Protein AF-0000000074029890 (afdb_homodimer)

Foldseek 3Di:
DPDQDVVDVVSVVLVVVLVQAAALFEEEEQDCQQNPVVVSNCVRHDPNAAYHYEDQDPVSVVNNCVVCVVVVHDDDCPRYHYDNDHLLCVVVPDDAAHQEYEEEFADRVVDDNVDTDAQVSVVSSVVVNLVRYDAFGKYKYWQQQLDVRSVVNVVSVVVVVVPDDPVFKDKDKDDDDPDDRRHIIMIMMGTD/DPPQDVVDVVSVVLVVVLVQAAALFEEEEQDCQLNPVVVSNCVRNDPNAAYHYEDQDPVSVVNNCVVCVVVVHDDDCPRYHYDNDHLLCVVVPDDAAHQEYEEEFADRVVDDNVDTDAQVSVVSSVVVNLVRYDAFGKYKYWQQQLDVRSVVNVVSVVVVVVPDDPVFKDKDKDDDDPDDRRHIIMIMMGTD

InterPro domains:
  IPR010719 Methyltransferase MnmM-like [PF06962] (51-190)
  IPR010719 Methyltransferase MnmM-like [PTHR35276] (7-191)
  IPR029063 S-adenosyl-L-methionine-dependent methyltransferase superfamily [G3DSA:3.40.50.150] (3-192)
  IPR029063 S-adenosyl-L-methionine-dependent methyltransferase superfamily [SSF53335] (18-150)

Radius of gyration: 21.91 Å; Cα contacts (8 Å, |Δi|>4): 806; chains: 2; bounding box: 39×61×52 Å

Sequence (384 aa):
MNSKSIHRTTDFLHSLLRERIHQGGTVVDATMGNGHDTLFLWEQVSSSGIVYAFDIQQESLEKTRQRFKERDITIDSTNIKLILDGHENMEKYITQPIDAVMFNLGYLPGGAKEIVTNPNTTIKALSIALSLLKKGGIISFIIYYGHLGGMEEKNALLTYVNQLEDSKFTVLKCSYMNHKNNPPIILIIEKKMNSKSIHRTTDFLHSLLRERIHQGGTVVDATMGNGHDTLFLWEQVSSSGIVYAFDIQQESLEKTRQRFKERDITIDSTNIKLILDGHENMEKYITQPIDAVMFNLGYLPGGAKEIVTNPNTTIKALSIALSLLKKGGIISFIIYYGHLGGMEEKNALLTYVNQLEDSKFTVLKCSYMNHKNNPPIILIIEKK

Solvent-accessible surface area (backbone atoms only — not comparable to full-atom values): 19832 Å² total; per-residue (Å²): 125,86,75,75,38,77,76,40,65,64,42,38,52,49,58,58,44,62,76,69,51,48,68,48,34,31,36,35,22,44,43,26,40,71,19,62,63,40,51,52,52,37,69,44,15,42,87,69,11,35,34,40,29,14,26,75,46,69,65,28,53,52,40,25,50,52,51,34,49,76,69,73,42,79,82,43,83,78,34,43,40,79,39,85,37,55,39,51,51,45,72,81,79,50,87,64,65,26,45,34,37,39,36,61,49,37,51,45,86,95,50,62,73,81,56,48,68,47,45,69,48,51,52,47,24,48,54,53,47,61,74,33,42,31,74,71,10,40,40,36,36,40,42,45,37,78,50,92,63,18,53,59,28,50,50,49,50,54,56,54,54,43,66,42,54,55,87,48,33,44,37,39,39,33,37,52,57,28,54,73,87,57,57,53,34,37,37,39,36,34,31,92,126,88,74,75,39,77,77,41,63,65,42,38,52,49,58,57,43,62,76,70,52,47,68,47,35,31,37,34,21,44,43,26,39,71,19,63,63,41,50,53,52,36,68,45,15,43,87,69,11,36,31,40,28,16,27,74,46,69,64,27,53,53,40,27,52,49,51,34,48,76,68,73,41,80,82,44,82,79,35,42,39,79,39,84,38,55,39,52,51,45,72,81,80,50,86,64,64,26,45,33,37,40,36,60,49,37,54,42,85,96,49,60,75,82,55,51,67,48,45,70,49,51,52,47,24,47,54,53,48,62,72,34,42,31,74,71,9,38,40,37,37,38,40,44,36,78,50,94,65,18,52,58,27,49,50,49,49,54,55,53,54,42,65,43,55,56,87,48,34,42,38,39,38,34,36,53,56,27,55,75,87,57,57,51,35,35,38,40,36,33,31,92

Nearest PDB structures (foldseek):
  3eey-assembly4_I  TM=9.736E-01  e=2.776E-26  Acetivibrio thermocellus ATCC 27405
  8h27-assembly2_B  TM=9.401E-01  e=6.122E-24  Staphylococcus aureus subsp. aureus NCTC 8325
  8h0s-assembly1_A  TM=9.428E-01  e=4.902E-23  Bacillus subtilis subsp. subtilis str. 168
  3eey-assembly5_G  TM=9.564E-01  e=8.247E-23  Acetivibrio thermocellus ATCC 27405
  8h0t-assembly1_A-2  TM=8.978E-01  e=8.337E-21  Bacillus subtilis subsp. subtilis str. 168

Structure (mmCIF, N/CA/C/O backbone):
data_AF-0000000074029890-model_v1
#
loop_
_entity.id
_entity.type
_entity.pdbx_description
1 polymer 'Putative rRNA methylase'
#
loop_
_atom_site.group_PDB
_atom_site.id
_atom_site.type_symbol
_atom_site.label_atom_id
_atom_site.label_alt_id
_atom_site.label_comp_id
_atom_site.label_asym_id
_atom_site.label_entity_id
_atom_site.label_seq_id
_atom_site.pdbx_PDB_ins_code
_atom_site.Cartn_x
_atom_site.Cartn_y
_atom_site.Cartn_z
_atom_site.occupancy
_atom_site.B_iso_or_equiv
_atom_site.auth_seq_id
_atom_site.auth_comp_id
_atom_site.auth_asym_id
_atom_site.auth_atom_id
_atom_site.pdbx_PDB_model_num
ATOM 1 N N . MET A 1 1 ? -14.656 6.301 -13.805 1 32.25 1 MET A N 1
ATOM 2 C CA . MET A 1 1 ? -13.523 5.406 -13.602 1 32.25 1 MET A CA 1
ATOM 3 C C . MET A 1 1 ? -13.625 4.695 -12.25 1 32.25 1 MET A C 1
ATOM 5 O O . MET A 1 1 ? -13.789 5.336 -11.219 1 32.25 1 MET A O 1
ATOM 9 N N . ASN A 1 2 ? -14.188 3.607 -12.086 1 43.47 2 ASN A N 1
ATOM 10 C CA . ASN A 1 2 ? -14.508 2.787 -10.922 1 43.47 2 ASN A CA 1
ATOM 11 C C . ASN A 1 2 ? -13.391 2.82 -9.891 1 43.47 2 ASN A C 1
ATOM 13 O O . ASN A 1 2 ? -12.25 2.447 -10.188 1 43.47 2 ASN A O 1
ATOM 17 N N . SER A 1 3 ? -13.391 3.748 -8.961 1 50.84 3 SER A N 1
ATOM 18 C CA . SER A 1 3 ? -12.375 4.227 -8.031 1 50.84 3 SER A CA 1
ATOM 19 C C . SER A 1 3 ? -11.727 3.068 -7.277 1 50.84 3 SER A C 1
ATOM 21 O O . SER A 1 3 ? -12.422 2.219 -6.719 1 50.84 3 SER A O 1
ATOM 23 N N . LYS A 1 4 ? -10.43 2.629 -7.621 1 70.06 4 LYS A N 1
ATOM 24 C CA . LYS A 1 4 ? -9.539 1.645 -7.008 1 70.06 4 LYS A CA 1
ATOM 25 C C . LYS A 1 4 ? -9.445 1.855 -5.5 1 70.06 4 LYS A C 1
ATOM 27 O O . LYS A 1 4 ? -8.969 2.898 -5.043 1 70.06 4 LYS A O 1
ATOM 32 N N . SER A 1 5 ? -10.383 1.181 -4.801 1 83.31 5 SER A N 1
ATOM 33 C CA . SER A 1 5 ? -10.539 1.285 -3.354 1 83.31 5 SER A CA 1
ATOM 34 C C . SER A 1 5 ? -9.578 0.355 -2.623 1 83.31 5 SER A C 1
ATOM 36 O O . SER A 1 5 ? -9.336 -0.77 -3.066 1 83.31 5 SER A O 1
ATOM 38 N N . ILE A 1 6 ? -9.023 0.898 -1.524 1 85.25 6 ILE A N 1
ATOM 39 C CA . ILE A 1 6 ? -8.156 0.063 -0.695 1 85.25 6 ILE A CA 1
ATOM 40 C C . ILE A 1 6 ? -8.992 -1.005 0.006 1 85.25 6 ILE A C 1
ATOM 42 O O . ILE A 1 6 ? -8.445 -1.943 0.592 1 85.25 6 ILE A O 1
ATOM 46 N N . HIS A 1 7 ? -10.289 -0.906 -0.235 1 79.94 7 HIS A N 1
ATOM 47 C CA . HIS A 1 7 ? -11.195 -1.903 0.323 1 79.94 7 HIS A CA 1
ATOM 48 C C . HIS A 1 7 ? -11.086 -3.227 -0.429 1 79.94 7 HIS A C 1
ATOM 50 O O . HIS A 1 7 ? -11.188 -4.297 0.174 1 79.94 7 HIS A O 1
ATOM 56 N N . ARG A 1 8 ? -10.859 -3.096 -1.651 1 85.75 8 ARG A N 1
ATOM 57 C CA . ARG A 1 8 ? -10.625 -4.305 -2.439 1 85.75 8 ARG A CA 1
ATOM 58 C C . ARG A 1 8 ? -9.141 -4.621 -2.531 1 85.75 8 ARG A C 1
ATOM 60 O O . ARG A 1 8 ? -8.383 -3.904 -3.195 1 85.75 8 ARG A O 1
ATOM 67 N N . THR A 1 9 ? -8.789 -5.695 -1.874 1 88.94 9 THR A N 1
ATOM 68 C CA . THR A 1 9 ? -7.391 -6.062 -1.701 1 88.94 9 THR A CA 1
ATOM 69 C C . THR A 1 9 ? -6.684 -6.152 -3.051 1 88.94 9 THR A C 1
ATOM 71 O O . THR A 1 9 ? -5.578 -5.633 -3.217 1 88.94 9 THR A O 1
ATOM 74 N N . THR A 1 10 ? -7.395 -6.719 -4.012 1 90.5 10 THR A N 1
ATOM 75 C CA . THR A 1 10 ? -6.793 -6.895 -5.328 1 90.5 10 THR A CA 1
ATOM 76 C C . THR A 1 10 ? -6.609 -5.551 -6.023 1 90.5 10 THR A C 1
ATOM 78 O O . THR A 1 10 ? -5.586 -5.316 -6.668 1 90.5 10 THR A O 1
ATOM 81 N N . ASP A 1 11 ? -7.578 -4.676 -5.852 1 88.5 11 ASP A N 1
ATOM 82 C CA . ASP A 1 11 ? -7.484 -3.35 -6.457 1 88.5 11 ASP A CA 1
ATOM 83 C C . ASP A 1 11 ? -6.297 -2.572 -5.891 1 88.5 11 ASP A C 1
ATOM 85 O O . ASP A 1 11 ? -5.582 -1.896 -6.637 1 88.5 11 ASP A O 1
ATOM 89 N N . PHE A 1 12 ? -6.199 -2.711 -4.633 1 89.5 12 PHE A N 1
ATOM 90 C CA . PHE A 1 12 ? -5.078 -2.057 -3.967 1 89.5 12 PHE A CA 1
ATOM 91 C C . PHE A 1 12 ? -3.752 -2.527 -4.551 1 89.5 12 PHE A C 1
ATOM 93 O O . PHE A 1 12 ? -2.916 -1.71 -4.945 1 89.5 12 PHE A O 1
ATOM 100 N N . LEU A 1 13 ? -3.537 -3.797 -4.676 1 92.56 13 LEU A N 1
ATOM 101 C CA . LEU A 1 13 ? -2.301 -4.375 -5.191 1 92.56 13 LEU A CA 1
ATOM 102 C C . LEU A 1 13 ? -2.094 -3.998 -6.656 1 92.56 13 LEU A C 1
ATOM 104 O O . LEU A 1 13 ? -0.977 -3.678 -7.066 1 92.56 13 LEU A O 1
ATOM 108 N N . HIS A 1 14 ? -3.168 -4.051 -7.422 1 93.12 14 HIS A N 1
ATOM 109 C CA . HIS A 1 14 ? -3.078 -3.697 -8.836 1 93.12 14 HIS A CA 1
ATOM 110 C C . HIS A 1 14 ? -2.615 -2.256 -9.008 1 93.12 14 HIS A C 1
ATOM 112 O O . HIS A 1 14 ? -1.779 -1.969 -9.875 1 93.12 14 HIS A O 1
ATOM 118 N N . SER A 1 15 ? -3.156 -1.396 -8.188 1 88.5 15 SER A N 1
ATOM 119 C CA . SER A 1 15 ? -2.762 0.007 -8.258 1 88.5 15 SER A CA 1
ATOM 120 C C . SER A 1 15 ? -1.267 0.173 -8.008 1 88.5 15 SER A C 1
ATOM 122 O O . SER A 1 15 ? -0.593 0.922 -8.719 1 88.5 15 SER A O 1
ATOM 124 N N . LEU A 1 16 ? -0.792 -0.523 -7.047 1 87.69 16 LEU A N 1
ATOM 125 C CA . LEU A 1 16 ? 0.628 -0.463 -6.719 1 87.69 16 LEU A CA 1
ATOM 126 C C . LEU A 1 16 ? 1.475 -1.009 -7.863 1 87.69 16 LEU A C 1
ATOM 128 O O . LEU A 1 16 ? 2.463 -0.388 -8.258 1 87.69 16 LEU A O 1
ATOM 132 N N . LEU A 1 17 ? 1.073 -2.082 -8.453 1 91.62 17 LEU A N 1
ATOM 133 C CA . LEU A 1 17 ? 1.863 -2.779 -9.461 1 91.62 17 LEU A CA 1
ATOM 134 C C . LEU A 1 17 ? 1.836 -2.029 -10.789 1 91.62 17 LEU A C 1
ATOM 136 O O . LEU A 1 17 ? 2.791 -2.102 -11.562 1 91.62 17 LEU A O 1
ATOM 140 N N . ARG A 1 18 ? 0.736 -1.305 -11.055 1 90.19 18 ARG A N 1
ATOM 141 C CA . ARG A 1 18 ? 0.629 -0.512 -12.273 1 90.19 18 ARG A CA 1
ATOM 142 C C . ARG A 1 18 ? 1.77 0.495 -12.375 1 90.19 18 ARG A C 1
ATOM 144 O O . ARG A 1 18 ? 2.25 0.79 -13.469 1 90.19 18 ARG A O 1
ATOM 151 N N . GLU A 1 19 ? 2.18 0.911 -11.25 1 84.19 19 GLU A N 1
ATOM 152 C CA . GLU A 1 19 ? 3.227 1.928 -11.227 1 84.19 19 GLU A CA 1
ATOM 153 C C . GLU A 1 19 ? 4.613 1.296 -11.312 1 84.19 19 GLU A C 1
ATOM 155 O O . GLU A 1 19 ? 5.609 1.999 -11.484 1 84.19 19 GLU A O 1
ATOM 160 N N . ARG A 1 20 ? 4.676 -0.015 -11.266 1 87.81 20 ARG A N 1
ATOM 161 C CA . ARG A 1 20 ? 5.973 -0.662 -11.094 1 87.81 20 ARG A CA 1
ATOM 162 C C . ARG A 1 20 ? 6.301 -1.554 -12.289 1 87.81 20 ARG A C 1
ATOM 164 O O . ARG A 1 20 ? 7.473 -1.854 -12.539 1 87.81 20 ARG A O 1
ATOM 171 N N . ILE A 1 21 ? 5.281 -2.027 -12.922 1 93.75 21 ILE A N 1
ATOM 172 C CA . ILE A 1 21 ? 5.477 -2.934 -14.047 1 93.75 21 ILE A CA 1
ATOM 173 C C . ILE A 1 21 ? 5.441 -2.146 -15.352 1 93.75 21 ILE A C 1
ATOM 175 O O . ILE A 1 21 ? 4.574 -1.288 -15.547 1 93.75 21 ILE A O 1
ATOM 179 N N . HIS A 1 22 ? 6.375 -2.438 -16.234 1 93.56 22 HIS A N 1
ATOM 180 C CA . HIS A 1 22 ? 6.473 -1.719 -17.5 1 93.56 22 HIS A CA 1
ATOM 181 C C . HIS A 1 22 ? 6.281 -2.66 -18.688 1 93.56 22 HIS A C 1
ATOM 183 O O . HIS A 1 22 ? 6.48 -3.871 -18.562 1 93.56 22 HIS A O 1
ATOM 189 N N . GLN A 1 23 ? 5.98 -2.029 -19.797 1 95.88 23 GLN A N 1
ATOM 190 C CA . GLN A 1 23 ? 5.848 -2.789 -21.031 1 95.88 23 GLN A CA 1
ATOM 191 C C . GLN A 1 23 ? 7.133 -3.553 -21.344 1 95.88 23 GLN A C 1
ATOM 193 O O . GLN A 1 23 ? 8.234 -3.037 -21.156 1 95.88 23 GLN A O 1
ATOM 198 N N . GLY A 1 24 ? 6.973 -4.738 -21.844 1 96.56 24 GLY A N 1
ATOM 199 C CA . GLY A 1 24 ? 8.125 -5.531 -22.25 1 96.56 24 GLY A CA 1
ATOM 200 C C . GLY A 1 24 ? 8.719 -6.344 -21.109 1 96.56 24 GLY A C 1
ATOM 201 O O . GLY A 1 24 ? 9.68 -7.086 -21.312 1 96.56 24 GLY A O 1
ATOM 202 N N . GLY A 1 25 ? 8.125 -6.285 -19.938 1 96.81 25 GLY A N 1
ATOM 203 C CA . GLY A 1 25 ? 8.656 -6.984 -18.781 1 96.81 25 GLY A CA 1
ATOM 204 C C . GLY A 1 25 ? 8.25 -8.445 -18.734 1 96.81 25 GLY A C 1
ATOM 205 O O . GLY A 1 25 ? 7.551 -8.93 -19.625 1 96.81 25 GLY A O 1
ATOM 206 N N . THR A 1 26 ? 8.797 -9.172 -17.797 1 98.06 26 THR A N 1
ATOM 207 C CA . THR A 1 26 ? 8.453 -10.562 -17.5 1 98.06 26 THR A CA 1
ATOM 208 C C . THR A 1 26 ? 7.727 -10.664 -16.156 1 98.06 26 THR A C 1
ATOM 210 O O . THR A 1 26 ? 8.258 -10.25 -15.125 1 98.06 26 THR A O 1
ATOM 213 N N . VAL A 1 27 ? 6.516 -11.227 -16.188 1 98.62 27 VAL A N 1
ATOM 214 C CA . VAL A 1 27 ? 5.695 -11.242 -14.977 1 98.62 27 VAL A CA 1
ATOM 215 C C . VAL A 1 27 ? 5.105 -12.633 -14.773 1 98.62 27 VAL A C 1
ATOM 217 O O . VAL A 1 27 ? 5.008 -13.422 -15.727 1 98.62 27 VAL A O 1
ATOM 220 N N . VAL A 1 28 ? 4.738 -12.938 -13.508 1 98.75 28 VAL A N 1
ATOM 221 C CA . VAL A 1 28 ? 4.277 -14.273 -13.156 1 98.75 28 VAL A CA 1
ATOM 222 C C . VAL A 1 28 ? 3.002 -14.18 -12.32 1 98.75 28 VAL A C 1
ATOM 224 O O . VAL A 1 28 ? 2.943 -13.422 -11.344 1 98.75 28 VAL A O 1
ATOM 227 N N . ASP A 1 29 ? 1.997 -14.828 -12.719 1 98.62 29 ASP A N 1
ATOM 228 C CA . ASP A 1 29 ? 0.862 -15.172 -11.867 1 98.62 29 ASP A CA 1
ATOM 229 C C . ASP A 1 29 ? 1.013 -16.578 -11.297 1 98.62 29 ASP A C 1
ATOM 231 O O . ASP A 1 29 ? 0.74 -17.562 -11.984 1 98.62 29 ASP A O 1
ATOM 235 N N . ALA A 1 30 ? 1.352 -16.688 -10.039 1 98.44 30 ALA A N 1
ATOM 236 C CA . ALA A 1 30 ? 1.742 -17.969 -9.461 1 98.44 30 ALA A CA 1
ATOM 237 C C . ALA A 1 30 ? 0.517 -18.797 -9.078 1 98.44 30 ALA A C 1
ATOM 239 O O . ALA A 1 30 ? 0.636 -19.969 -8.75 1 98.44 30 ALA A O 1
ATOM 240 N N . THR A 1 31 ? -0.631 -18.141 -9.086 1 96.94 31 THR A N 1
ATOM 241 C CA . THR A 1 31 ? -1.909 -18.75 -8.742 1 96.94 31 THR A CA 1
ATOM 242 C C . THR A 1 31 ? -3.016 -18.234 -9.664 1 96.94 31 THR A C 1
ATOM 244 O O . THR A 1 31 ? -3.914 -17.516 -9.219 1 96.94 31 THR A O 1
ATOM 247 N N . MET A 1 32 ? -3.014 -18.656 -10.867 1 95.88 32 MET A N 1
ATOM 248 C CA . MET A 1 32 ? -3.771 -18.047 -11.953 1 95.88 32 MET A CA 1
ATOM 249 C C . MET A 1 32 ? -5.254 -17.969 -11.609 1 95.88 32 MET A C 1
ATOM 251 O O . MET A 1 32 ? -5.91 -16.969 -11.875 1 95.88 32 MET A O 1
ATOM 255 N N . GLY A 1 33 ? -5.828 -19.156 -10.984 1 94.12 33 GLY A N 1
ATOM 256 C CA . GLY A 1 33 ? -7.23 -19.172 -10.602 1 94.12 33 GLY A CA 1
ATOM 257 C C . GLY A 1 33 ? -8.164 -18.844 -11.75 1 94.12 33 GLY A C 1
ATOM 258 O O . GLY A 1 33 ? -8.148 -19.531 -12.781 1 94.12 33 GLY A O 1
ATOM 259 N N . ASN A 1 34 ? -8.906 -17.719 -11.633 1 94.06 34 ASN A N 1
ATOM 260 C CA . ASN A 1 34 ? -9.875 -17.359 -12.664 1 94.06 34 ASN A CA 1
ATOM 261 C C . ASN A 1 34 ? -9.266 -16.438 -13.719 1 94.06 34 ASN A C 1
ATOM 263 O O . ASN A 1 34 ? -9.969 -15.945 -14.602 1 94.06 34 ASN A O 1
ATOM 267 N N . GLY A 1 35 ? -8.062 -16.172 -13.602 1 96.62 35 GLY A N 1
ATOM 268 C CA . GLY A 1 35 ? -7.305 -15.523 -14.656 1 96.62 35 GLY A CA 1
ATOM 269 C C . GLY A 1 35 ? -7.332 -14.008 -14.562 1 96.62 35 GLY A C 1
ATOM 270 O O . GLY A 1 35 ? -6.809 -13.312 -15.438 1 96.62 35 GLY A O 1
ATOM 271 N N . HIS A 1 36 ? -7.914 -13.391 -13.508 1 96 36 HIS A N 1
ATOM 272 C CA . HIS A 1 36 ? -8.023 -11.938 -13.383 1 96 36 HIS A CA 1
ATOM 273 C C . HIS A 1 36 ? -6.648 -11.289 -13.242 1 96 36 HIS A C 1
ATOM 275 O O . HIS A 1 36 ? -6.34 -10.328 -13.945 1 96 36 HIS A O 1
ATOM 281 N N . ASP A 1 37 ? -5.844 -11.852 -12.398 1 97.19 37 ASP A N 1
ATOM 282 C CA . ASP A 1 37 ? -4.508 -11.305 -12.219 1 97.19 37 ASP A CA 1
ATOM 283 C C . ASP A 1 37 ? -3.639 -11.539 -13.453 1 97.19 37 ASP A C 1
ATOM 285 O O . ASP A 1 37 ? -2.805 -10.703 -13.805 1 97.19 37 ASP A O 1
ATOM 289 N N . THR A 1 38 ? -3.828 -12.695 -14.055 1 97.69 38 THR A N 1
ATOM 290 C CA . THR A 1 38 ? -3.096 -12.984 -15.281 1 97.69 38 THR A CA 1
ATOM 291 C C . THR A 1 38 ? -3.379 -11.922 -16.344 1 97.69 38 THR A C 1
ATOM 293 O O . THR A 1 38 ? -2.453 -11.391 -16.969 1 97.69 38 THR A O 1
ATOM 296 N N . LEU A 1 39 ? -4.656 -11.664 -16.516 1 97.06 39 LEU A N 1
ATOM 297 C CA . LEU A 1 39 ? -5.059 -10.648 -17.484 1 97.06 39 LEU A CA 1
ATOM 298 C C . LEU A 1 39 ? -4.496 -9.281 -17.109 1 97.06 39 LEU A C 1
ATOM 300 O O . LEU A 1 39 ? -3.967 -8.57 -17.969 1 97.06 39 LEU A O 1
ATOM 304 N N . PHE A 1 40 ? -4.613 -8.914 -15.867 1 96.5 40 PHE A N 1
ATOM 305 C CA . PHE A 1 40 ? -4.074 -7.648 -15.375 1 96.5 40 PHE A CA 1
ATOM 306 C C . PHE A 1 40 ? -2.59 -7.531 -15.703 1 96.5 40 PHE A C 1
ATOM 308 O O . PHE A 1 40 ? -2.146 -6.52 -16.25 1 96.5 40 PHE A O 1
ATOM 315 N N . LEU A 1 41 ? -1.821 -8.594 -15.352 1 97.81 41 LEU A N 1
ATOM 316 C CA . LEU A 1 41 ? -0.381 -8.594 -15.586 1 97.81 41 LEU A CA 1
ATOM 317 C C . LEU A 1 41 ? -0.072 -8.453 -17.078 1 97.81 41 LEU A C 1
ATOM 319 O O . LEU A 1 41 ? 0.805 -7.676 -17.453 1 97.81 41 LEU A O 1
ATOM 323 N N . TRP A 1 42 ? -0.779 -9.188 -17.859 1 96.38 42 TRP A N 1
ATOM 324 C CA . TRP A 1 42 ? -0.59 -9.102 -19.297 1 96.38 42 TRP A CA 1
ATOM 325 C C . TRP A 1 42 ? -0.814 -7.68 -19.797 1 96.38 42 TRP A C 1
ATOM 327 O O . TRP A 1 42 ? -0.053 -7.18 -20.641 1 96.38 42 TRP A O 1
ATOM 337 N N . GLU A 1 43 ? -1.835 -7.035 -19.328 1 95.69 43 GLU A N 1
ATOM 338 C CA . GLU A 1 43 ? -2.17 -5.68 -19.75 1 95.69 43 GLU A CA 1
ATOM 339 C C . GLU A 1 43 ? -1.036 -4.707 -19.438 1 95.69 43 GLU A C 1
ATOM 341 O O . GLU A 1 43 ? -0.855 -3.709 -20.141 1 95.69 43 GLU A O 1
ATOM 346 N N . GLN A 1 44 ? -0.314 -4.98 -18.375 1 96.31 44 GLN A N 1
ATOM 347 C CA . GLN A 1 44 ? 0.792 -4.098 -18.016 1 96.31 44 GLN A CA 1
ATOM 348 C C . GLN A 1 44 ? 1.984 -4.305 -18.953 1 96.31 44 GLN A C 1
ATOM 350 O O . GLN A 1 44 ? 2.629 -3.338 -19.359 1 96.31 44 GLN A O 1
ATOM 355 N N . VAL A 1 45 ? 2.309 -5.52 -19.344 1 96.5 45 VAL A N 1
ATOM 356 C CA . VAL A 1 45 ? 3.547 -5.793 -20.062 1 96.5 45 VAL A CA 1
ATOM 357 C C . VAL A 1 45 ? 3.275 -5.812 -21.562 1 96.5 45 VAL A C 1
ATOM 359 O O . VAL A 1 45 ? 4.203 -5.719 -22.375 1 96.5 45 VAL A O 1
ATOM 362 N N . SER A 1 46 ? 2.047 -6.023 -21.953 1 92.56 46 SER A N 1
ATOM 363 C CA . SER A 1 46 ? 1.577 -6.02 -23.328 1 92.56 46 SER A CA 1
ATOM 364 C C . SER A 1 46 ? 2.238 -7.125 -24.141 1 92.56 46 SER A C 1
ATOM 366 O O . SER A 1 46 ? 2.795 -8.07 -23.578 1 92.56 46 SER A O 1
ATOM 368 N N . SER A 1 47 ? 2.18 -7.004 -25.484 1 91.75 47 SER A N 1
ATOM 369 C CA . SER A 1 47 ? 2.633 -8.07 -26.375 1 91.75 47 SER A CA 1
ATOM 370 C C . SER A 1 47 ? 4.156 -8.109 -26.453 1 91.75 47 SER A C 1
ATOM 372 O O . SER A 1 47 ? 4.73 -9.078 -26.953 1 91.75 47 SER A O 1
ATOM 374 N N . SER A 1 48 ? 4.777 -7.094 -25.953 1 94.06 48 SER A N 1
ATOM 375 C CA . SER A 1 48 ? 6.234 -7.066 -25.969 1 94.06 48 SER A CA 1
ATOM 376 C C . SER A 1 48 ? 6.812 -7.742 -24.734 1 94.06 48 SER A C 1
ATOM 378 O O . SER A 1 48 ? 8.023 -7.953 -24.641 1 94.06 48 SER A O 1
ATOM 380 N N . GLY A 1 49 ? 5.902 -8.047 -23.766 1 96.19 49 GLY A N 1
ATOM 381 C CA . GLY A 1 49 ? 6.34 -8.734 -22.562 1 96.19 49 GLY A CA 1
ATOM 382 C C . GLY A 1 49 ? 5.906 -10.188 -22.516 1 96.19 49 GLY A C 1
ATOM 383 O O . GLY A 1 49 ? 5.477 -10.742 -23.531 1 96.19 49 GLY A O 1
ATOM 384 N N . ILE A 1 50 ? 6.172 -10.852 -21.375 1 97 50 ILE A N 1
ATOM 385 C CA . ILE A 1 50 ? 5.805 -12.258 -21.203 1 97 50 ILE A CA 1
ATOM 386 C C . ILE A 1 50 ? 5.102 -12.445 -19.859 1 97 50 ILE A C 1
ATOM 388 O O . ILE A 1 50 ? 5.527 -11.898 -18.844 1 97 50 ILE A O 1
ATOM 392 N N . VAL A 1 51 ? 4.031 -13.156 -19.891 1 97.75 51 VAL A N 1
ATOM 393 C CA . VAL A 1 51 ? 3.324 -13.555 -18.688 1 97.75 51 VAL A CA 1
ATOM 394 C C . VAL A 1 51 ? 3.367 -15.07 -18.531 1 97.75 51 VAL A C 1
ATOM 396 O O . VAL A 1 51 ? 3.02 -15.805 -19.453 1 97.75 51 VAL A O 1
ATOM 399 N N . TYR A 1 52 ? 3.859 -15.531 -17.406 1 98.25 52 TYR A N 1
ATOM 400 C CA . TYR A 1 52 ? 3.729 -16.922 -16.969 1 98.25 52 TYR A CA 1
ATOM 401 C C . TYR A 1 52 ? 2.627 -17.078 -15.938 1 98.25 52 TYR A C 1
ATOM 403 O O . TYR A 1 52 ? 2.584 -16.328 -14.953 1 98.25 52 TYR A O 1
ATOM 411 N N . ALA A 1 53 ? 1.751 -18 -16.172 1 98.25 53 ALA A N 1
ATOM 412 C CA . ALA A 1 53 ? 0.678 -18.219 -15.203 1 98.25 53 ALA A CA 1
ATOM 413 C C . ALA A 1 53 ? 0.599 -19.688 -14.797 1 98.25 53 ALA A C 1
ATOM 415 O O . ALA A 1 53 ? 0.552 -20.562 -15.656 1 98.25 53 ALA A O 1
ATOM 416 N N . PHE A 1 54 ? 0.587 -19.906 -13.469 1 98.19 54 PHE A N 1
ATOM 417 C CA . PHE A 1 54 ? 0.612 -21.266 -12.961 1 98.19 54 PHE A CA 1
ATOM 418 C C . PHE A 1 54 ? -0.697 -21.609 -12.25 1 98.19 54 PHE A C 1
ATOM 420 O O . PHE A 1 54 ? -1.258 -20.766 -11.539 1 98.19 54 PHE A O 1
ATOM 427 N N . ASP A 1 55 ? -1.126 -22.734 -12.438 1 97.38 55 ASP A N 1
ATOM 428 C CA . ASP A 1 55 ? -2.152 -23.359 -11.609 1 97.38 55 ASP A CA 1
ATOM 429 C C . ASP A 1 55 ? -2.131 -24.875 -11.742 1 97.38 55 ASP A C 1
ATOM 431 O O . ASP A 1 55 ? -1.704 -25.406 -12.773 1 97.38 55 ASP A O 1
ATOM 435 N N . ILE A 1 56 ? -2.562 -25.531 -10.703 1 95.56 56 ILE A N 1
ATOM 436 C CA . ILE A 1 56 ? -2.541 -26.984 -10.727 1 95.56 56 ILE A CA 1
ATOM 437 C C . ILE A 1 56 ? -3.863 -27.516 -11.281 1 95.56 56 ILE A C 1
ATOM 439 O O . ILE A 1 56 ? -3.994 -28.703 -11.562 1 95.56 56 ILE A O 1
ATOM 443 N N . GLN A 1 57 ? -4.82 -26.656 -11.43 1 94.44 57 GLN A N 1
ATOM 444 C CA . GLN A 1 57 ? -6.148 -27.062 -11.867 1 94.44 57 GLN A CA 1
ATOM 445 C C . GLN A 1 57 ? -6.363 -26.75 -13.344 1 94.44 57 GLN A C 1
ATOM 447 O O . GLN A 1 57 ? -6.227 -25.594 -13.766 1 94.44 57 GLN A O 1
ATOM 452 N N . GLN A 1 58 ? -6.82 -27.734 -14.07 1 95.56 58 GLN A N 1
ATOM 453 C CA . GLN A 1 58 ? -7.121 -27.578 -15.492 1 95.56 58 GLN A CA 1
ATOM 454 C C . GLN A 1 58 ? -8.211 -26.531 -15.711 1 95.56 58 GLN A C 1
ATOM 456 O O . GLN A 1 58 ? -8.148 -25.75 -16.672 1 95.56 58 GLN A O 1
ATOM 461 N N . GLU A 1 59 ? -9.102 -26.469 -14.828 1 94.88 59 GLU A N 1
ATOM 462 C CA . GLU A 1 59 ? -10.211 -25.531 -14.914 1 94.88 59 GLU A CA 1
ATOM 463 C C . GLU A 1 59 ? -9.703 -24.078 -14.93 1 94.88 59 GLU A C 1
ATOM 465 O O . GLU A 1 59 ? -10.273 -23.219 -15.594 1 94.88 59 GLU A O 1
ATOM 470 N N . SER A 1 60 ? -8.672 -23.812 -14.188 1 95.94 60 SER A N 1
ATOM 471 C CA . SER A 1 60 ? -8.086 -22.484 -14.133 1 95.94 60 SER A CA 1
ATOM 472 C C . SER A 1 60 ? -7.547 -22.047 -15.492 1 95.94 60 SER A C 1
ATOM 474 O O . SER A 1 60 ? -7.727 -20.906 -15.906 1 95.94 60 SER A O 1
ATOM 476 N N . LEU A 1 61 ? -6.891 -22.953 -16.234 1 96.5 61 LEU A N 1
ATOM 477 C CA . LEU A 1 61 ? -6.375 -22.641 -17.562 1 96.5 61 LEU A CA 1
ATOM 478 C C . LEU A 1 61 ? -7.516 -22.312 -18.516 1 96.5 61 LEU A C 1
ATOM 480 O O . LEU A 1 61 ? -7.441 -21.344 -19.266 1 96.5 61 LEU A O 1
ATOM 484 N N . GLU A 1 62 ? -8.523 -23.125 -18.406 1 96.06 62 GLU A N 1
ATOM 485 C CA . GLU A 1 62 ? -9.672 -22.938 -19.297 1 96.06 62 GLU A CA 1
ATOM 486 C C . GLU A 1 62 ? -10.352 -21.609 -19.047 1 96.06 62 GLU A C 1
ATOM 488 O O . GLU A 1 62 ? -10.68 -20.875 -19.984 1 96.06 62 GLU A O 1
ATOM 493 N N . LYS A 1 63 ? -10.523 -21.297 -17.812 1 96 63 LYS A N 1
ATOM 494 C CA . LYS A 1 63 ? -11.156 -20.031 -17.438 1 96 63 LYS A CA 1
ATOM 495 C C . LYS A 1 63 ? -10.312 -18.844 -17.875 1 96 63 LYS A C 1
ATOM 497 O O . LYS A 1 63 ? -10.844 -17.828 -18.344 1 96 63 LYS A O 1
ATOM 502 N N . THR A 1 64 ? -9.008 -18.969 -17.688 1 96.62 64 THR A N 1
ATOM 503 C CA . THR A 1 64 ? -8.102 -17.906 -18.094 1 96.62 64 THR A CA 1
ATOM 504 C C . THR A 1 64 ? -8.141 -17.719 -19.609 1 96.62 64 THR A C 1
ATOM 506 O O . THR A 1 64 ? -8.219 -16.594 -20.094 1 96.62 64 THR A O 1
ATOM 509 N N . ARG A 1 65 ? -8.148 -18.828 -20.359 1 96.5 65 ARG A N 1
ATOM 510 C CA . ARG A 1 65 ? -8.25 -18.766 -21.812 1 96.5 65 ARG A CA 1
ATOM 511 C C . ARG A 1 65 ? -9.531 -18.047 -22.234 1 96.5 65 ARG A C 1
ATOM 513 O O . ARG A 1 65 ? -9.516 -17.203 -23.125 1 96.5 65 ARG A O 1
ATOM 520 N N . GLN A 1 66 ? -10.594 -18.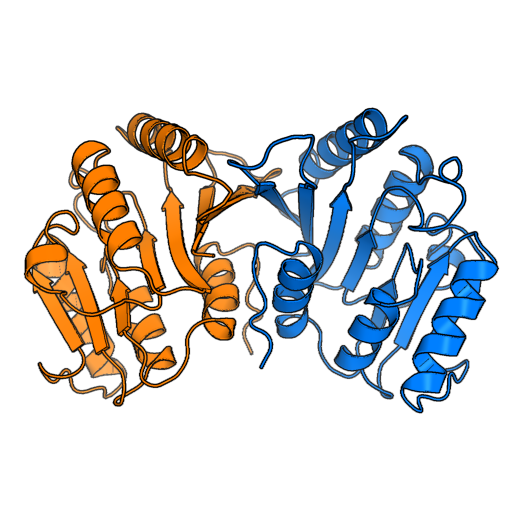469 -21.594 1 96.88 66 GLN A N 1
ATOM 521 C CA . GLN A 1 66 ? -11.883 -17.859 -21.906 1 96.88 66 GLN A CA 1
ATOM 522 C C . GLN A 1 66 ? -11.859 -16.359 -21.625 1 96.88 66 GLN A C 1
ATOM 524 O O . GLN A 1 66 ? -12.391 -15.562 -22.406 1 96.88 66 GLN A O 1
ATOM 529 N N . ARG A 1 67 ? -11.25 -16 -20.516 1 96.75 67 ARG A N 1
ATOM 530 C CA . ARG A 1 67 ? -11.156 -14.602 -20.141 1 96.75 67 ARG A CA 1
ATOM 531 C C . ARG A 1 67 ? -10.383 -13.805 -21.188 1 96.75 67 ARG A C 1
ATOM 533 O O . ARG A 1 67 ? -10.789 -12.695 -21.562 1 96.75 67 ARG A O 1
ATOM 540 N N . PHE A 1 68 ? -9.328 -14.305 -21.641 1 96.5 68 PHE A N 1
ATOM 541 C CA . PHE A 1 68 ? -8.539 -13.641 -22.672 1 96.5 68 PHE A CA 1
ATOM 542 C C . PHE A 1 68 ? -9.312 -13.547 -23.969 1 96.5 68 PHE A C 1
ATOM 544 O O . PHE A 1 68 ? -9.281 -12.523 -24.656 1 96.5 68 PHE A O 1
ATOM 551 N N . LYS A 1 69 ? -10 -14.609 -24.312 1 95.69 69 LYS A N 1
ATOM 552 C CA . LYS A 1 69 ? -10.828 -14.625 -25.516 1 95.69 69 LYS A CA 1
ATOM 553 C C . LYS A 1 69 ? -11.891 -13.539 -25.469 1 95.69 69 LYS A C 1
ATOM 555 O O . LYS A 1 69 ? -12.117 -12.836 -26.453 1 95.69 69 LYS A O 1
ATOM 560 N N . GLU A 1 70 ? -12.492 -13.414 -24.344 1 96.44 70 GLU A N 1
ATOM 561 C CA . GLU A 1 70 ? -13.539 -12.414 -24.156 1 96.44 70 GLU A CA 1
ATOM 562 C C . GLU A 1 70 ? -13 -11 -24.344 1 96.44 70 GLU A C 1
ATOM 564 O O . GLU A 1 70 ? -13.758 -10.07 -24.625 1 96.44 70 GLU A O 1
ATOM 569 N N . ARG A 1 71 ? -11.758 -10.82 -24.141 1 94.25 71 ARG A N 1
ATOM 570 C CA . ARG A 1 71 ? -11.125 -9.516 -24.312 1 94.25 71 ARG A CA 1
ATOM 571 C C . ARG A 1 71 ? -10.453 -9.398 -25.672 1 94.25 71 ARG A C 1
ATOM 573 O O . ARG A 1 71 ? -9.711 -8.445 -25.922 1 94.25 71 ARG A O 1
ATOM 580 N N . ASP A 1 72 ? -10.625 -10.367 -26.516 1 93.69 72 ASP A N 1
ATOM 581 C CA . ASP A 1 72 ? -10.094 -10.422 -27.875 1 93.69 72 ASP A CA 1
ATOM 582 C C . ASP A 1 72 ? -8.57 -10.461 -27.875 1 93.69 72 ASP A C 1
ATOM 584 O O . ASP A 1 72 ? -7.922 -9.781 -28.672 1 93.69 72 ASP A O 1
ATOM 588 N N . ILE A 1 73 ? -8.07 -11.141 -26.875 1 92.69 73 ILE A N 1
ATOM 589 C CA . ILE A 1 73 ? -6.629 -11.344 -26.781 1 92.69 73 ILE A CA 1
ATOM 590 C C . ILE A 1 73 ? -6.281 -12.781 -27.156 1 92.69 73 ILE A C 1
ATOM 592 O O . ILE A 1 73 ? -6.781 -13.727 -26.547 1 92.69 73 ILE A O 1
ATOM 596 N N . THR A 1 74 ? -5.492 -12.898 -28.172 1 89.31 74 THR A N 1
ATOM 597 C CA . THR A 1 74 ? -5.066 -14.219 -28.594 1 89.31 74 THR A CA 1
ATOM 598 C C . THR A 1 74 ? -3.914 -14.727 -27.734 1 89.31 74 THR A C 1
ATOM 600 O O . THR A 1 74 ? -2.91 -14.031 -27.562 1 89.31 74 THR A O 1
ATOM 603 N N . ILE A 1 75 ? -4.223 -15.797 -27.141 1 86.25 75 ILE A N 1
ATOM 604 C CA . ILE A 1 75 ? -3.152 -16.422 -26.375 1 86.25 75 ILE A CA 1
ATOM 605 C C . ILE A 1 75 ? -2.205 -17.156 -27.312 1 86.25 75 ILE A C 1
ATOM 607 O O . ILE A 1 75 ? -2.607 -18.125 -27.969 1 86.25 75 ILE A O 1
ATOM 611 N N . ASP A 1 76 ? -1.058 -16.391 -27.531 1 74.5 76 ASP A N 1
ATOM 612 C CA . ASP A 1 76 ? -0.033 -17.078 -28.312 1 74.5 76 ASP A CA 1
ATOM 613 C C . ASP A 1 76 ? 1.107 -17.562 -27.422 1 74.5 76 ASP A C 1
ATOM 615 O O . ASP A 1 76 ? 1.382 -16.969 -26.375 1 74.5 76 ASP A O 1
ATOM 619 N N . SER A 1 77 ? 1.525 -18.781 -27.5 1 71.06 77 SER A N 1
ATOM 620 C CA . SER A 1 77 ? 2.51 -19.438 -26.656 1 71.06 77 SER A CA 1
ATOM 621 C C . SER A 1 77 ? 3.781 -18.609 -26.531 1 71.06 77 SER A C 1
ATOM 623 O O . SER A 1 77 ? 4.648 -18.906 -25.703 1 71.06 77 SER A O 1
ATOM 625 N N . THR A 1 78 ? 3.785 -17.438 -27.141 1 80 78 THR A N 1
ATOM 626 C CA . THR A 1 78 ? 5.039 -16.688 -27.062 1 80 78 THR A CA 1
ATOM 627 C C . THR A 1 78 ? 5.02 -15.719 -25.891 1 80 78 THR A C 1
ATOM 629 O O . THR A 1 78 ? 5.988 -15.633 -25.141 1 80 78 THR A O 1
ATOM 632 N N . ASN A 1 79 ? 3.936 -15.094 -25.672 1 92.31 79 ASN A N 1
ATOM 633 C CA . ASN A 1 79 ? 3.934 -14.023 -24.672 1 92.31 79 ASN A CA 1
ATOM 634 C C . ASN A 1 79 ? 3.07 -14.375 -23.469 1 92.31 79 ASN A C 1
ATOM 636 O O . ASN A 1 79 ? 3.184 -13.75 -22.406 1 92.31 79 ASN A O 1
ATOM 640 N N . ILE A 1 80 ? 2.18 -15.359 -23.656 1 96.25 80 ILE A N 1
ATOM 641 C CA . ILE A 1 80 ? 1.312 -15.812 -22.578 1 96.25 80 ILE A CA 1
ATOM 642 C C . ILE A 1 80 ? 1.492 -17.312 -22.375 1 96.25 80 ILE A C 1
ATOM 644 O O . ILE A 1 80 ? 1.083 -18.125 -23.219 1 96.25 80 ILE A O 1
ATOM 648 N N . LYS A 1 81 ? 2.086 -17.719 -21.297 1 97.25 81 LYS A N 1
ATOM 649 C CA . LYS A 1 81 ? 2.352 -19.125 -20.984 1 97.25 81 LYS A CA 1
ATOM 650 C C . LYS A 1 81 ? 1.471 -19.609 -19.844 1 97.25 81 LYS A C 1
ATOM 652 O O . LYS A 1 81 ? 1.753 -19.328 -18.672 1 97.25 81 LYS A O 1
ATOM 657 N N . LEU A 1 82 ? 0.373 -20.266 -20.188 1 97.5 82 LEU A N 1
ATOM 658 C CA . LEU A 1 82 ? -0.469 -20.906 -19.172 1 97.5 82 LEU A CA 1
ATOM 659 C C . LEU A 1 82 ? 0.054 -22.297 -18.828 1 97.5 82 LEU A C 1
ATOM 661 O O . LEU A 1 82 ? 0.082 -23.188 -19.688 1 97.5 82 LEU A O 1
ATOM 665 N N . ILE A 1 83 ? 0.423 -22.469 -17.609 1 97.69 83 ILE A N 1
ATOM 666 C CA . ILE A 1 83 ? 1.188 -23.656 -17.234 1 97.69 83 ILE A CA 1
ATOM 667 C C . ILE A 1 83 ? 0.398 -24.469 -16.219 1 97.69 83 ILE A C 1
ATOM 669 O O . ILE A 1 83 ? 0.086 -23.984 -15.125 1 97.69 83 ILE A O 1
ATOM 673 N N . LEU A 1 84 ? 0.062 -25.703 -16.547 1 97.56 84 LEU A N 1
ATOM 674 C CA . LEU A 1 84 ? -0.597 -26.641 -15.641 1 97.56 84 LEU A CA 1
ATOM 675 C C . LEU A 1 84 ? 0.421 -27.344 -14.75 1 97.56 84 LEU A C 1
ATOM 677 O O . LEU A 1 84 ? 0.769 -28.5 -14.992 1 97.56 84 LEU A O 1
ATOM 681 N N . ASP A 1 85 ? 0.9 -26.656 -13.797 1 98 85 ASP A N 1
ATOM 682 C CA . ASP A 1 85 ? 1.907 -27.125 -12.852 1 98 85 ASP A CA 1
ATOM 683 C C . ASP A 1 85 ? 1.892 -26.281 -11.578 1 98 85 ASP A C 1
ATOM 685 O O . ASP A 1 85 ? 1.279 -25.203 -11.539 1 98 85 ASP A O 1
ATOM 689 N N . GLY A 1 86 ? 2.426 -26.75 -10.508 1 97.56 86 GLY A N 1
ATOM 690 C CA . GLY A 1 86 ? 2.535 -25.984 -9.273 1 97.56 86 GLY A CA 1
ATOM 691 C C . GLY A 1 86 ? 3.549 -24.859 -9.367 1 97.56 86 GLY A C 1
ATOM 692 O O . GLY A 1 86 ? 4.586 -25 -10.016 1 97.56 86 GLY A O 1
ATOM 693 N N . HIS A 1 87 ? 3.254 -23.766 -8.695 1 98.19 87 HIS A N 1
ATOM 694 C CA . HIS A 1 87 ? 4.137 -22.609 -8.727 1 98.19 87 HIS A CA 1
ATOM 695 C C . HIS A 1 87 ? 5.504 -22.938 -8.148 1 98.19 87 HIS A C 1
ATOM 697 O O . HIS A 1 87 ? 6.484 -22.234 -8.414 1 98.19 87 HIS A O 1
ATOM 703 N N . GLU A 1 88 ? 5.59 -23.984 -7.277 1 98.19 88 GLU A N 1
ATOM 704 C CA . GLU A 1 88 ? 6.871 -24.375 -6.707 1 98.19 88 GLU A CA 1
ATOM 705 C C . GLU A 1 88 ? 7.824 -24.875 -7.785 1 98.19 88 GLU A C 1
ATOM 707 O O . GLU A 1 88 ? 9.023 -25.047 -7.539 1 98.19 88 GLU A O 1
ATOM 712 N N . ASN A 1 89 ? 7.289 -25.109 -8.984 1 98.31 89 ASN A N 1
ATOM 713 C CA . ASN A 1 89 ? 8.094 -25.625 -10.086 1 98.31 89 ASN A CA 1
ATOM 714 C C . ASN A 1 89 ? 8.453 -24.516 -11.078 1 98.31 89 ASN A C 1
ATOM 716 O O . ASN A 1 89 ? 8.836 -24.797 -12.211 1 98.31 89 ASN A O 1
ATOM 720 N N . MET A 1 90 ? 8.336 -23.266 -10.711 1 97.31 90 MET A N 1
ATOM 721 C CA . MET A 1 90 ? 8.5 -22.094 -11.57 1 97.31 90 MET A CA 1
ATOM 722 C C . MET A 1 90 ? 9.852 -22.125 -12.266 1 97.31 90 MET A C 1
ATOM 724 O O . MET A 1 90 ? 9.977 -21.703 -13.422 1 97.31 90 MET A O 1
ATOM 728 N N . GLU A 1 91 ? 10.844 -22.672 -11.633 1 97.56 91 GLU A N 1
ATOM 729 C CA . GLU A 1 91 ? 12.203 -22.641 -12.172 1 97.56 91 GLU A CA 1
ATOM 730 C C . GLU A 1 91 ? 12.328 -23.531 -13.406 1 97.56 91 GLU A C 1
ATOM 732 O O . GLU A 1 91 ? 13.289 -23.406 -14.172 1 97.56 91 GLU A O 1
ATOM 737 N N . LYS A 1 92 ? 11.398 -24.453 -13.594 1 98.12 92 LYS A N 1
ATOM 738 C CA . LYS A 1 92 ? 11.391 -25.328 -14.773 1 98.12 92 LYS A CA 1
ATOM 739 C C . LYS A 1 92 ? 11.008 -24.531 -16.031 1 98.12 92 LYS A C 1
ATOM 741 O O . LYS A 1 92 ? 11.305 -24.969 -17.141 1 98.12 92 LYS A O 1
ATOM 746 N N . TYR A 1 93 ? 10.375 -23.438 -15.922 1 97.69 93 TYR A N 1
ATOM 747 C CA . TYR A 1 93 ? 9.758 -22.75 -17.062 1 97.69 93 TYR A CA 1
ATOM 748 C C . TYR A 1 93 ? 10.391 -21.375 -17.266 1 97.69 93 TYR A C 1
ATOM 750 O O . TYR A 1 93 ? 10.391 -20.859 -18.391 1 97.69 93 TYR A O 1
ATOM 758 N N . ILE A 1 94 ? 10.844 -20.781 -16.188 1 97.94 94 ILE A N 1
ATOM 759 C CA . ILE A 1 94 ? 11.328 -19.406 -16.234 1 97.94 94 ILE A CA 1
ATOM 760 C C . ILE A 1 94 ? 12.828 -19.375 -15.945 1 97.94 94 ILE A C 1
ATOM 762 O O . ILE A 1 94 ? 13.273 -19.797 -14.875 1 97.94 94 ILE A O 1
ATOM 766 N N . THR A 1 95 ? 13.57 -18.828 -16.859 1 94.88 95 THR A N 1
ATOM 767 C CA . THR A 1 95 ? 15.016 -18.766 -16.703 1 94.88 95 THR A CA 1
ATOM 768 C C . THR A 1 95 ? 15.5 -17.328 -16.734 1 94.88 95 THR A C 1
ATOM 770 O O . THR A 1 95 ? 16.672 -17.047 -16.453 1 94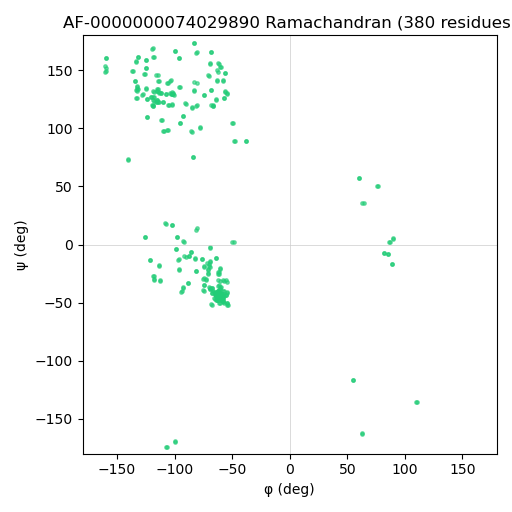.88 95 THR A O 1
ATOM 773 N N . GLN A 1 96 ? 14.656 -16.422 -17.156 1 96.44 96 GLN A N 1
ATOM 774 C CA . GLN A 1 96 ? 15.023 -15.016 -17.234 1 96.44 96 GLN A CA 1
ATOM 775 C C . GLN A 1 96 ? 14.57 -14.266 -15.984 1 96.44 96 GLN A C 1
ATOM 777 O O . GLN A 1 96 ? 13.672 -14.711 -15.266 1 96.44 96 GLN A O 1
ATOM 782 N N . PRO A 1 97 ? 15.172 -13.117 -15.742 1 97.69 97 PRO A N 1
ATOM 783 C CA . PRO A 1 97 ? 14.75 -12.312 -14.602 1 97.69 97 PRO A CA 1
ATOM 784 C C . PRO A 1 97 ? 13.305 -11.836 -14.703 1 97.69 97 PRO A C 1
ATOM 786 O O . PRO A 1 97 ? 12.805 -11.602 -15.812 1 97.69 97 PRO A O 1
ATOM 789 N N . ILE A 1 98 ? 12.688 -11.703 -13.562 1 98.25 98 ILE A N 1
ATOM 790 C CA . ILE A 1 98 ? 11.266 -11.383 -13.531 1 98.25 98 ILE A CA 1
ATOM 791 C C . ILE A 1 98 ? 11.062 -10 -12.914 1 98.25 98 ILE A C 1
ATOM 793 O O . ILE A 1 98 ? 11.789 -9.609 -11.992 1 98.25 98 ILE A O 1
ATOM 797 N N . ASP A 1 99 ? 10.07 -9.281 -13.398 1 98.19 99 ASP A N 1
ATOM 798 C CA . ASP A 1 99 ? 9.734 -7.949 -12.906 1 98.19 99 ASP A CA 1
ATOM 799 C C . ASP A 1 99 ? 8.75 -8.023 -11.742 1 98.19 99 ASP A C 1
ATOM 801 O O . ASP A 1 99 ? 8.789 -7.184 -10.836 1 98.19 99 ASP A O 1
ATOM 805 N N . ALA A 1 100 ? 7.891 -9.016 -11.805 1 98.5 100 ALA A N 1
ATOM 806 C CA . ALA A 1 100 ? 6.875 -9.109 -10.75 1 98.5 100 ALA A CA 1
ATOM 807 C C . ALA A 1 100 ? 6.297 -10.516 -10.672 1 98.5 100 ALA A C 1
ATOM 809 O O . ALA A 1 100 ? 6.191 -11.211 -11.688 1 98.5 100 ALA A O 1
ATOM 810 N N . VAL A 1 101 ? 5.906 -10.93 -9.508 1 98.75 101 VAL A N 1
ATOM 811 C CA . VAL A 1 101 ? 5.199 -12.172 -9.234 1 98.75 101 VAL A CA 1
ATOM 812 C C . VAL A 1 101 ? 4.016 -11.906 -8.312 1 98.75 101 VAL A C 1
ATOM 814 O O . VAL A 1 101 ? 4.156 -11.227 -7.293 1 98.75 101 VAL A O 1
ATOM 817 N N . MET A 1 102 ? 2.879 -12.438 -8.664 1 98.5 102 MET A N 1
ATOM 818 C CA . MET A 1 102 ? 1.705 -12.32 -7.801 1 98.5 102 MET A CA 1
ATOM 819 C C . MET A 1 102 ? 1.273 -13.688 -7.285 1 98.5 102 MET A C 1
ATOM 821 O O . MET A 1 102 ? 1.213 -14.656 -8.047 1 98.5 102 MET A O 1
ATOM 825 N N . PHE A 1 103 ? 1.007 -13.75 -5.988 1 98.06 103 PHE A N 1
ATOM 826 C CA . PHE A 1 103 ? 0.399 -14.906 -5.344 1 98.06 103 PHE A CA 1
ATOM 827 C C . PHE A 1 103 ? -0.936 -14.539 -4.711 1 98.06 103 PHE A C 1
ATOM 829 O O . PHE A 1 103 ? -1.012 -13.594 -3.918 1 98.06 103 PHE A O 1
ATOM 836 N N . ASN A 1 104 ? -1.957 -15.094 -5.055 1 95.19 104 ASN A N 1
ATOM 837 C CA . ASN A 1 104 ? -3.211 -15.07 -4.309 1 95.19 104 ASN A CA 1
ATOM 838 C C . ASN A 1 104 ? -3.482 -16.422 -3.635 1 95.19 104 ASN A C 1
ATOM 840 O O . ASN A 1 104 ? -4.02 -17.328 -4.262 1 95.19 104 ASN A O 1
ATOM 844 N N . LEU A 1 105 ? -3.148 -16.469 -2.383 1 94.19 105 LEU A N 1
ATOM 845 C CA . LEU A 1 105 ? -3.139 -17.766 -1.698 1 94.19 105 LEU A CA 1
ATOM 846 C C . LEU A 1 105 ? -4.547 -18.156 -1.275 1 94.19 105 LEU A C 1
ATOM 848 O O . LEU A 1 105 ? -5.434 -17.312 -1.165 1 94.19 105 LEU A O 1
ATOM 852 N N . GLY A 1 106 ? -4.668 -19.422 -0.925 1 88.75 106 GLY A N 1
ATOM 853 C CA . GLY A 1 106 ? -5.953 -19.984 -0.547 1 88.75 106 GLY A CA 1
ATOM 854 C C . GLY A 1 106 ? -6.504 -20.969 -1.572 1 88.75 106 GLY A C 1
ATOM 855 O O . GLY A 1 106 ? -5.801 -21.875 -2.002 1 88.75 106 GLY A O 1
ATOM 856 N N . TYR A 1 107 ? -7.832 -20.766 -1.821 1 82.12 107 TYR A N 1
ATOM 857 C CA . TYR A 1 107 ? -8.484 -21.688 -2.742 1 82.12 107 TYR A CA 1
ATOM 858 C C . TYR A 1 107 ? -9.156 -20.938 -3.887 1 82.12 107 TYR A C 1
ATOM 860 O O . TYR A 1 107 ? -9.352 -19.719 -3.812 1 82.12 107 TYR A O 1
ATOM 868 N N . LEU A 1 108 ? -9.367 -21.688 -4.973 1 79.94 108 LEU A N 1
ATOM 869 C CA . LEU A 1 108 ? -10.062 -21.141 -6.129 1 79.94 108 LEU A CA 1
ATOM 870 C C . LEU A 1 108 ? -11.516 -20.844 -5.797 1 79.94 108 LEU A C 1
ATOM 872 O O . LEU A 1 108 ? -12.266 -21.734 -5.414 1 79.94 108 LEU A O 1
ATOM 876 N N . PRO A 1 109 ? -11.891 -19.562 -5.914 1 75 109 PRO A N 1
ATOM 877 C CA . PRO A 1 109 ? -13.312 -19.281 -5.719 1 75 109 PRO A CA 1
ATOM 878 C C . PRO A 1 109 ? -14.211 -20.094 -6.656 1 75 109 PRO A C 1
ATOM 880 O O . PRO A 1 109 ? -13.961 -20.141 -7.863 1 75 109 PRO A O 1
ATOM 883 N N . GLY A 1 110 ? -15.164 -20.672 -6.164 1 74.75 110 GLY A N 1
ATOM 884 C CA . GLY A 1 110 ? -16.062 -21.5 -6.953 1 74.75 110 GLY A CA 1
ATOM 885 C C . GLY A 1 110 ? -15.531 -22.891 -7.199 1 74.75 110 GLY A C 1
ATOM 886 O O . GLY A 1 110 ? -16.203 -23.719 -7.816 1 74.75 110 GLY A O 1
ATOM 887 N N . GLY A 1 111 ? -14.242 -23.141 -6.805 1 71.69 111 GLY A N 1
ATOM 888 C CA . GLY A 1 111 ? -13.633 -24.453 -6.977 1 71.69 111 GLY A CA 1
ATOM 889 C C . GLY A 1 111 ? -13.641 -25.281 -5.711 1 71.69 111 GLY A C 1
ATOM 890 O O . GLY A 1 111 ? -14.383 -25 -4.773 1 71.69 111 GLY A O 1
ATOM 891 N N . ALA A 1 112 ? -12.883 -26.391 -5.809 1 75.12 112 ALA A N 1
ATOM 892 C CA . ALA A 1 112 ? -12.805 -27.281 -4.656 1 75.12 112 ALA A CA 1
ATOM 893 C C . ALA A 1 112 ? -12.055 -26.625 -3.5 1 75.12 112 ALA A C 1
ATOM 895 O O . ALA A 1 112 ? -10.891 -26.25 -3.633 1 75.12 112 ALA A O 1
ATOM 896 N N . LYS A 1 113 ? -12.711 -26.484 -2.432 1 76.88 113 LYS A N 1
ATOM 897 C CA . LYS A 1 113 ? -12.156 -25.781 -1.28 1 76.88 113 LYS A CA 1
ATOM 898 C C . LYS A 1 113 ? -11.016 -26.578 -0.647 1 76.88 113 LYS A C 1
ATOM 900 O O . LYS A 1 113 ? -10.234 -26.031 0.139 1 76.88 113 LYS A O 1
ATOM 905 N N . GLU A 1 114 ? -10.969 -27.75 -1.039 1 79.94 114 GLU A N 1
ATOM 906 C CA . GLU A 1 114 ? -9.938 -28.625 -0.484 1 79.94 114 GLU A CA 1
ATOM 907 C C . GLU A 1 114 ? -8.602 -28.422 -1.177 1 79.94 114 GLU A C 1
ATOM 909 O O . GLU A 1 114 ? -7.551 -28.797 -0.642 1 79.94 114 GLU A O 1
ATOM 914 N N . ILE A 1 115 ? -8.703 -27.922 -2.355 1 84.12 115 ILE A N 1
ATOM 915 C CA . ILE A 1 115 ? -7.469 -27.625 -3.08 1 84.12 115 ILE A CA 1
ATOM 916 C C . ILE A 1 115 ? -6.965 -26.234 -2.697 1 84.12 115 ILE A C 1
ATOM 918 O O . ILE A 1 115 ? -7.488 -25.219 -3.174 1 84.12 115 ILE A O 1
ATOM 922 N N . VAL A 1 116 ? -6.027 -26.203 -1.765 1 86.31 116 VAL A N 1
ATOM 923 C CA . VAL A 1 116 ? -5.5 -24.953 -1.229 1 86.31 116 VAL A CA 1
ATOM 924 C C . VAL A 1 116 ? -3.98 -24.922 -1.38 1 86.31 116 VAL A C 1
ATOM 926 O O . VAL A 1 116 ? -3.346 -25.969 -1.516 1 86.31 116 VAL A O 1
ATOM 929 N N . THR A 1 117 ? -3.432 -23.781 -1.492 1 89.06 117 THR A N 1
ATOM 930 C CA . THR A 1 117 ? -1.979 -23.656 -1.427 1 89.06 117 THR A CA 1
ATOM 931 C C . THR A 1 117 ? -1.461 -24.125 -0.067 1 89.06 117 THR A C 1
ATOM 933 O O . THR A 1 117 ? -2.211 -24.156 0.91 1 89.06 117 THR A O 1
ATOM 936 N N . ASN A 1 118 ? -0.252 -24.531 -0.051 1 90.44 118 ASN A N 1
ATOM 937 C CA . ASN A 1 118 ? 0.292 -24.969 1.23 1 90.44 118 ASN A CA 1
ATOM 938 C C . ASN A 1 118 ? 1.658 -24.344 1.501 1 90.44 118 ASN A C 1
ATOM 940 O O . ASN A 1 118 ? 2.338 -23.891 0.574 1 90.44 118 ASN A O 1
ATOM 944 N N . PRO A 1 119 ? 2.061 -24.359 2.76 1 94.06 119 PRO A N 1
ATOM 945 C CA . PRO A 1 119 ? 3.266 -23.641 3.182 1 94.06 119 PRO A CA 1
ATOM 946 C C . PRO A 1 119 ? 4.527 -24.141 2.477 1 94.06 119 PRO A C 1
ATOM 948 O O . PRO A 1 119 ? 5.383 -23.328 2.096 1 94.06 119 PRO A O 1
ATOM 951 N N . ASN A 1 120 ? 4.652 -25.422 2.244 1 95.75 120 ASN A N 1
ATOM 952 C CA . ASN A 1 120 ? 5.879 -25.953 1.658 1 95.75 120 ASN A CA 1
ATOM 953 C C . ASN A 1 120 ? 6.059 -25.5 0.214 1 95.75 120 ASN A C 1
ATOM 955 O O . ASN A 1 120 ? 7.125 -25.016 -0.16 1 95.75 120 ASN A O 1
ATOM 959 N N . THR A 1 121 ? 5.047 -25.672 -0.607 1 96.44 121 THR A N 1
ATOM 960 C CA . THR A 1 121 ? 5.145 -25.281 -2.008 1 96.44 121 THR A CA 1
ATOM 961 C C . THR A 1 121 ? 5.234 -23.766 -2.135 1 96.44 121 THR A C 1
ATOM 963 O O . THR A 1 121 ? 5.957 -23.25 -2.99 1 96.44 121 THR A O 1
ATOM 966 N N . THR A 1 122 ? 4.5 -23.047 -1.271 1 97.06 122 THR A N 1
ATOM 967 C CA . THR A 1 122 ? 4.508 -21.594 -1.303 1 97.06 122 THR A CA 1
ATOM 968 C C . THR A 1 122 ? 5.895 -21.047 -0.972 1 97.06 122 THR A C 1
ATOM 970 O O . THR A 1 122 ? 6.41 -20.172 -1.677 1 97.06 122 THR A O 1
ATOM 973 N N . ILE A 1 123 ? 6.551 -21.578 0.042 1 98.12 123 ILE A N 1
ATOM 974 C CA . ILE A 1 123 ? 7.867 -21.109 0.457 1 98.12 123 ILE A CA 1
ATOM 975 C C . ILE A 1 123 ? 8.898 -21.438 -0.622 1 98.12 123 ILE A C 1
ATOM 977 O O . ILE A 1 123 ? 9.758 -20.609 -0.937 1 98.12 123 ILE A O 1
ATOM 981 N N . LYS A 1 124 ? 8.789 -22.641 -1.174 1 98.31 124 LYS A N 1
ATOM 982 C CA . LYS A 1 124 ? 9.688 -23 -2.264 1 98.31 124 LYS A CA 1
ATOM 983 C C . LYS A 1 124 ? 9.531 -22.062 -3.451 1 98.31 124 LYS A C 1
ATOM 985 O O . LYS A 1 124 ? 10.523 -21.594 -4.008 1 98.31 124 LYS A O 1
ATOM 990 N N . ALA A 1 125 ? 8.281 -21.812 -3.82 1 98.5 125 ALA A N 1
ATOM 991 C CA . ALA A 1 125 ? 8.016 -20.906 -4.926 1 98.5 125 ALA A CA 1
ATOM 992 C C . ALA A 1 125 ? 8.562 -19.5 -4.637 1 98.5 125 ALA A C 1
ATOM 994 O O . ALA A 1 125 ? 9.148 -18.859 -5.516 1 98.5 125 ALA A O 1
ATOM 995 N N . LEU A 1 126 ? 8.359 -19.047 -3.42 1 98.69 126 LEU A N 1
ATOM 996 C CA . LEU A 1 126 ? 8.875 -17.75 -3.016 1 98.69 126 LEU A CA 1
ATOM 997 C C . LEU A 1 126 ? 10.398 -17.703 -3.141 1 98.69 126 LEU A C 1
ATOM 999 O O . LEU A 1 126 ? 10.953 -16.75 -3.684 1 98.69 126 LEU A O 1
ATOM 1003 N N . SER A 1 127 ? 11.031 -18.703 -2.666 1 98.56 127 SER A N 1
ATOM 1004 C CA . SER A 1 127 ? 12.492 -18.766 -2.738 1 98.56 127 SER A CA 1
ATOM 1005 C C . SER A 1 127 ? 12.977 -18.672 -4.18 1 98.56 127 SER A C 1
ATOM 1007 O O . SER A 1 127 ? 13.906 -17.906 -4.477 1 98.56 127 SER A O 1
ATOM 1009 N N . ILE A 1 128 ? 12.391 -19.391 -5.047 1 98.56 128 ILE A N 1
ATOM 1010 C CA . ILE A 1 128 ? 12.742 -19.375 -6.461 1 98.56 128 ILE A CA 1
ATOM 1011 C C . ILE A 1 128 ? 12.469 -17.984 -7.047 1 98.56 128 ILE A C 1
ATOM 1013 O O . ILE A 1 128 ? 13.32 -17.422 -7.738 1 98.56 128 ILE A O 1
ATOM 1017 N N . ALA A 1 129 ? 11.289 -17.438 -6.754 1 98.75 129 ALA A N 1
ATOM 1018 C CA . ALA A 1 129 ? 10.922 -16.125 -7.254 1 98.75 129 ALA A CA 1
ATOM 1019 C C . ALA A 1 129 ? 11.93 -15.062 -6.816 1 98.75 129 ALA A C 1
ATOM 1021 O O . ALA A 1 129 ? 12.312 -14.195 -7.609 1 98.75 129 ALA A O 1
ATOM 1022 N N . LEU A 1 130 ? 12.32 -15.117 -5.543 1 98.69 130 LEU A N 1
ATOM 1023 C CA . LEU A 1 130 ? 13.305 -14.172 -5.02 1 98.69 130 LEU A CA 1
ATOM 1024 C C . LEU A 1 130 ? 14.602 -14.234 -5.812 1 98.69 130 LEU A C 1
ATOM 1026 O O . LEU A 1 130 ? 15.227 -13.203 -6.086 1 98.69 130 LEU A O 1
ATOM 1030 N N . SER A 1 131 ? 14.984 -15.438 -6.168 1 98.19 131 SER A N 1
ATOM 1031 C CA . SER A 1 131 ? 16.25 -15.625 -6.887 1 98.19 131 SER A CA 1
ATOM 1032 C C . SER A 1 131 ? 16.141 -15.102 -8.32 1 98.19 131 SER A C 1
ATOM 1034 O O . SER A 1 131 ? 17.141 -14.703 -8.906 1 98.19 131 SER A O 1
ATOM 1036 N N . LEU A 1 132 ? 14.992 -15.039 -8.883 1 98.31 132 LEU A N 1
ATOM 1037 C CA . LEU A 1 132 ? 14.781 -14.648 -10.273 1 98.31 132 LEU A CA 1
ATOM 1038 C C . LEU A 1 132 ? 14.414 -13.172 -10.375 1 98.31 132 LEU A C 1
ATOM 1040 O O . LEU A 1 132 ? 14.445 -12.594 -11.461 1 98.31 132 LEU A O 1
ATOM 1044 N N . LEU A 1 133 ? 14.102 -12.602 -9.281 1 98.31 133 LEU A N 1
ATOM 1045 C CA . LEU A 1 133 ? 13.57 -11.242 -9.266 1 98.31 133 LEU A CA 1
ATOM 1046 C C . LEU A 1 133 ? 14.641 -10.234 -9.688 1 98.31 133 LEU A C 1
ATOM 1048 O O . LEU A 1 133 ? 15.781 -10.305 -9.234 1 98.31 133 LEU A O 1
ATOM 1052 N N . LYS A 1 134 ? 14.281 -9.336 -10.586 1 97.62 134 LYS A N 1
ATOM 1053 C CA . LYS A 1 134 ? 15.148 -8.227 -10.953 1 97.62 134 LYS A CA 1
ATOM 1054 C C . LYS A 1 134 ? 15.273 -7.223 -9.805 1 97.62 134 LYS A C 1
ATOM 1056 O O . LYS A 1 134 ? 14.398 -7.148 -8.945 1 97.62 134 LYS A O 1
ATOM 1061 N N . LYS A 1 135 ? 16.422 -6.469 -9.844 1 96.38 135 LYS A N 1
ATOM 1062 C CA . LYS A 1 135 ? 16.469 -5.309 -8.961 1 96.38 135 LYS A CA 1
ATOM 1063 C C . LYS A 1 135 ? 15.273 -4.391 -9.188 1 96.38 135 LYS A C 1
ATOM 1065 O O . LYS A 1 135 ? 14.938 -4.082 -10.328 1 96.38 135 LYS A O 1
ATOM 1070 N N . GLY A 1 136 ? 14.609 -4.039 -8.078 1 95.06 136 GLY A N 1
ATOM 1071 C CA . GLY A 1 136 ? 13.422 -3.213 -8.188 1 95.06 136 GLY A CA 1
ATOM 1072 C C . GLY A 1 136 ? 12.156 -4.016 -8.445 1 95.06 136 GLY A C 1
ATOM 1073 O O . GLY A 1 136 ? 11.055 -3.469 -8.43 1 95.06 136 GLY A O 1
ATOM 1074 N N . GLY A 1 137 ? 12.344 -5.336 -8.711 1 97.12 137 GLY A N 1
ATOM 1075 C CA . GLY A 1 137 ? 11.195 -6.199 -8.938 1 97.12 137 GLY A CA 1
ATOM 1076 C C . GLY A 1 137 ? 10.352 -6.414 -7.695 1 97.12 137 GLY A C 1
ATOM 1077 O O . GLY A 1 137 ? 10.805 -6.148 -6.578 1 97.12 137 GLY A O 1
ATOM 1078 N N . ILE A 1 138 ? 9.109 -6.945 -7.906 1 97.56 138 ILE A N 1
ATOM 1079 C CA . ILE A 1 138 ? 8.164 -7.031 -6.797 1 97.56 138 ILE A CA 1
ATOM 1080 C C . ILE A 1 138 ? 7.539 -8.422 -6.758 1 97.56 138 ILE A C 1
ATOM 1082 O O . ILE A 1 138 ? 7.172 -8.977 -7.797 1 97.56 138 ILE A O 1
ATOM 1086 N N . ILE A 1 139 ? 7.445 -8.969 -5.566 1 98.62 139 ILE A N 1
ATOM 1087 C CA . ILE A 1 139 ? 6.609 -10.133 -5.281 1 98.62 139 ILE A CA 1
ATOM 1088 C C . ILE A 1 139 ? 5.469 -9.727 -4.352 1 98.62 139 ILE A C 1
ATOM 1090 O O . ILE A 1 139 ? 5.688 -9.055 -3.342 1 98.62 139 ILE A O 1
ATOM 1094 N N . SER A 1 140 ? 4.277 -10.109 -4.711 1 98.19 140 SER A N 1
ATOM 1095 C CA . SER A 1 140 ? 3.146 -9.773 -3.855 1 98.19 140 SER A CA 1
ATOM 1096 C C . SER A 1 140 ? 2.334 -11.008 -3.496 1 98.19 140 SER A C 1
ATOM 1098 O O . SER A 1 140 ? 2.207 -11.93 -4.305 1 98.19 140 SER A O 1
ATOM 1100 N N . PHE A 1 141 ? 1.786 -10.992 -2.283 1 98.06 141 PHE A N 1
ATOM 1101 C CA . PHE A 1 141 ? 0.887 -12.023 -1.785 1 98.06 141 PHE A CA 1
ATOM 1102 C C . PHE A 1 141 ? -0.427 -11.422 -1.31 1 98.06 141 PHE A C 1
ATOM 1104 O O . PHE A 1 141 ? -0.434 -10.367 -0.672 1 98.06 141 PHE A O 1
ATOM 1111 N N . ILE A 1 142 ? -1.505 -12 -1.68 1 96.94 142 ILE A N 1
ATOM 1112 C CA . ILE A 1 142 ? -2.738 -11.906 -0.907 1 96.94 142 ILE A CA 1
ATOM 1113 C C . ILE A 1 142 ? -2.953 -13.195 -0.117 1 96.94 142 ILE A C 1
ATOM 1115 O O . ILE A 1 142 ? -3.027 -14.281 -0.696 1 96.94 142 ILE A O 1
ATOM 1119 N N . ILE A 1 143 ? -3.008 -13.07 1.154 1 96 143 ILE A N 1
ATOM 1120 C CA . ILE A 1 143 ? -3.064 -14.234 2.041 1 96 143 ILE A CA 1
ATOM 1121 C C . ILE A 1 143 ? -4.441 -14.312 2.693 1 96 143 ILE A C 1
ATOM 1123 O O . ILE A 1 143 ? -4.77 -13.508 3.572 1 96 143 ILE A O 1
ATOM 1127 N N . TYR A 1 144 ? -5.191 -15.234 2.248 1 91.94 144 TYR A N 1
ATOM 1128 C CA . TYR A 1 144 ? -6.418 -15.617 2.943 1 91.94 144 TYR A CA 1
ATOM 1129 C C . TYR A 1 144 ? -6.148 -16.719 3.961 1 91.94 144 TYR A C 1
ATOM 1131 O O . TYR A 1 144 ? -5.719 -17.812 3.598 1 91.94 144 TYR A O 1
ATOM 1139 N N . TYR A 1 145 ? -6.441 -16.469 5.188 1 91 145 TYR A N 1
ATOM 1140 C CA . TYR A 1 145 ? -5.984 -17.438 6.176 1 91 145 TYR A CA 1
ATOM 1141 C C . TYR A 1 145 ? -7.145 -17.938 7.035 1 91 145 TYR A C 1
ATOM 1143 O O . TYR A 1 145 ? -6.938 -18.656 8.016 1 91 145 TYR A O 1
ATOM 1151 N N . GLY A 1 146 ? -8.367 -17.547 6.691 1 87.81 146 GLY A N 1
ATOM 1152 C CA . GLY A 1 146 ? -9.547 -17.938 7.453 1 87.81 146 GLY A CA 1
ATOM 1153 C C . GLY A 1 146 ? -10.047 -19.328 7.113 1 87.81 146 GLY A C 1
ATOM 1154 O O . GLY A 1 146 ? -11.227 -19.625 7.309 1 87.81 146 GLY A O 1
ATOM 1155 N N . HIS A 1 147 ? -9.305 -20.156 6.406 1 85.25 147 HIS A N 1
ATOM 1156 C CA . HIS A 1 147 ? -9.672 -21.531 6.035 1 85.25 147 HIS A CA 1
ATOM 1157 C C . HIS A 1 147 ? -8.695 -22.531 6.621 1 85.25 147 HIS A C 1
ATOM 1159 O O . HIS A 1 147 ? -7.66 -22.156 7.176 1 85.25 147 HIS A O 1
ATOM 1165 N N . LEU A 1 148 ? -9.07 -23.781 6.52 1 83.5 148 LEU A N 1
ATOM 1166 C CA . LEU A 1 148 ? -8.211 -24.844 7.059 1 83.5 148 LEU A CA 1
ATOM 1167 C C . LEU A 1 148 ? -6.828 -24.781 6.426 1 83.5 148 LEU A C 1
ATOM 1169 O O . LEU A 1 148 ? -6.703 -24.734 5.203 1 83.5 148 LEU A O 1
ATOM 1173 N N . GLY A 1 149 ? -5.777 -24.719 7.246 1 87.81 149 GLY A N 1
ATOM 1174 C CA . GLY A 1 149 ? -4.406 -24.672 6.77 1 87.81 149 GLY A CA 1
ATOM 1175 C C . GLY A 1 149 ? -3.914 -23.266 6.508 1 87.81 149 GLY A C 1
ATOM 1176 O O . GLY A 1 149 ? -2.713 -23.031 6.344 1 87.81 149 GLY A O 1
ATOM 1177 N N . GLY A 1 150 ? -4.867 -22.391 6.422 1 90.31 150 GLY A N 1
ATOM 1178 C CA . GLY A 1 150 ? -4.531 -21.016 6.082 1 90.31 150 GLY A CA 1
ATOM 1179 C C . GLY A 1 150 ? -3.641 -20.344 7.109 1 90.31 150 GLY A C 1
ATOM 1180 O O . GLY A 1 150 ? -2.705 -19.625 6.754 1 90.31 150 GLY A O 1
ATOM 1181 N N . MET A 1 151 ? -3.926 -20.609 8.336 1 93.31 151 MET A N 1
ATOM 1182 C CA . MET A 1 151 ? -3.146 -20 9.406 1 93.31 151 MET A CA 1
ATOM 1183 C C . MET A 1 151 ? -1.708 -20.516 9.391 1 93.31 151 MET A C 1
ATOM 1185 O O . MET A 1 151 ? -0.769 -19.734 9.578 1 93.31 151 MET A O 1
ATOM 1189 N N . GLU A 1 152 ? -1.548 -21.766 9.141 1 94.38 152 GLU A N 1
ATOM 1190 C CA . GLU A 1 152 ? -0.216 -22.344 9.047 1 94.38 152 GLU A CA 1
ATOM 1191 C C . GLU A 1 152 ? 0.583 -21.734 7.906 1 94.38 152 GLU A C 1
ATOM 1193 O O . GLU A 1 152 ? 1.766 -21.422 8.062 1 94.38 152 GLU A O 1
ATOM 1198 N N . GLU A 1 153 ? -0.009 -21.641 6.773 1 94.75 153 GLU A N 1
ATOM 1199 C CA . GLU A 1 153 ? 0.648 -21.062 5.605 1 94.75 153 GLU A CA 1
ATOM 1200 C C . GLU A 1 153 ? 1.015 -19.594 5.848 1 94.75 153 GLU A C 1
ATOM 1202 O O . GLU A 1 153 ? 2.129 -19.172 5.535 1 94.75 153 GLU A O 1
ATOM 1207 N N . LYS A 1 154 ? 0.064 -18.875 6.402 1 96.06 154 LYS A N 1
ATOM 1208 C CA . LYS A 1 154 ? 0.313 -17.484 6.773 1 96.06 154 LYS A CA 1
ATOM 1209 C C . LYS A 1 154 ? 1.531 -17.359 7.688 1 96.06 154 LYS A C 1
ATOM 1211 O O . LYS A 1 154 ? 2.455 -16.594 7.402 1 96.06 154 LYS A O 1
ATOM 1216 N N . ASN A 1 155 ? 1.523 -18.125 8.719 1 97.12 155 ASN A N 1
ATOM 1217 C CA . ASN A 1 155 ? 2.592 -18.031 9.711 1 97.12 155 ASN A CA 1
ATOM 1218 C C . ASN A 1 155 ? 3.941 -18.422 9.109 1 97.12 155 ASN A C 1
ATOM 1220 O O . ASN A 1 155 ? 4.957 -17.797 9.398 1 97.12 155 ASN A O 1
ATOM 1224 N N . ALA A 1 156 ? 3.938 -19.469 8.305 1 97.06 156 ALA A N 1
ATOM 1225 C CA . ALA A 1 156 ? 5.172 -19.906 7.648 1 97.06 156 ALA A CA 1
ATOM 1226 C C . ALA A 1 156 ? 5.723 -18.797 6.746 1 97.06 156 ALA A C 1
ATOM 1228 O O . ALA A 1 156 ? 6.926 -18.531 6.754 1 97.06 156 ALA A O 1
ATOM 1229 N N . LEU A 1 157 ? 4.871 -18.219 6.012 1 97.56 157 LEU A N 1
ATOM 1230 C CA . LEU A 1 157 ? 5.258 -17.156 5.09 1 97.56 157 LEU A CA 1
ATOM 1231 C C . LEU A 1 157 ? 5.797 -15.953 5.852 1 97.56 157 LEU A C 1
ATOM 1233 O O . LEU A 1 157 ? 6.855 -15.422 5.516 1 97.56 157 LEU A O 1
ATOM 1237 N N . LEU A 1 158 ? 5.043 -15.531 6.918 1 97.75 158 LEU A N 1
ATOM 1238 C CA . LEU A 1 158 ? 5.453 -14.367 7.699 1 97.75 158 LEU A CA 1
ATOM 1239 C C . LEU A 1 158 ? 6.801 -14.617 8.375 1 97.75 158 LEU A C 1
ATOM 1241 O O . LEU A 1 158 ? 7.645 -13.719 8.43 1 97.75 158 LEU A O 1
ATOM 1245 N N . THR A 1 159 ? 6.98 -15.812 8.867 1 97.75 159 THR A N 1
ATOM 1246 C CA . THR A 1 159 ? 8.258 -16.172 9.477 1 97.75 159 THR A CA 1
ATOM 1247 C C . THR A 1 159 ? 9.383 -16.109 8.445 1 97.75 159 THR A C 1
ATOM 1249 O O . THR A 1 159 ? 10.453 -15.57 8.727 1 97.75 159 THR A O 1
ATOM 1252 N N . TYR A 1 160 ? 9.133 -16.656 7.301 1 98.12 160 TYR A N 1
ATOM 1253 C CA . TYR A 1 160 ? 10.133 -16.688 6.242 1 98.12 160 TYR A CA 1
ATOM 1254 C C . TYR A 1 160 ? 10.547 -15.281 5.824 1 98.12 160 TYR A C 1
ATOM 1256 O O . TYR A 1 160 ? 11.734 -14.961 5.785 1 98.12 160 TYR A O 1
ATOM 1264 N N . VAL A 1 161 ? 9.594 -14.414 5.547 1 98.06 161 VAL A N 1
ATOM 1265 C CA . VAL A 1 161 ? 9.898 -13.102 4.98 1 98.06 161 VAL A CA 1
ATOM 1266 C C . VAL A 1 161 ? 10.523 -12.211 6.047 1 98.06 161 VAL A C 1
ATOM 1268 O O . VAL A 1 161 ? 11.281 -11.289 5.727 1 98.06 161 VAL A O 1
ATOM 1271 N N . ASN A 1 162 ? 10.148 -12.453 7.309 1 97.19 162 ASN A N 1
ATOM 1272 C CA . ASN A 1 162 ? 10.742 -11.711 8.414 1 97.19 162 ASN A CA 1
ATOM 1273 C C . ASN A 1 162 ? 12.25 -11.93 8.484 1 97.19 162 ASN A C 1
ATOM 1275 O O . ASN A 1 162 ? 12.977 -11.109 9.047 1 97.19 162 ASN A O 1
ATOM 1279 N N . GLN A 1 163 ? 12.727 -12.984 7.902 1 96.94 163 GLN A N 1
ATOM 1280 C CA . GLN A 1 163 ? 14.133 -13.359 7.992 1 96.94 163 GLN A CA 1
ATOM 1281 C C . GLN A 1 163 ? 14.898 -12.914 6.754 1 96.94 163 GLN A C 1
ATOM 1283 O O . GLN A 1 163 ? 16.125 -13.078 6.684 1 96.94 163 GLN A O 1
ATOM 1288 N N . LEU A 1 164 ? 14.234 -12.367 5.785 1 97.94 164 LEU A N 1
ATOM 1289 C CA . LEU A 1 164 ? 14.922 -11.906 4.586 1 97.94 164 LEU A CA 1
ATOM 1290 C C . LEU A 1 164 ? 15.898 -10.789 4.918 1 97.94 164 LEU A C 1
ATOM 1292 O O . LEU A 1 164 ? 15.602 -9.922 5.742 1 97.94 164 LEU A O 1
ATOM 1296 N N . GLU A 1 165 ? 17.016 -10.805 4.293 1 96.69 165 GLU A N 1
ATOM 1297 C CA . GLU A 1 165 ? 18.016 -9.773 4.504 1 96.69 165 GLU A CA 1
ATOM 1298 C C . GLU A 1 165 ? 17.516 -8.398 4.059 1 96.69 165 GLU A C 1
ATOM 1300 O O . GLU A 1 165 ? 17.141 -8.219 2.896 1 96.69 165 GLU A O 1
ATOM 1305 N N . ASP A 1 166 ? 17.578 -7.461 4.992 1 95 166 ASP A N 1
ATOM 1306 C CA . ASP A 1 166 ? 17.047 -6.129 4.691 1 95 166 ASP A CA 1
ATOM 1307 C C . ASP A 1 166 ? 17.969 -5.395 3.707 1 95 166 ASP A C 1
ATOM 1309 O O . ASP A 1 166 ? 17.547 -4.414 3.086 1 95 166 ASP A O 1
ATOM 1313 N N . SER A 1 167 ? 19.219 -5.84 3.506 1 95.75 167 SER A N 1
ATOM 1314 C CA . SER A 1 167 ? 20.125 -5.262 2.52 1 95.75 167 SER A CA 1
ATOM 1315 C C . SER A 1 167 ? 19.734 -5.672 1.104 1 95.75 167 SER A C 1
ATOM 1317 O O . SER A 1 167 ? 20.125 -5.031 0.131 1 95.75 167 SER A O 1
ATOM 1319 N N . LYS A 1 168 ? 18.938 -6.742 0.959 1 97.44 168 LYS A N 1
ATOM 1320 C CA . LYS A 1 168 ? 18.625 -7.285 -0.36 1 97.44 168 LYS A CA 1
ATOM 1321 C C . LYS A 1 168 ? 17.156 -7.082 -0.698 1 97.44 168 LYS A C 1
ATOM 1323 O O . LYS A 1 168 ? 16.797 -6.941 -1.869 1 97.44 168 LYS A O 1
ATOM 1328 N N . PHE A 1 169 ? 16.359 -7.109 0.376 1 98 169 PHE A N 1
ATOM 1329 C CA . PHE A 1 169 ? 14.914 -7.051 0.144 1 98 169 PHE A CA 1
ATOM 1330 C C . PHE A 1 169 ? 14.25 -6.098 1.126 1 98 169 PHE A C 1
ATOM 1332 O O . PHE A 1 169 ? 14.742 -5.895 2.236 1 98 169 PHE A O 1
ATOM 1339 N N . THR A 1 170 ? 13.203 -5.488 0.725 1 97.25 170 THR A N 1
ATOM 1340 C CA . THR A 1 170 ? 12.258 -4.797 1.596 1 97.25 170 THR A CA 1
ATOM 1341 C C . THR A 1 170 ? 10.914 -5.531 1.628 1 97.25 170 THR A C 1
ATOM 1343 O O . THR A 1 170 ? 10.383 -5.91 0.583 1 97.25 170 THR A O 1
ATOM 1346 N N . VAL A 1 171 ? 10.438 -5.762 2.811 1 98 171 VAL A N 1
ATOM 1347 C CA . VAL A 1 171 ? 9.164 -6.465 2.961 1 98 171 VAL A CA 1
ATOM 1348 C C . VAL A 1 171 ? 8.148 -5.559 3.656 1 98 171 VAL A C 1
ATOM 1350 O O . VAL A 1 171 ? 8.398 -5.07 4.762 1 98 171 VAL A O 1
ATOM 1353 N N . LEU A 1 172 ? 7.066 -5.363 3.031 1 97.12 172 LEU A N 1
ATOM 1354 C CA . LEU A 1 172 ? 5.965 -4.578 3.578 1 97.12 172 LEU A CA 1
ATOM 1355 C C . LEU A 1 172 ? 4.73 -5.445 3.797 1 97.12 172 LEU A C 1
ATOM 1357 O O . LEU A 1 172 ? 4.258 -6.102 2.867 1 97.12 172 LEU A O 1
ATOM 1361 N N . LYS A 1 173 ? 4.238 -5.496 5.023 1 97.5 173 LYS A N 1
ATOM 1362 C CA . LYS A 1 173 ? 3.002 -6.195 5.367 1 97.5 173 LYS A CA 1
ATOM 1363 C C . LYS A 1 173 ? 1.847 -5.215 5.543 1 97.5 173 LYS A C 1
ATOM 1365 O O . LYS A 1 173 ? 1.953 -4.25 6.305 1 97.5 173 LYS A O 1
ATOM 1370 N N . CYS A 1 174 ? 0.739 -5.445 4.902 1 97.12 174 CYS A N 1
ATOM 1371 C CA . CYS A 1 174 ? -0.451 -4.609 5.004 1 97.12 174 CYS A CA 1
ATOM 1372 C C . CYS A 1 174 ? -1.64 -5.41 5.52 1 97.12 174 CYS A C 1
ATOM 1374 O O . CYS A 1 174 ? -1.98 -6.453 4.961 1 97.12 174 CYS A O 1
ATOM 1376 N N . SER A 1 175 ? -2.264 -4.906 6.551 1 96.44 175 SER A N 1
ATOM 1377 C CA . SER A 1 175 ? -3.395 -5.586 7.172 1 96.44 175 SER A CA 1
ATOM 1378 C C . SER A 1 175 ? -4.539 -4.617 7.449 1 96.44 175 SER A C 1
ATOM 1380 O O . SER A 1 175 ? -4.309 -3.471 7.844 1 96.44 175 SER A O 1
ATOM 1382 N N . TYR A 1 176 ? -5.738 -5.082 7.234 1 96.06 176 TYR A N 1
ATOM 1383 C CA . TYR A 1 176 ? -6.914 -4.293 7.57 1 96.06 176 TYR A CA 1
ATOM 1384 C C . TYR A 1 176 ? -7.145 -4.266 9.078 1 96.06 176 TYR A C 1
ATOM 1386 O O . TYR A 1 176 ? -7.207 -5.312 9.719 1 96.06 176 TYR A O 1
ATOM 1394 N N . MET A 1 177 ? -7.297 -3.096 9.633 1 95.88 177 MET A N 1
ATOM 1395 C CA . MET A 1 177 ? -7.32 -2.945 11.086 1 95.88 177 MET A CA 1
ATOM 1396 C C . MET A 1 177 ? -8.75 -3.004 11.617 1 95.88 177 MET A C 1
ATOM 1398 O O . MET A 1 177 ? -8.984 -3.5 12.719 1 95.88 177 MET A O 1
ATOM 1402 N N . ASN A 1 178 ? -9.688 -2.447 10.875 1 95.62 178 ASN A N 1
ATOM 1403 C CA . ASN A 1 178 ? -11.031 -2.311 11.43 1 95.62 178 ASN A CA 1
ATOM 1404 C C . ASN A 1 178 ? -12.008 -3.279 10.773 1 95.62 178 ASN A C 1
ATOM 1406 O O . ASN A 1 178 ? -13.211 -3.018 10.734 1 95.62 178 ASN A O 1
ATOM 1410 N N . HIS A 1 179 ? -11.539 -4.289 10.133 1 91.38 179 HIS A N 1
ATOM 1411 C CA . HIS A 1 179 ? -12.359 -5.352 9.562 1 91.38 179 HIS A CA 1
ATOM 1412 C C . HIS A 1 179 ? -12.297 -6.613 10.414 1 91.38 179 HIS A C 1
ATOM 1414 O O . HIS A 1 179 ? -11.234 -6.965 10.938 1 91.38 179 HIS A O 1
ATOM 1420 N N . LYS A 1 180 ? -13.461 -7.152 10.453 1 86.62 180 LYS A N 1
ATOM 1421 C CA . LYS A 1 180 ? -13.555 -8.375 11.25 1 86.62 180 LYS A CA 1
ATOM 1422 C C . LYS A 1 180 ? -13.516 -9.609 10.359 1 86.62 180 LYS A C 1
ATOM 1424 O O . LYS A 1 180 ? -13.5 -9.5 9.125 1 86.62 180 LYS A O 1
ATOM 1429 N N . ASN A 1 181 ? -13.297 -10.859 10.977 1 88.12 181 ASN A N 1
ATOM 1430 C CA . ASN A 1 181 ? -13.438 -12.164 10.344 1 88.12 181 ASN A CA 1
ATOM 1431 C C . ASN A 1 181 ? -12.258 -12.484 9.438 1 88.12 181 ASN A C 1
ATOM 1433 O O . ASN A 1 181 ? -12.438 -12.812 8.266 1 88.12 181 ASN A O 1
ATOM 1437 N N . ASN A 1 182 ? -11.062 -12.367 9.875 1 90.25 182 ASN A N 1
ATOM 1438 C CA . ASN A 1 182 ? -9.812 -12.781 9.25 1 90.25 182 ASN A CA 1
ATOM 1439 C C . ASN A 1 182 ? -9.609 -12.086 7.902 1 90.25 182 ASN A C 1
ATOM 1441 O O . ASN A 1 182 ? -9.477 -12.75 6.871 1 90.25 182 ASN A O 1
ATOM 1445 N N . PRO A 1 183 ? -9.617 -10.727 7.965 1 93.12 183 PRO A N 1
ATOM 1446 C CA . PRO A 1 183 ? -9.344 -10.047 6.695 1 93.12 183 PRO A CA 1
ATOM 1447 C C . PRO A 1 183 ? -8.016 -10.461 6.078 1 93.12 183 PRO A C 1
ATOM 1449 O O . PRO A 1 183 ? -7.082 -10.828 6.797 1 93.12 183 PRO A O 1
ATOM 1452 N N . PRO A 1 184 ? -8 -10.461 4.738 1 94.38 184 PRO A N 1
ATOM 1453 C CA . PRO A 1 184 ? -6.762 -10.875 4.078 1 94.38 184 PRO A CA 1
ATOM 1454 C C . PRO A 1 184 ? -5.574 -9.984 4.449 1 94.38 184 PRO A C 1
ATOM 1456 O O . PRO A 1 184 ? -5.758 -8.82 4.82 1 94.38 184 PRO A O 1
ATOM 1459 N N . ILE A 1 185 ? -4.398 -10.539 4.387 1 96.38 185 ILE A N 1
ATOM 1460 C CA . ILE A 1 185 ? -3.129 -9.836 4.562 1 96.38 185 ILE A CA 1
ATOM 1461 C C . ILE A 1 185 ? -2.434 -9.68 3.211 1 96.38 185 ILE A C 1
ATOM 1463 O O . ILE A 1 185 ? -2.455 -10.602 2.387 1 96.38 185 ILE A O 1
ATOM 1467 N N . ILE A 1 186 ? -1.893 -8.555 3.039 1 96.88 186 ILE A N 1
ATOM 1468 C CA . ILE A 1 186 ? -1.111 -8.305 1.831 1 96.88 186 ILE A CA 1
ATOM 1469 C C . ILE A 1 186 ? 0.374 -8.25 2.182 1 96.88 186 ILE A C 1
ATOM 1471 O O . ILE A 1 186 ? 0.769 -7.57 3.133 1 96.88 186 ILE A O 1
ATOM 1475 N N . LEU A 1 187 ? 1.177 -8.992 1.465 1 97.75 187 LEU A N 1
ATOM 1476 C CA . LEU A 1 187 ? 2.629 -8.898 1.566 1 97.75 187 LEU A CA 1
ATOM 1477 C C . LEU A 1 187 ? 3.234 -8.406 0.257 1 97.75 187 LEU A C 1
ATOM 1479 O O . LEU A 1 187 ? 2.861 -8.875 -0.821 1 97.75 187 LEU A O 1
ATOM 1483 N N . ILE A 1 188 ? 4.098 -7.461 0.363 1 97.31 188 ILE A N 1
ATOM 1484 C CA . ILE A 1 188 ? 4.836 -6.941 -0.784 1 97.31 188 ILE A CA 1
ATOM 1485 C C . ILE A 1 188 ? 6.336 -7.039 -0.521 1 97.31 188 ILE A C 1
ATOM 1487 O O . ILE A 1 188 ? 6.824 -6.559 0.505 1 97.31 188 ILE A O 1
ATOM 1491 N N . ILE A 1 189 ? 7.055 -7.66 -1.389 1 98.25 189 ILE A N 1
ATOM 1492 C CA . ILE A 1 189 ? 8.5 -7.812 -1.304 1 98.25 189 ILE A CA 1
ATOM 1493 C C . ILE A 1 189 ? 9.164 -7.137 -2.504 1 98.25 189 ILE A C 1
ATOM 1495 O O . ILE A 1 189 ? 8.805 -7.41 -3.652 1 98.25 189 ILE A O 1
ATOM 1499 N N . GLU A 1 190 ? 10.07 -6.293 -2.25 1 97.19 190 GLU A N 1
ATOM 1500 C CA . GLU A 1 190 ? 10.828 -5.617 -3.299 1 97.19 190 GLU A CA 1
ATOM 1501 C C . GLU A 1 190 ? 12.32 -5.953 -3.207 1 97.19 190 GLU A C 1
ATOM 1503 O O . GLU A 1 190 ? 12.898 -5.93 -2.119 1 97.19 190 GLU A O 1
ATOM 1508 N N . LYS A 1 191 ? 12.875 -6.309 -4.312 1 97.38 191 LYS A N 1
ATOM 1509 C CA . LYS A 1 191 ? 14.32 -6.523 -4.344 1 97.38 191 LYS A CA 1
ATOM 1510 C C . LYS A 1 191 ? 15.07 -5.207 -4.523 1 97.38 191 LYS A C 1
ATOM 1512 O O . LYS A 1 191 ? 14.727 -4.406 -5.398 1 97.38 191 LYS A O 1
ATOM 1517 N N . LYS A 1 192 ? 16.062 -5.023 -3.713 1 94.56 192 LYS A N 1
ATOM 1518 C CA . LYS A 1 192 ? 16.859 -3.799 -3.736 1 94.56 192 LYS A CA 1
ATOM 1519 C C . LYS A 1 192 ? 17.922 -3.857 -4.824 1 94.56 192 LYS A C 1
ATOM 1521 O O . LYS A 1 192 ? 18.406 -4.938 -5.176 1 94.56 192 LYS A O 1
ATOM 1526 N N . MET B 1 1 ? 13.445 7.094 -14.852 1 32.59 1 MET B N 1
ATOM 1527 C CA . MET B 1 1 ? 12.414 7.48 -13.898 1 32.59 1 MET B CA 1
ATOM 1528 C C . MET B 1 1 ? 12.672 6.852 -12.531 1 32.59 1 MET B C 1
ATOM 1530 O O . MET B 1 1 ? 12.859 5.641 -12.422 1 32.59 1 MET B O 1
ATOM 1534 N N . ASN B 1 2 ? 13.344 7.398 -11.641 1 43.53 2 ASN B N 1
ATOM 1535 C CA . ASN B 1 2 ? 13.812 6.973 -10.32 1 43.53 2 ASN B CA 1
ATOM 1536 C C . ASN B 1 2 ? 12.766 6.125 -9.602 1 43.53 2 ASN B C 1
ATOM 1538 O O . ASN B 1 2 ? 11.648 6.582 -9.367 1 43.53 2 ASN B O 1
ATOM 1542 N N . SER B 1 3 ? 12.766 4.836 -9.773 1 50.72 3 SER B N 1
ATOM 1543 C CA . SER B 1 3 ? 11.773 3.809 -9.453 1 50.72 3 SER B CA 1
ATOM 1544 C C . SER B 1 3 ? 11.289 3.934 -8.016 1 50.72 3 SER B C 1
ATOM 1546 O O . SER B 1 3 ? 12.102 4.027 -7.09 1 50.72 3 SER B O 1
ATOM 1548 N N . LYS B 1 4 ? 10.016 4.473 -7.746 1 70.5 4 LYS B N 1
ATOM 1549 C CA . LYS B 1 4 ? 9.273 4.621 -6.496 1 70.5 4 LYS B CA 1
ATOM 1550 C C . LYS B 1 4 ? 9.266 3.314 -5.703 1 70.5 4 LYS B C 1
ATOM 1552 O O . LYS B 1 4 ? 8.727 2.305 -6.164 1 70.5 4 LYS B O 1
ATOM 1557 N N . SER B 1 5 ? 10.305 3.184 -4.867 1 83.38 5 SER B N 1
ATOM 1558 C CA . SER B 1 5 ? 10.578 2 -4.059 1 83.38 5 SER B CA 1
ATOM 1559 C C . SER B 1 5 ? 9.711 1.98 -2.803 1 83.38 5 SER B C 1
ATOM 1561 O O . SER B 1 5 ? 9.469 3.023 -2.189 1 83.38 5 SER B O 1
ATOM 1563 N N . ILE B 1 6 ? 9.227 0.756 -2.502 1 85.44 6 ILE B N 1
ATOM 1564 C CA . ILE B 1 6 ? 8.469 0.602 -1.267 1 85.44 6 ILE B CA 1
ATOM 1565 C C . ILE B 1 6 ? 9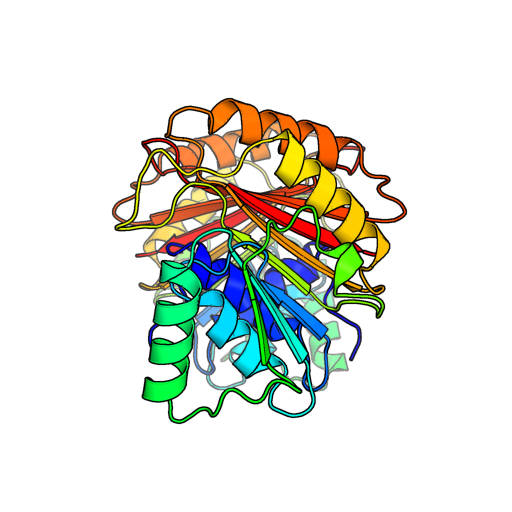.398 0.756 -0.066 1 85.44 6 ILE B C 1
ATOM 1567 O O . ILE B 1 6 ? 8.938 0.863 1.073 1 85.44 6 ILE B O 1
ATOM 1571 N N . HIS B 1 7 ? 10.656 0.943 -0.391 1 80.19 7 HIS B N 1
ATOM 1572 C CA . HIS B 1 7 ? 11.648 1.166 0.66 1 80.19 7 HIS B CA 1
ATOM 1573 C C . HIS B 1 7 ? 11.523 2.57 1.24 1 80.19 7 HIS B C 1
ATOM 1575 O O . HIS B 1 7 ? 11.711 2.768 2.443 1 80.19 7 HIS B O 1
ATOM 1581 N N . ARG B 1 8 ? 11.195 3.445 0.401 1 85.56 8 ARG B N 1
ATOM 1582 C CA . ARG B 1 8 ? 10.945 4.801 0.881 1 85.56 8 ARG B CA 1
ATOM 1583 C C . ARG B 1 8 ? 9.469 5.008 1.19 1 85.56 8 ARG B C 1
ATOM 1585 O O . ARG B 1 8 ? 8.633 5.047 0.28 1 85.56 8 ARG B O 1
ATOM 1592 N N . THR B 1 9 ? 9.211 5.141 2.461 1 89 9 THR B N 1
ATOM 1593 C CA . THR B 1 9 ? 7.844 5.184 2.967 1 89 9 THR B CA 1
ATOM 1594 C C . THR B 1 9 ? 7.035 6.266 2.252 1 89 9 THR B C 1
ATOM 1596 O O . THR B 1 9 ? 5.902 6.023 1.831 1 89 9 THR B O 1
ATOM 1599 N N . THR B 1 10 ? 7.688 7.398 2.049 1 90.56 10 THR B N 1
ATOM 1600 C CA . THR B 1 10 ? 6.988 8.516 1.418 1 90.56 10 THR B CA 1
ATOM 1601 C C . THR B 1 10 ? 6.699 8.211 -0.049 1 90.56 10 THR B C 1
ATOM 1603 O O . THR B 1 10 ? 5.617 8.523 -0.551 1 90.56 10 THR B O 1
ATOM 1606 N N . ASP B 1 11 ? 7.641 7.57 -0.706 1 88.5 11 ASP B N 1
ATOM 1607 C CA . ASP B 1 11 ? 7.449 7.211 -2.107 1 88.5 11 ASP B CA 1
ATOM 1608 C C . ASP B 1 11 ? 6.281 6.238 -2.271 1 88.5 11 ASP B C 1
ATOM 1610 O O . ASP B 1 11 ? 5.484 6.367 -3.201 1 88.5 11 ASP B O 1
ATOM 1614 N N . PHE B 1 12 ? 6.297 5.336 -1.372 1 89.38 12 PHE B N 1
ATOM 1615 C CA . PHE B 1 12 ? 5.207 4.363 -1.378 1 89.38 12 PHE B CA 1
ATOM 1616 C C . PHE B 1 12 ? 3.857 5.062 -1.268 1 89.38 12 PHE B C 1
ATOM 1618 O O . PHE B 1 12 ? 2.963 4.824 -2.08 1 89.38 12 PHE B O 1
ATOM 1625 N N . LEU B 1 13 ? 3.684 5.941 -0.334 1 92.56 13 LEU B N 1
ATOM 1626 C CA . LEU B 1 13 ? 2.434 6.66 -0.104 1 92.56 13 LEU B CA 1
ATOM 1627 C C . LEU B 1 13 ? 2.096 7.555 -1.291 1 92.56 13 LEU B C 1
ATOM 1629 O O . LEU B 1 13 ? 0.938 7.633 -1.705 1 92.56 13 LEU B O 1
ATOM 1633 N N . HIS B 1 14 ? 3.113 8.227 -1.818 1 93.12 14 HIS B N 1
ATOM 1634 C CA . HIS B 1 14 ? 2.895 9.102 -2.965 1 93.12 14 HIS B CA 1
ATOM 1635 C C . HIS B 1 14 ? 2.361 8.32 -4.16 1 93.12 14 HIS B C 1
ATOM 1637 O O . HIS B 1 14 ? 1.45 8.781 -4.852 1 93.12 14 HIS B O 1
ATOM 1643 N N . SER B 1 15 ? 2.932 7.164 -4.359 1 88.56 15 SER B N 1
ATOM 1644 C CA . SER B 1 15 ? 2.475 6.328 -5.465 1 88.56 15 SER B CA 1
ATOM 1645 C C . SER B 1 15 ? 0.998 5.977 -5.316 1 88.56 15 SER B C 1
ATOM 1647 O O . SER B 1 15 ? 0.241 6.039 -6.289 1 88.56 15 SER B O 1
ATOM 1649 N N . LEU B 1 16 ? 0.631 5.645 -4.137 1 87.75 16 LEU B N 1
ATOM 1650 C CA . LEU B 1 16 ? -0.761 5.301 -3.869 1 87.75 16 LEU B CA 1
ATOM 1651 C C . LEU B 1 16 ? -1.671 6.504 -4.094 1 87.75 16 LEU B C 1
ATOM 1653 O O . LEU B 1 16 ? -2.711 6.391 -4.746 1 87.75 16 LEU B O 1
ATOM 1657 N N . LEU B 1 17 ? -1.278 7.648 -3.648 1 91.62 17 LEU B N 1
ATOM 1658 C CA . LEU B 1 17 ? -2.115 8.844 -3.672 1 91.62 17 LEU B CA 1
ATOM 1659 C C . LEU B 1 17 ? -2.225 9.406 -5.086 1 91.62 17 LEU B C 1
ATOM 1661 O O . LEU B 1 17 ? -3.234 10.016 -5.441 1 91.62 17 LEU B O 1
ATOM 1665 N N . ARG B 1 18 ? -1.176 9.188 -5.906 1 90.25 18 ARG B N 1
ATOM 1666 C CA . ARG B 1 18 ? -1.198 9.648 -7.293 1 90.25 18 ARG B CA 1
ATOM 1667 C C . ARG B 1 18 ? -2.383 9.047 -8.047 1 90.25 18 ARG B C 1
ATOM 1669 O O . ARG B 1 18 ? -2.959 9.703 -8.922 1 90.25 18 ARG B O 1
ATOM 1676 N N . GLU B 1 19 ? -2.719 7.906 -7.629 1 84.19 19 GLU B N 1
ATOM 1677 C CA . GLU B 1 19 ? -3.799 7.207 -8.32 1 84.19 19 GLU B CA 1
ATOM 1678 C C . GLU B 1 19 ? -5.16 7.625 -7.773 1 84.19 19 GLU B C 1
ATOM 1680 O O . GLU B 1 19 ? -6.195 7.285 -8.352 1 84.19 19 GLU B O 1
ATOM 1685 N N . ARG B 1 20 ? -5.164 8.398 -6.727 1 87.88 20 ARG B N 1
ATOM 1686 C CA . ARG B 1 20 ? -6.414 8.625 -6.008 1 87.88 20 ARG B CA 1
ATOM 1687 C C . ARG B 1 20 ? -6.805 10.102 -6.031 1 87.88 20 ARG B C 1
ATOM 1689 O O . ARG B 1 20 ? -7.977 10.438 -5.859 1 87.88 20 ARG B O 1
ATOM 1696 N N . ILE B 1 21 ? -5.824 10.93 -6.145 1 93.81 21 ILE B N 1
ATOM 1697 C CA . ILE B 1 21 ? -6.074 12.367 -6.125 1 93.81 21 ILE B CA 1
ATOM 1698 C C . ILE B 1 21 ? -6.176 12.891 -7.559 1 93.81 21 ILE B C 1
ATOM 1700 O O . ILE B 1 21 ? -5.367 12.531 -8.414 1 93.81 21 ILE B O 1
ATOM 1704 N N . HIS B 1 22 ? -7.168 13.727 -7.801 1 93.69 22 HIS B N 1
ATOM 1705 C CA . HIS B 1 22 ? -7.395 14.258 -9.141 1 93.69 22 HIS B CA 1
ATOM 1706 C C . HIS B 1 22 ? -7.258 15.773 -9.164 1 93.69 22 HIS B C 1
ATOM 1708 O O . HIS B 1 22 ? -7.398 16.422 -8.125 1 93.69 22 HIS B O 1
ATOM 1714 N N . GLN B 1 23 ? -7.062 16.25 -10.367 1 95.94 23 GLN B N 1
ATOM 1715 C CA . GLN B 1 23 ? -6.996 17.688 -10.562 1 95.94 23 GLN B CA 1
ATOM 1716 C C . GLN B 1 23 ? -8.273 18.359 -10.07 1 95.94 23 GLN B C 1
ATOM 1718 O O . GLN B 1 23 ? -9.375 17.844 -10.273 1 95.94 23 GLN B O 1
ATOM 1723 N N . GLY B 1 24 ? -8.109 19.5 -9.461 1 96.62 24 GLY B N 1
ATOM 1724 C CA . GLY B 1 24 ? -9.266 20.266 -9.008 1 96.62 24 GLY B CA 1
ATOM 1725 C C . GLY B 1 24 ? -9.734 19.859 -7.621 1 96.62 24 GLY B C 1
ATOM 1726 O O . GLY B 1 24 ? -10.68 20.453 -7.086 1 96.62 24 GLY B O 1
ATOM 1727 N N . GLY B 1 25 ? -9.047 18.938 -6.992 1 96.81 25 GLY B N 1
ATOM 1728 C CA . GLY B 1 25 ? -9.461 18.453 -5.684 1 96.81 25 GLY B CA 1
ATOM 1729 C C . GLY B 1 25 ? -8.992 19.344 -4.547 1 96.81 25 GLY B C 1
ATOM 1730 O O . GLY B 1 25 ? -8.352 20.375 -4.773 1 96.81 25 GLY B O 1
ATOM 1731 N N . THR B 1 26 ? -9.438 19.047 -3.346 1 98.06 26 THR B N 1
ATOM 1732 C CA . THR B 1 26 ? -9.023 19.688 -2.107 1 98.06 26 THR B CA 1
ATOM 1733 C C . THR B 1 26 ? -8.188 18.734 -1.252 1 98.06 26 THR B C 1
ATOM 1735 O O . THR B 1 26 ? -8.648 17.656 -0.89 1 98.06 26 THR B O 1
ATOM 1738 N N . VAL B 1 27 ? -6.969 19.156 -0.923 1 98.62 27 VAL B N 1
ATOM 1739 C CA . VAL B 1 27 ? -6.055 18.266 -0.222 1 98.62 27 VAL B CA 1
ATOM 1740 C C . VAL B 1 27 ? -5.402 19 0.945 1 98.62 27 VAL B C 1
ATOM 1742 O O . VAL B 1 27 ? -5.352 20.234 0.959 1 98.62 27 VAL B O 1
ATOM 1745 N N . VAL B 1 28 ? -4.918 18.219 1.932 1 98.75 28 VAL B N 1
ATOM 1746 C CA . VAL B 1 28 ? -4.383 18.797 3.16 1 98.75 28 VAL B CA 1
ATOM 1747 C C . VAL B 1 28 ? -3.049 18.141 3.502 1 98.75 28 VAL B C 1
ATOM 1749 O O . VAL B 1 28 ? -2.938 16.922 3.516 1 98.75 28 VAL B O 1
ATOM 1752 N N . ASP B 1 29 ? -2.061 18.891 3.688 1 98.62 29 ASP B N 1
ATOM 1753 C CA . ASP B 1 29 ? -0.848 18.5 4.395 1 98.62 29 ASP B CA 1
ATOM 1754 C C . ASP B 1 29 ? -0.9 18.922 5.859 1 98.62 29 ASP B C 1
ATOM 1756 O O . ASP B 1 29 ? -0.652 20.094 6.18 1 98.62 29 ASP B O 1
ATOM 1760 N N . ALA B 1 30 ? -1.122 18 6.75 1 98.44 30 ALA B N 1
ATOM 1761 C CA . ALA B 1 30 ? -1.415 18.344 8.141 1 98.44 30 ALA B CA 1
ATOM 1762 C C . ALA B 1 30 ? -0.132 18.609 8.922 1 98.44 30 ALA B C 1
ATOM 1764 O O . ALA B 1 30 ? -0.178 19.094 10.055 1 98.44 30 ALA B O 1
ATOM 1765 N N . THR B 1 31 ? 0.981 18.25 8.312 1 96.88 31 THR B N 1
ATOM 1766 C CA . THR B 1 31 ? 2.305 18.422 8.898 1 96.88 31 THR B CA 1
ATOM 1767 C C . THR B 1 31 ? 3.312 18.859 7.844 1 96.88 31 THR B C 1
ATOM 1769 O O . THR B 1 31 ? 4.215 18.109 7.488 1 96.88 31 THR B O 1
ATOM 1772 N N . MET B 1 32 ? 3.229 20.062 7.438 1 95.94 32 MET B N 1
ATOM 1773 C CA . MET B 1 32 ? 3.875 20.578 6.23 1 95.94 32 MET B CA 1
ATOM 1774 C C . MET B 1 32 ? 5.375 20.312 6.266 1 95.94 32 MET B C 1
ATOM 1776 O O . MET B 1 32 ? 5.965 19.906 5.258 1 95.94 32 MET B O 1
ATOM 1780 N N . GLY B 1 33 ? 6.031 20.562 7.508 1 94.12 33 GLY B N 1
ATOM 1781 C CA . GLY B 1 33 ? 7.461 20.328 7.648 1 94.12 33 GLY B CA 1
ATOM 1782 C C . GLY B 1 33 ? 8.289 21.062 6.609 1 94.12 33 GLY B C 1
ATOM 1783 O O . GLY B 1 33 ? 8.211 22.297 6.496 1 94.12 33 GLY B O 1
ATOM 1784 N N . ASN B 1 34 ? 9.008 20.297 5.746 1 94.06 34 ASN B N 1
ATOM 1785 C CA . ASN B 1 34 ? 9.883 20.906 4.754 1 94.06 34 ASN B CA 1
ATOM 1786 C C . ASN B 1 34 ? 9.148 21.141 3.432 1 94.06 34 ASN B C 1
ATOM 1788 O O . ASN B 1 34 ? 9.766 21.547 2.441 1 94.06 34 ASN B O 1
ATOM 1792 N N . GLY B 1 35 ? 7.945 20.828 3.391 1 96.62 35 GLY B N 1
ATOM 1793 C CA . GLY B 1 35 ? 7.09 21.219 2.283 1 96.62 35 GLY B CA 1
ATOM 1794 C C . GLY B 1 35 ? 7.066 20.203 1.16 1 96.62 35 GLY B C 1
ATOM 1795 O O . GLY B 1 35 ? 6.449 20.422 0.119 1 96.62 35 GLY B O 1
ATOM 1796 N N . HIS B 1 36 ? 7.711 19.016 1.284 1 96 36 HIS B N 1
ATOM 1797 C CA . HIS B 1 36 ? 7.777 18.016 0.223 1 96 36 HIS B CA 1
ATOM 1798 C C . HIS B 1 36 ? 6.398 17.453 -0.087 1 96 36 HIS B C 1
ATOM 1800 O O . HIS B 1 36 ? 5.996 17.375 -1.251 1 96 36 HIS B O 1
ATOM 1806 N N . ASP B 1 37 ? 5.691 17.109 0.942 1 97.19 37 ASP B N 1
ATOM 1807 C CA . ASP B 1 37 ? 4.352 16.562 0.728 1 97.19 37 ASP B CA 1
ATOM 1808 C C . ASP B 1 37 ? 3.395 17.641 0.222 1 97.19 37 ASP B C 1
ATOM 1810 O O . ASP B 1 37 ? 2.506 17.359 -0.583 1 97.19 37 ASP B O 1
ATOM 1814 N N . THR B 1 38 ? 3.572 18.828 0.733 1 97.69 38 THR B N 1
ATOM 1815 C CA . THR B 1 38 ? 2.754 19.938 0.252 1 97.69 38 THR B CA 1
ATOM 1816 C C . THR B 1 38 ? 2.912 20.125 -1.256 1 97.69 38 THR B C 1
ATOM 1818 O O . THR B 1 38 ? 1.922 20.234 -1.98 1 97.69 38 THR B O 1
ATOM 1821 N N . LEU B 1 39 ? 4.156 20.141 -1.672 1 97.06 39 LEU B N 1
ATOM 1822 C CA . LEU B 1 39 ? 4.441 20.266 -3.096 1 97.06 39 LEU B CA 1
ATOM 1823 C C . LEU B 1 39 ? 3.861 19.109 -3.883 1 97.06 39 LEU B C 1
ATOM 1825 O O . LEU B 1 39 ? 3.24 19.297 -4.93 1 97.06 39 LEU B O 1
ATOM 1829 N N . PHE B 1 40 ? 4.062 17.922 -3.404 1 96.5 40 PHE B N 1
ATOM 1830 C CA . PHE B 1 40 ? 3.521 16.719 -4.043 1 96.5 40 PHE B CA 1
ATOM 1831 C C . PHE B 1 40 ? 2.012 16.844 -4.219 1 96.5 40 PHE B C 1
ATOM 1833 O O . PHE B 1 40 ? 1.491 16.625 -5.316 1 96.5 40 PHE B O 1
ATOM 1840 N N . LEU B 1 41 ? 1.311 17.203 -3.109 1 97.81 41 LEU B N 1
ATOM 1841 C CA . LEU B 1 41 ? -0.143 17.328 -3.139 1 97.81 41 LEU B CA 1
ATOM 1842 C C . LEU B 1 41 ? -0.575 18.375 -4.148 1 97.81 41 LEU B C 1
ATOM 1844 O O . LEU B 1 41 ? -1.506 18.156 -4.926 1 97.81 41 LEU B O 1
ATOM 1848 N N . TRP B 1 42 ? 0.1 19.484 -4.121 1 96.38 42 TRP B N 1
ATOM 1849 C CA . TRP B 1 42 ? -0.207 20.547 -5.066 1 96.38 42 TRP B CA 1
ATOM 1850 C C . TRP B 1 42 ? -0.075 20.062 -6.504 1 96.38 42 TRP B C 1
ATOM 1852 O O . TRP B 1 42 ? -0.918 20.359 -7.348 1 96.38 42 TRP B O 1
ATOM 1862 N N . GLU B 1 43 ? 0.953 19.312 -6.793 1 95.75 43 GLU B N 1
ATOM 1863 C CA . GLU B 1 43 ? 1.202 18.812 -8.141 1 95.75 43 GLU B CA 1
ATOM 1864 C C . GLU B 1 43 ? 0.062 17.906 -8.609 1 95.75 43 GLU B C 1
ATOM 1866 O O . GLU B 1 43 ? -0.214 17.828 -9.812 1 95.75 43 GLU B O 1
ATOM 1871 N N . GLN B 1 44 ? -0.563 17.234 -7.688 1 96.38 44 GLN B N 1
ATOM 1872 C CA . GLN B 1 44 ? -1.668 16.359 -8.062 1 96.38 44 GLN B CA 1
ATOM 1873 C C . GLN B 1 44 ? -2.924 17.156 -8.391 1 96.38 44 GLN B C 1
ATOM 1875 O O . GLN B 1 44 ? -3.635 16.844 -9.344 1 96.38 44 GLN B O 1
ATOM 1880 N N . VAL B 1 45 ? -3.234 18.219 -7.664 1 96.5 45 VAL B N 1
ATOM 1881 C CA . VAL B 1 45 ? -4.512 18.906 -7.797 1 96.5 45 VAL B CA 1
ATOM 1882 C C . VAL B 1 45 ? -4.363 20.094 -8.742 1 96.5 45 VAL B C 1
ATOM 1884 O O . VAL B 1 45 ? -5.355 20.625 -9.242 1 96.5 45 VAL B O 1
ATOM 1887 N N . SER B 1 46 ? -3.146 20.578 -8.906 1 92.62 46 SER B N 1
ATOM 1888 C CA . SER B 1 46 ? -2.789 21.672 -9.812 1 92.62 46 SER B CA 1
ATOM 1889 C C . SER B 1 46 ? -3.475 22.969 -9.406 1 92.62 46 SER B C 1
ATOM 1891 O O . SER B 1 46 ? -3.949 23.109 -8.273 1 92.62 46 SER B O 1
ATOM 1893 N N . SER B 1 47 ? -3.523 23.938 -10.336 1 91.69 47 SER B N 1
ATOM 1894 C CA . SER B 1 47 ? -4.008 25.281 -10.031 1 91.69 47 SER B CA 1
ATOM 1895 C C . SER B 1 47 ? -5.527 25.312 -9.922 1 91.69 47 SER B C 1
ATOM 1897 O O . SER B 1 47 ? -6.105 26.281 -9.438 1 91.69 47 SER B O 1
ATOM 1899 N N . SER B 1 48 ? -6.152 24.266 -10.352 1 94 48 SER B N 1
ATOM 1900 C CA . SER B 1 48 ? -7.609 24.203 -10.273 1 94 48 SER B CA 1
ATOM 1901 C C . SER B 1 48 ? -8.062 23.641 -8.93 1 94 48 SER B C 1
ATOM 1903 O O . SER B 1 48 ? -9.258 23.656 -8.617 1 94 48 SER B O 1
ATOM 1905 N N . GLY B 1 49 ? -7.078 23.125 -8.172 1 96.12 49 GLY B N 1
ATOM 1906 C CA . GLY B 1 49 ? -7.395 22.594 -6.852 1 96.12 49 GLY B CA 1
ATOM 1907 C C . GLY B 1 49 ? -6.906 23.484 -5.723 1 96.12 49 GLY B C 1
ATOM 1908 O O . GLY B 1 49 ? -6.539 24.641 -5.949 1 96.12 49 GLY B O 1
ATOM 1909 N N . ILE B 1 50 ? -7.047 23 -4.465 1 96.94 50 ILE B N 1
ATOM 1910 C CA . ILE B 1 50 ? -6.621 23.75 -3.297 1 96.94 50 ILE B CA 1
ATOM 1911 C C . ILE B 1 50 ? -5.805 22.859 -2.369 1 96.94 50 ILE B C 1
ATOM 1913 O O . ILE B 1 50 ? -6.168 21.703 -2.135 1 96.94 50 ILE B O 1
ATOM 1917 N N . VAL B 1 51 ? -4.719 23.359 -1.916 1 97.75 51 VAL B N 1
ATOM 1918 C CA . VAL B 1 51 ? -3.9 22.688 -0.912 1 97.75 51 VAL B CA 1
ATOM 1919 C C . VAL B 1 51 ? -3.875 23.516 0.373 1 97.75 51 VAL B C 1
ATOM 1921 O O . VAL B 1 51 ? -3.574 24.703 0.344 1 97.75 51 VAL B O 1
ATOM 1924 N N . TYR B 1 52 ? -4.254 22.906 1.469 1 98.19 52 TYR B N 1
ATOM 1925 C CA . TYR B 1 52 ? -4.043 23.453 2.805 1 98.19 52 TYR B CA 1
ATOM 1926 C C . TYR B 1 52 ? -2.855 22.781 3.484 1 98.19 52 TYR B C 1
ATOM 1928 O O . TYR B 1 52 ? -2.762 21.547 3.512 1 98.19 52 TYR B O 1
ATOM 1936 N N . ALA B 1 53 ? -1.976 23.562 3.992 1 98.25 53 ALA B N 1
ATOM 1937 C CA . ALA B 1 53 ? -0.819 23 4.676 1 98.25 53 ALA B CA 1
ATOM 1938 C C . ALA B 1 53 ? -0.652 23.609 6.066 1 98.25 53 ALA B C 1
ATOM 1940 O O . ALA B 1 53 ? -0.642 24.828 6.223 1 98.25 53 ALA B O 1
ATOM 1941 N N . PHE B 1 54 ? -0.517 22.719 7.051 1 98.19 54 PHE B N 1
ATOM 1942 C CA . PHE B 1 54 ? -0.45 23.172 8.438 1 98.19 54 PHE B CA 1
ATOM 1943 C C . PHE B 1 54 ? 0.922 22.875 9.031 1 98.19 54 PHE B C 1
ATOM 1945 O O . PHE B 1 54 ? 1.51 21.828 8.773 1 98.19 54 PHE B O 1
ATOM 1952 N N . ASP B 1 55 ? 1.367 23.75 9.766 1 97.31 55 ASP B N 1
ATOM 1953 C CA . ASP B 1 55 ? 2.479 23.531 10.688 1 97.31 55 ASP B CA 1
ATOM 1954 C C . ASP B 1 55 ? 2.496 24.594 11.789 1 97.31 55 ASP B C 1
ATOM 1956 O O . ASP B 1 55 ? 1.983 25.703 11.602 1 97.31 55 ASP B O 1
ATOM 1960 N N . ILE B 1 56 ? 3.057 24.203 12.898 1 95.56 56 ILE B N 1
ATOM 1961 C CA . ILE B 1 56 ? 3.086 25.141 14.023 1 95.56 56 ILE B CA 1
ATOM 1962 C C . ILE B 1 56 ? 4.379 25.953 13.984 1 95.56 56 ILE B C 1
ATOM 1964 O O . ILE B 1 56 ? 4.531 26.922 14.727 1 95.56 56 ILE B O 1
ATOM 1968 N N . GLN B 1 57 ? 5.281 25.562 13.148 1 94.38 57 GLN B N 1
ATOM 1969 C CA . GLN B 1 57 ? 6.582 26.219 13.094 1 94.38 57 GLN B CA 1
ATOM 1970 C C . GLN B 1 57 ? 6.664 27.172 11.914 1 94.38 57 GLN B C 1
ATOM 1972 O O . GLN B 1 57 ? 6.445 26.781 10.766 1 94.38 57 GLN B O 1
ATOM 1977 N N . GLN B 1 58 ? 7.113 28.375 12.188 1 95.56 58 GLN B N 1
ATOM 1978 C CA . GLN B 1 58 ? 7.293 29.391 11.156 1 95.56 58 GLN B CA 1
ATOM 1979 C C . GLN B 1 58 ? 8.32 28.953 10.117 1 95.56 58 GLN B C 1
ATOM 1981 O O . GLN B 1 58 ? 8.148 29.203 8.922 1 95.56 58 GLN B O 1
ATOM 1986 N N . GLU B 1 59 ? 9.281 28.281 10.547 1 94.88 59 GLU B N 1
ATOM 1987 C CA . GLU B 1 59 ? 10.336 27.797 9.664 1 94.88 59 GLU B CA 1
ATOM 1988 C C . GLU B 1 59 ? 9.773 26.875 8.578 1 94.88 59 GLU B C 1
ATOM 1990 O O . GLU B 1 59 ? 10.25 26.891 7.445 1 94.88 59 GLU B O 1
ATOM 1995 N N . SER B 1 60 ? 8.797 26.094 8.914 1 95.88 60 SER B N 1
ATOM 1996 C CA . SER B 1 60 ? 8.164 25.188 7.953 1 95.88 60 SER B CA 1
ATOM 1997 C C . SER B 1 60 ? 7.504 25.953 6.82 1 95.88 60 SER B C 1
ATOM 1999 O O . SER B 1 60 ? 7.605 25.578 5.652 1 95.88 60 SER B O 1
ATOM 2001 N N . LEU B 1 61 ? 6.832 27.062 7.113 1 96.44 61 LEU B N 1
ATOM 2002 C CA . LEU B 1 61 ? 6.199 27.891 6.09 1 96.44 61 LEU B CA 1
ATOM 2003 C C . LEU B 1 61 ? 7.242 28.484 5.145 1 96.44 61 LEU B C 1
ATOM 2005 O O . LEU B 1 61 ? 7.07 28.453 3.926 1 96.44 61 LEU B O 1
ATOM 2009 N N . GLU B 1 62 ? 8.289 28.953 5.766 1 96.06 62 GLU B N 1
ATOM 2010 C CA . GLU B 1 62 ? 9.344 29.562 4.977 1 96.06 62 GLU B CA 1
ATOM 2011 C C . GLU B 1 62 ? 10 28.562 4.039 1 96.06 62 GLU B C 1
ATOM 2013 O O . GLU B 1 62 ? 10.219 28.844 2.859 1 96.06 62 GLU B O 1
ATOM 2018 N N . LYS B 1 63 ? 10.25 27.406 4.547 1 96.06 63 LYS B N 1
ATOM 2019 C CA . LYS B 1 63 ? 10.867 26.344 3.736 1 96.06 63 LYS B CA 1
ATOM 2020 C C . LYS B 1 63 ? 9.938 25.922 2.605 1 96.06 63 LYS B C 1
ATOM 2022 O O . LYS B 1 63 ? 10.391 25.672 1.485 1 96.06 63 LYS B O 1
ATOM 2027 N N . THR B 1 64 ? 8.664 25.797 2.938 1 96.62 64 THR B N 1
ATOM 2028 C CA . THR B 1 64 ? 7.691 25.406 1.92 1 96.62 64 THR B CA 1
ATOM 2029 C C . THR B 1 64 ? 7.598 26.469 0.829 1 96.62 64 THR B C 1
ATOM 2031 O O . THR B 1 64 ? 7.594 26.156 -0.361 1 96.62 64 THR B O 1
ATOM 2034 N N . ARG B 1 65 ? 7.582 27.766 1.237 1 96.5 65 ARG B N 1
ATOM 2035 C CA . ARG B 1 65 ? 7.559 28.859 0.268 1 96.5 65 ARG B CA 1
ATOM 2036 C C . ARG B 1 65 ? 8.773 28.797 -0.65 1 96.5 65 ARG B C 1
ATOM 2038 O O . ARG B 1 65 ? 8.648 28.953 -1.866 1 96.5 65 ARG B O 1
ATOM 2045 N N . GLN B 1 66 ? 9.898 28.594 -0.028 1 96.94 66 GLN B N 1
ATOM 2046 C CA . GLN B 1 66 ? 11.133 28.5 -0.797 1 96.94 66 GLN B CA 1
ATOM 2047 C C . GLN B 1 66 ? 11.086 27.344 -1.787 1 96.94 66 GLN B C 1
ATOM 2049 O O . GLN B 1 66 ? 11.516 27.484 -2.934 1 96.94 66 GLN B O 1
ATOM 2054 N N . ARG B 1 67 ? 10.555 26.25 -1.326 1 96.75 67 ARG B N 1
ATOM 2055 C CA . ARG B 1 67 ? 10.438 25.062 -2.18 1 96.75 67 ARG B CA 1
ATOM 2056 C C . ARG B 1 67 ? 9.555 25.344 -3.389 1 96.75 67 ARG B C 1
ATOM 2058 O O . ARG B 1 67 ? 9.883 24.969 -4.512 1 96.75 67 ARG B O 1
ATOM 2065 N N . PHE B 1 68 ? 8.492 25.969 -3.184 1 96.5 68 PHE B N 1
ATOM 2066 C CA . PHE B 1 68 ? 7.586 26.328 -4.273 1 96.5 68 PHE B CA 1
ATOM 2067 C C . PHE B 1 68 ? 8.25 27.312 -5.219 1 96.5 68 PHE B C 1
ATOM 2069 O O . PHE B 1 68 ? 8.125 27.203 -6.441 1 96.5 68 PHE B O 1
ATOM 2076 N N . LYS B 1 69 ? 8.945 28.266 -4.66 1 95.69 69 LYS B N 1
ATOM 2077 C CA . LYS B 1 69 ? 9.664 29.25 -5.465 1 95.69 69 LYS B CA 1
ATOM 2078 C C . LYS B 1 69 ? 10.688 28.578 -6.371 1 95.69 69 LYS B C 1
ATOM 2080 O O . LYS B 1 69 ? 10.805 28.906 -7.551 1 95.69 69 LYS B O 1
ATOM 2085 N N . GLU B 1 70 ? 11.375 27.641 -5.828 1 96.44 70 GLU B N 1
ATOM 2086 C CA . GLU B 1 70 ? 12.391 26.906 -6.57 1 96.44 70 GLU B CA 1
ATOM 2087 C C . GLU B 1 70 ? 11.781 26.156 -7.75 1 96.44 70 GLU B C 1
ATOM 2089 O O . GLU B 1 70 ? 12.477 25.828 -8.711 1 96.44 70 GLU B O 1
ATOM 2094 N N . ARG B 1 71 ? 10.555 25.844 -7.652 1 94.31 71 ARG B N 1
ATOM 2095 C CA . ARG B 1 71 ? 9.859 25.125 -8.719 1 94.31 71 ARG B CA 1
ATOM 2096 C C . ARG B 1 71 ? 9.07 26.078 -9.602 1 94.31 71 ARG B C 1
ATOM 2098 O O . ARG B 1 71 ? 8.281 25.656 -10.438 1 94.31 71 ARG B O 1
ATOM 2105 N N . ASP B 1 72 ? 9.219 27.359 -9.391 1 93.69 72 ASP B N 1
ATOM 2106 C CA . ASP B 1 72 ? 8.578 28.438 -10.141 1 93.69 72 ASP B CA 1
ATOM 2107 C C . ASP B 1 72 ? 7.062 28.391 -9.984 1 93.69 72 ASP B C 1
ATOM 2109 O O . ASP B 1 72 ? 6.324 28.562 -10.961 1 93.69 72 ASP B O 1
ATOM 2113 N N . ILE B 1 73 ? 6.668 28.016 -8.789 1 92.69 73 ILE B N 1
ATOM 2114 C CA . ILE B 1 73 ? 5.25 28.016 -8.453 1 92.69 73 ILE B CA 1
ATOM 2115 C C . ILE B 1 73 ? 4.93 29.203 -7.539 1 92.69 73 ILE B C 1
ATOM 2117 O O . ILE B 1 73 ? 5.512 29.328 -6.461 1 92.69 73 ILE B O 1
ATOM 2121 N N . THR B 1 74 ? 4.074 30.016 -8.023 1 89.31 74 THR B N 1
ATOM 2122 C CA . THR B 1 74 ? 3.666 31.172 -7.227 1 89.31 74 THR B CA 1
ATOM 2123 C C . THR B 1 74 ? 2.607 30.781 -6.203 1 89.31 74 THR B C 1
ATOM 2125 O O . THR B 1 74 ? 1.594 30.172 -6.555 1 89.31 74 THR B O 1
ATOM 2128 N N . ILE B 1 75 ? 3.002 30.984 -5.039 1 86.25 75 ILE B N 1
ATOM 2129 C CA . ILE B 1 75 ? 2.021 30.734 -3.984 1 86.25 75 ILE B CA 1
ATOM 2130 C C . ILE B 1 75 ? 1.036 31.906 -3.912 1 86.25 75 ILE B C 1
ATOM 2132 O O . ILE B 1 75 ? 1.423 33.031 -3.605 1 86.25 75 ILE B O 1
ATOM 2136 N N . ASP B 1 76 ? -0.158 31.562 -4.57 1 74.38 76 ASP B N 1
ATOM 2137 C CA . ASP B 1 76 ? -1.212 32.562 -4.445 1 74.38 76 ASP B CA 1
ATOM 2138 C C . ASP B 1 76 ? -2.262 32.125 -3.426 1 74.38 76 ASP B C 1
ATOM 2140 O O . ASP B 1 76 ? -2.486 30.938 -3.227 1 74.38 76 ASP B O 1
ATOM 2144 N N . SER B 1 77 ? -2.629 32.938 -2.482 1 71.06 77 SER B N 1
ATOM 2145 C CA . SER B 1 77 ? -3.521 32.656 -1.361 1 71.06 77 SER B CA 1
ATOM 2146 C C . SER B 1 77 ? -4.805 31.969 -1.833 1 71.06 77 SER B C 1
ATOM 2148 O O . SER B 1 77 ? -5.605 31.5 -1.018 1 71.06 77 SER B O 1
ATOM 2150 N N . THR B 1 78 ? -4.891 31.703 -3.119 1 79.88 78 THR B N 1
ATOM 2151 C CA . THR B 1 78 ? -6.16 31.141 -3.555 1 79.88 78 THR B CA 1
ATOM 2152 C C . THR B 1 78 ? -6.086 29.609 -3.578 1 79.88 78 THR B C 1
ATOM 2154 O O . THR B 1 78 ? -6.992 28.938 -3.084 1 79.88 78 THR B O 1
ATOM 2157 N N . ASN B 1 79 ? -5.023 29.078 -4.02 1 92.38 79 ASN B N 1
ATOM 2158 C CA . ASN B 1 79 ? -4.988 27.625 -4.23 1 92.38 79 ASN B CA 1
ATOM 2159 C C . ASN B 1 79 ? -4.012 26.953 -3.273 1 92.38 79 ASN B C 1
ATOM 2161 O O . ASN B 1 79 ? -4.059 25.734 -3.096 1 92.38 79 ASN B O 1
ATOM 2165 N N . ILE B 1 80 ? -3.105 27.75 -2.689 1 96.25 80 ILE B N 1
ATOM 2166 C CA . ILE B 1 80 ? -2.133 27.234 -1.734 1 96.25 80 ILE B CA 1
ATOM 2167 C C . ILE B 1 80 ? -2.242 28 -0.42 1 96.25 80 ILE B C 1
ATOM 2169 O O . ILE B 1 80 ? -1.881 29.172 -0.35 1 96.25 80 ILE B O 1
ATOM 2173 N N . 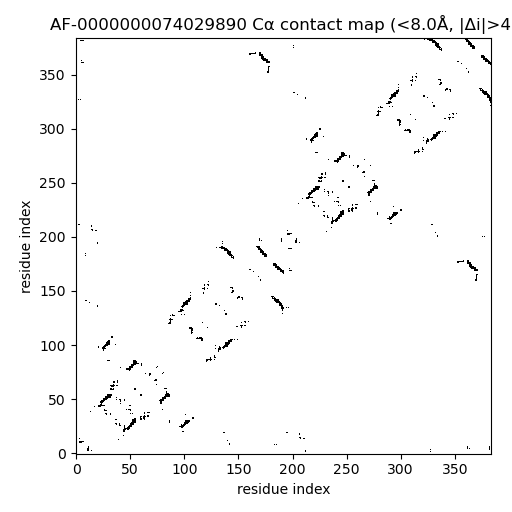LYS B 1 81 ? -2.721 27.375 0.604 1 97.25 81 LYS B N 1
ATOM 2174 C CA . LYS B 1 81 ? -2.906 28 1.911 1 97.25 81 LYS B CA 1
ATOM 2175 C C . LYS B 1 81 ? -1.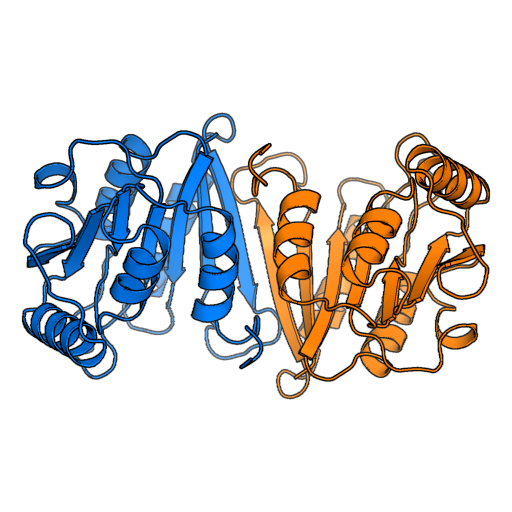918 27.453 2.932 1 97.25 81 LYS B C 1
ATOM 2177 O O . LYS B 1 81 ? -2.119 26.359 3.467 1 97.25 81 LYS B O 1
ATOM 2182 N N . LEU B 1 82 ? -0.837 28.172 3.146 1 97.44 82 LEU B N 1
ATOM 2183 C CA . LEU B 1 82 ? 0.107 27.828 4.199 1 97.44 82 LEU B CA 1
ATOM 2184 C C . LEU B 1 82 ? -0.333 28.406 5.539 1 97.44 82 LEU B C 1
ATOM 2186 O O . LEU B 1 82 ? -0.395 29.625 5.703 1 97.44 82 LEU B O 1
ATOM 2190 N N . ILE B 1 83 ? -0.589 27.547 6.461 1 97.69 83 ILE B N 1
ATOM 2191 C CA . ILE B 1 83 ? -1.276 27.969 7.68 1 97.69 83 ILE B CA 1
ATOM 2192 C C . ILE B 1 83 ? -0.378 27.719 8.891 1 97.69 83 ILE B C 1
ATOM 2194 O O . ILE B 1 83 ? 0.002 26.578 9.164 1 97.69 83 ILE B O 1
ATOM 2198 N N . LEU B 1 84 ? -0.029 28.75 9.617 1 97.56 84 LEU B N 1
ATOM 2199 C CA . LEU B 1 84 ? 0.734 28.656 10.852 1 97.56 84 LEU B CA 1
ATOM 2200 C C . LEU B 1 84 ? -0.183 28.359 12.039 1 97.56 84 LEU B C 1
ATOM 2202 O O . LEU B 1 84 ? -0.513 29.266 12.812 1 97.56 84 LEU B O 1
ATOM 2206 N N . ASP B 1 85 ? -0.598 27.188 12.133 1 97.94 85 ASP B N 1
ATOM 2207 C CA . ASP B 1 85 ? -1.507 26.688 13.172 1 97.94 85 ASP B CA 1
ATOM 2208 C C . ASP B 1 85 ? -1.422 25.172 13.305 1 97.94 85 ASP B C 1
ATOM 2210 O O . ASP B 1 85 ? -0.855 24.5 12.445 1 97.94 85 ASP B O 1
ATOM 2214 N N . GLY B 1 86 ? -1.853 24.625 14.391 1 97.5 86 GLY B N 1
ATOM 2215 C CA . GLY B 1 86 ? -1.895 23.172 14.562 1 97.5 86 GLY B CA 1
ATOM 2216 C C . GLY B 1 86 ? -2.951 22.5 13.711 1 97.5 86 GLY B C 1
ATOM 2217 O O . GLY B 1 86 ? -4.031 23.062 13.492 1 97.5 86 GLY B O 1
ATOM 2218 N N . HIS B 1 87 ? -2.646 21.312 13.25 1 98.12 87 HIS B N 1
ATOM 2219 C CA . HIS B 1 87 ? -3.568 20.578 12.398 1 98.12 87 HIS B CA 1
ATOM 2220 C C . HIS B 1 87 ? -4.875 20.281 13.125 1 98.12 87 HIS B C 1
ATOM 2222 O O . HIS B 1 87 ? -5.895 20 12.492 1 98.12 87 HIS B O 1
ATOM 2228 N N . GLU B 1 88 ? -4.848 20.25 14.484 1 98.19 88 GLU B N 1
ATOM 2229 C CA . GLU B 1 88 ? -6.066 20 15.25 1 98.19 88 GLU B CA 1
ATOM 2230 C C . GLU B 1 88 ? -7.082 21.125 15.047 1 98.19 88 GLU B C 1
ATOM 2232 O O . GLU B 1 88 ? -8.25 20.984 15.43 1 98.19 88 GLU B O 1
ATOM 2237 N N . ASN B 1 89 ? -6.641 22.203 14.445 1 98.25 89 ASN B N 1
ATOM 2238 C CA . ASN B 1 89 ? -7.516 23.359 14.219 1 98.25 89 ASN B CA 1
ATOM 2239 C C . ASN B 1 89 ? -7.996 23.422 12.773 1 98.25 89 ASN B C 1
ATOM 2241 O O . ASN B 1 89 ? -8.461 24.469 12.312 1 98.25 89 ASN B O 1
ATOM 2245 N N . MET B 1 90 ? -7.895 22.359 12.008 1 97.31 90 MET B N 1
ATOM 2246 C CA . MET B 1 90 ? -8.164 22.297 10.578 1 97.31 90 MET B CA 1
ATOM 2247 C C . MET B 1 90 ? -9.578 22.797 10.266 1 97.31 90 MET B C 1
ATOM 2249 O O . MET B 1 90 ? -9.805 23.438 9.234 1 97.31 90 MET B O 1
ATOM 2253 N N . GLU B 1 91 ? -10.492 22.609 11.172 1 97.56 91 GLU B N 1
ATOM 2254 C CA . GLU B 1 91 ? -11.883 22.953 10.93 1 97.56 91 GLU B CA 1
ATOM 2255 C C . GLU B 1 91 ? -12.078 24.469 10.859 1 97.56 91 GLU B C 1
ATOM 2257 O O . GLU B 1 91 ? -13.094 24.953 10.359 1 97.56 91 GLU B O 1
ATOM 2262 N N . LYS B 1 92 ? -11.141 25.25 11.383 1 98.12 92 LYS B N 1
ATOM 2263 C CA . LYS B 1 92 ? -11.195 26.703 11.32 1 98.12 92 LYS B CA 1
ATOM 2264 C C . LYS B 1 92 ? -10.945 27.188 9.898 1 98.12 92 LYS B C 1
ATOM 2266 O O . LYS B 1 92 ? -11.312 28.328 9.555 1 98.12 92 LYS B O 1
ATOM 2271 N N . TYR B 1 93 ? -10.336 26.453 9.055 1 97.69 93 TYR B N 1
ATOM 2272 C CA . TYR B 1 93 ? -9.836 26.938 7.77 1 97.69 93 TYR B CA 1
ATOM 2273 C C . TYR B 1 93 ? -10.531 26.203 6.617 1 97.69 93 TYR B C 1
ATOM 2275 O O . TYR B 1 93 ? -10.648 26.75 5.516 1 97.69 93 TYR B O 1
ATOM 2283 N N . ILE B 1 94 ? -10.922 24.969 6.863 1 97.94 94 ILE B N 1
ATOM 2284 C CA . ILE B 1 94 ? -11.461 24.125 5.805 1 97.94 94 ILE B CA 1
ATOM 2285 C C . ILE B 1 94 ? -12.938 23.828 6.07 1 97.94 94 ILE B C 1
ATOM 2287 O O . ILE B 1 94 ? -13.281 23.25 7.098 1 97.94 94 ILE B O 1
ATOM 2291 N N . THR B 1 95 ? -13.75 24.172 5.137 1 94.75 95 THR B N 1
ATOM 2292 C CA . THR B 1 95 ? -15.188 23.953 5.301 1 94.75 95 THR B CA 1
ATOM 2293 C C . THR B 1 95 ? -15.727 23.062 4.188 1 94.75 95 THR B C 1
ATOM 2295 O O . THR B 1 95 ? -16.875 22.625 4.242 1 94.75 95 THR B O 1
ATOM 2298 N N . GLN B 1 96 ? -14.953 22.859 3.172 1 96.38 96 GLN B N 1
ATOM 2299 C CA . GLN B 1 96 ? -15.375 22.031 2.057 1 96.38 96 GLN B CA 1
ATOM 2300 C C . GLN B 1 96 ? -14.859 20.594 2.211 1 96.38 96 GLN B C 1
ATOM 2302 O O . GLN B 1 96 ? -13.883 20.359 2.934 1 96.38 96 GLN B O 1
ATOM 2307 N N . PRO B 1 97 ? -15.477 19.672 1.515 1 97.69 97 PRO B N 1
ATOM 2308 C CA . PRO B 1 97 ? -14.992 18.281 1.567 1 97.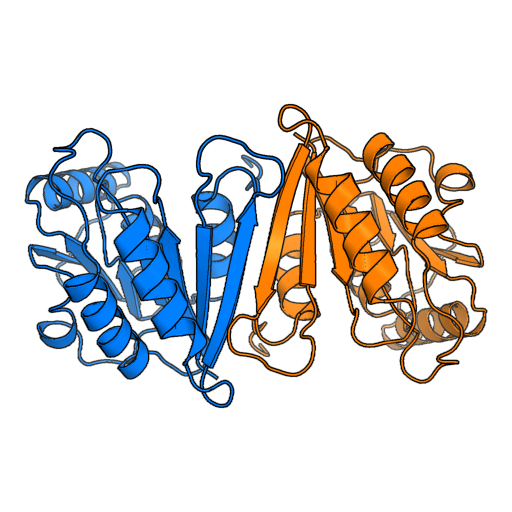69 97 PRO B CA 1
ATOM 2309 C C . PRO B 1 97 ? -13.578 18.141 1.017 1 97.69 97 PRO B C 1
ATOM 2311 O O . PRO B 1 97 ? -13.18 18.875 0.109 1 97.69 97 PRO B O 1
ATOM 2314 N N . ILE B 1 98 ? -12.891 17.172 1.571 1 98.25 98 ILE B N 1
ATOM 2315 C CA . ILE B 1 98 ? -11.477 17.016 1.231 1 98.25 98 ILE B CA 1
ATOM 2316 C C . ILE B 1 98 ? -11.273 15.672 0.523 1 98.25 98 ILE B C 1
ATOM 2318 O O . ILE B 1 98 ? -11.938 14.68 0.849 1 98.25 98 ILE B O 1
ATOM 2322 N N . ASP B 1 99 ? -10.359 15.641 -0.412 1 98.19 99 ASP B N 1
ATOM 2323 C CA . ASP B 1 99 ? -10.039 14.438 -1.173 1 98.19 99 ASP B CA 1
ATOM 2324 C C . ASP B 1 99 ? -8.961 13.609 -0.47 1 98.19 99 ASP B C 1
ATOM 2326 O O . ASP B 1 99 ? -8.953 12.383 -0.562 1 98.19 99 ASP B O 1
ATOM 2330 N N . ALA B 1 100 ? -8.07 14.312 0.197 1 98.5 100 ALA B N 1
ATOM 2331 C CA . ALA B 1 100 ? -6.969 13.594 0.841 1 98.5 100 ALA B CA 1
ATOM 2332 C C . ALA B 1 100 ? -6.332 14.438 1.939 1 98.5 100 ALA B C 1
ATOM 2334 O O . ALA B 1 100 ? -6.285 15.664 1.839 1 98.5 100 ALA B O 1
ATOM 2335 N N . VAL B 1 101 ? -5.84 13.805 2.955 1 98.75 101 VAL B N 1
ATOM 2336 C CA . VAL B 1 101 ? -5.066 14.398 4.039 1 98.75 101 VAL B CA 1
ATOM 2337 C C . VAL B 1 101 ? -3.822 13.562 4.312 1 98.75 101 VAL B C 1
ATOM 2339 O O . VAL B 1 101 ? -3.904 12.336 4.418 1 98.75 101 VAL B O 1
ATOM 2342 N N . MET B 1 102 ? -2.701 14.203 4.41 1 98.5 102 MET B N 1
ATOM 2343 C CA . MET B 1 102 ? -1.468 13.508 4.766 1 98.5 102 MET B CA 1
ATOM 2344 C C . MET B 1 102 ? -0.95 13.977 6.121 1 98.5 102 MET B C 1
ATOM 2346 O O . MET B 1 102 ? -0.916 15.172 6.395 1 98.5 102 MET B O 1
ATOM 2350 N N . PHE B 1 103 ? -0.568 13.016 6.953 1 98 103 PHE B N 1
ATOM 2351 C CA . PHE B 1 103 ? 0.127 13.266 8.211 1 98 103 PHE B CA 1
ATOM 2352 C C . PHE B 1 103 ? 1.493 12.586 8.219 1 98 103 PHE B C 1
ATOM 2354 O O . PHE B 1 103 ? 1.596 11.383 7.973 1 98 103 PHE B O 1
ATOM 2361 N N . ASN B 1 104 ? 2.494 13.242 8.352 1 95.12 104 ASN B N 1
ATOM 2362 C CA . ASN B 1 104 ? 3.799 12.695 8.703 1 95.12 104 ASN B CA 1
ATOM 2363 C C . ASN B 1 104 ? 4.168 13.016 10.148 1 95.12 104 ASN B C 1
ATOM 2365 O O . ASN B 1 104 ? 4.684 14.102 10.438 1 95.12 104 ASN B O 1
ATOM 2369 N N . LEU B 1 105 ? 3.953 12.07 10.992 1 94.06 105 LEU B N 1
ATOM 2370 C CA . LEU B 1 105 ? 4.051 12.336 12.422 1 94.06 105 LEU B CA 1
ATOM 2371 C C . LEU B 1 105 ? 5.504 12.305 12.883 1 94.06 105 LEU B C 1
ATOM 2373 O O . LEU B 1 105 ? 6.355 11.695 12.234 1 94.06 105 LEU B O 1
ATOM 2377 N N . GLY B 1 106 ? 5.695 12.844 14.07 1 88.56 106 GLY B N 1
ATOM 2378 C CA . GLY B 1 106 ? 7.031 12.953 14.633 1 88.56 106 GLY B CA 1
ATOM 2379 C C . GLY B 1 106 ? 7.531 14.383 14.719 1 88.56 106 GLY B C 1
ATOM 2380 O O . GLY B 1 106 ? 6.832 15.258 15.227 1 88.56 106 GLY B O 1
ATOM 2381 N N . TYR B 1 107 ? 8.836 14.5 14.297 1 81.94 107 TYR B N 1
ATOM 2382 C CA . TYR B 1 107 ? 9.438 15.828 14.398 1 81.94 107 TYR B CA 1
ATOM 2383 C C . TYR B 1 107 ? 9.984 16.281 13.047 1 81.94 107 TYR B C 1
ATOM 2385 O O . TYR B 1 107 ? 10.148 15.461 12.133 1 81.94 107 TYR B O 1
ATOM 2393 N N . LEU B 1 108 ? 10.133 17.609 12.93 1 79.94 108 LEU B N 1
ATOM 2394 C CA . LEU B 1 108 ? 10.719 18.188 11.727 1 79.94 108 LEU B CA 1
ATOM 2395 C C . LEU B 1 108 ? 12.188 17.797 11.586 1 79.94 108 LEU B C 1
ATOM 2397 O O . LEU B 1 108 ? 12.992 18.094 12.469 1 79.94 108 LEU B O 1
ATOM 2401 N N . PRO B 1 109 ? 12.492 17.109 10.5 1 75.12 109 PRO B N 1
ATOM 2402 C CA . PRO B 1 109 ? 13.914 16.828 10.289 1 75.12 109 PRO B CA 1
ATOM 2403 C C . PRO B 1 109 ? 14.766 18.094 10.258 1 75.12 109 PRO B C 1
ATOM 2405 O O . PRO B 1 109 ? 14.43 19.062 9.562 1 75.12 109 PRO B O 1
ATOM 2408 N N . GLY B 1 110 ? 15.789 18.125 10.945 1 74.81 110 GLY B N 1
ATOM 2409 C CA . GLY B 1 110 ? 16.656 19.281 11.023 1 74.81 110 GLY B CA 1
ATOM 2410 C C . GLY B 1 110 ? 16.156 20.328 12.008 1 74.81 110 GLY B C 1
ATOM 2411 O O . GLY B 1 110 ? 16.812 21.359 12.219 1 74.81 110 GLY B O 1
ATOM 2412 N N . GLY B 1 111 ? 14.906 20.109 12.547 1 71.5 111 GLY B N 1
ATOM 2413 C CA . GLY B 1 111 ? 14.328 21.047 13.508 1 71.5 111 GLY B CA 1
ATOM 2414 C C . GLY B 1 111 ? 14.477 20.578 14.945 1 71.5 111 GLY B C 1
ATOM 2415 O O . GLY B 1 111 ? 15.273 19.688 15.242 1 71.5 111 GLY B O 1
ATOM 2416 N N . ALA B 1 112 ? 13.758 21.344 15.805 1 75.25 112 ALA B N 1
ATOM 2417 C CA . ALA B 1 112 ? 13.805 21 17.219 1 75.25 112 ALA B CA 1
ATOM 2418 C C . ALA B 1 112 ? 13.141 19.656 17.484 1 75.25 112 ALA B C 1
ATOM 2420 O O . ALA B 1 112 ? 11.953 19.484 17.219 1 75.25 112 ALA B O 1
ATOM 2421 N N . LYS B 1 113 ? 13.867 18.766 18 1 76.75 113 LYS B N 1
ATOM 2422 C CA . LYS B 1 113 ? 13.391 17.406 18.219 1 76.75 113 LYS B CA 1
ATOM 2423 C C . LYS B 1 113 ? 12.328 17.359 19.312 1 76.75 113 LYS B C 1
ATOM 2425 O O . LYS B 1 113 ? 11.602 16.375 19.438 1 76.75 113 LYS B O 1
ATOM 2430 N N . GLU B 1 114 ? 12.289 18.406 20 1 79.69 114 GLU B N 1
ATOM 2431 C CA . GLU B 1 114 ? 11.344 18.469 21.109 1 79.69 114 GLU B CA 1
ATOM 2432 C C . GLU B 1 114 ? 9.945 18.828 20.625 1 79.69 114 GLU B C 1
ATOM 2434 O O . GLU B 1 114 ? 8.961 18.609 21.328 1 79.69 114 GLU B O 1
ATOM 2439 N N . ILE B 1 115 ? 9.938 19.438 19.5 1 83.62 115 ILE B N 1
ATOM 2440 C CA . ILE B 1 115 ? 8.641 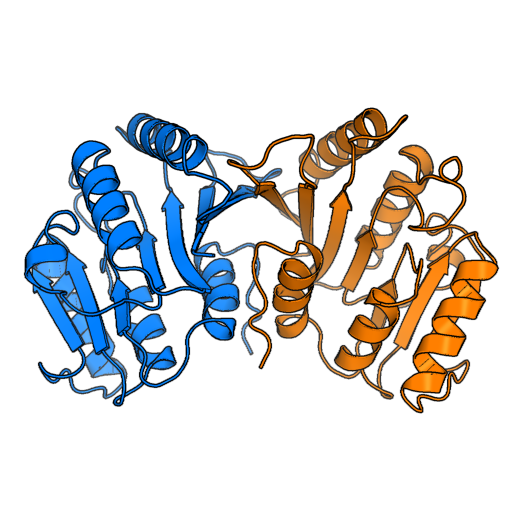19.766 18.906 1 83.62 115 ILE B CA 1
ATOM 2441 C C . ILE B 1 115 ? 8.117 18.578 18.109 1 83.62 115 ILE B C 1
ATOM 2443 O O . ILE B 1 115 ? 8.57 18.344 16.984 1 83.62 115 ILE B O 1
ATOM 2447 N N . VAL B 1 116 ? 7.258 17.797 18.734 1 86 116 VAL B N 1
ATOM 2448 C CA . VAL B 1 116 ? 6.727 16.578 18.125 1 86 116 VAL B CA 1
ATOM 2449 C C . VAL B 1 116 ? 5.203 16.625 18.141 1 86 116 VAL B C 1
ATOM 2451 O O . VAL B 1 116 ? 4.598 17.359 18.922 1 86 116 VAL B O 1
ATOM 2454 N N . THR B 1 117 ? 4.605 15.969 17.203 1 88.81 117 THR B N 1
ATOM 2455 C CA . THR B 1 117 ? 3.158 15.797 17.281 1 88.81 117 THR B CA 1
ATOM 2456 C C . THR B 1 117 ? 2.766 15.008 18.516 1 88.81 117 THR B C 1
ATOM 2458 O O . THR B 1 117 ? 3.594 14.297 19.109 1 88.81 117 THR B O 1
ATOM 2461 N N . ASN B 1 118 ? 1.586 15.195 18.938 1 90.12 118 ASN B N 1
ATOM 2462 C CA . ASN B 1 118 ? 1.158 14.453 20.125 1 90.12 118 ASN B CA 1
ATOM 2463 C C . ASN B 1 118 ? -0.203 13.797 19.906 1 90.12 118 ASN B C 1
ATOM 2465 O O . ASN B 1 118 ? -0.969 14.211 19.031 1 90.12 118 ASN B O 1
ATOM 2469 N N . PRO B 1 119 ? -0.505 12.805 20.734 1 93.81 119 PRO B N 1
ATOM 2470 C CA . PRO B 1 119 ? -1.694 11.977 20.531 1 93.81 119 PRO B CA 1
ATOM 2471 C C . PRO B 1 119 ? -2.99 12.781 20.578 1 93.81 119 PRO B C 1
ATOM 2473 O O . PRO B 1 119 ? -3.904 12.539 19.797 1 93.81 119 PRO B O 1
ATOM 2476 N N . ASN B 1 120 ? -3.092 13.758 21.453 1 95.56 120 ASN B N 1
ATOM 2477 C CA . ASN B 1 120 ? -4.34 14.5 21.609 1 95.56 120 ASN B CA 1
ATOM 2478 C C . ASN B 1 120 ? -4.656 15.328 20.375 1 95.56 120 ASN B C 1
ATOM 2480 O O . ASN B 1 120 ? -5.77 15.273 19.844 1 95.56 120 ASN B O 1
ATOM 2484 N N . THR B 1 121 ? -3.707 16.125 19.922 1 96.25 121 THR B N 1
ATOM 2485 C CA . THR B 1 121 ? -3.936 16.969 18.75 1 96.25 121 THR B CA 1
ATOM 2486 C C . THR B 1 121 ? -4.09 16.109 17.5 1 96.25 121 THR B C 1
ATOM 2488 O O . THR B 1 121 ? -4.895 16.422 16.625 1 96.25 121 THR B O 1
ATOM 2491 N N . THR B 1 122 ? -3.314 15.023 17.406 1 96.94 122 THR B N 1
ATOM 2492 C CA . THR B 1 122 ? -3.379 14.133 16.25 1 96.94 122 THR B CA 1
ATOM 2493 C C . THR B 1 122 ? -4.754 13.484 16.141 1 96.94 122 THR B C 1
ATOM 2495 O O . THR B 1 122 ? -5.359 13.469 15.062 1 96.94 122 THR B O 1
ATOM 2498 N N . ILE B 1 123 ? -5.305 13 17.234 1 98.06 123 ILE B N 1
ATOM 2499 C CA . ILE B 1 123 ? -6.598 12.328 17.234 1 98.06 123 ILE B CA 1
ATOM 2500 C C . ILE B 1 123 ? -7.699 13.336 16.906 1 98.06 123 ILE B C 1
ATOM 2502 O O . ILE B 1 123 ? -8.617 13.031 16.141 1 98.06 123 ILE B O 1
ATOM 2506 N N . LYS B 1 124 ? -7.594 14.516 17.484 1 98.25 124 LYS B N 1
ATOM 2507 C CA . LYS B 1 124 ? -8.562 15.562 17.172 1 98.25 124 LYS B CA 1
ATOM 2508 C C . LYS B 1 124 ? -8.539 15.898 15.688 1 98.25 124 LYS B C 1
ATOM 2510 O O . LYS B 1 124 ? -9.594 16 15.055 1 98.25 124 LYS B O 1
ATOM 2515 N N . ALA B 1 125 ? -7.344 16.094 15.156 1 98.5 125 ALA B N 1
ATOM 2516 C CA . ALA B 1 125 ? -7.199 16.391 13.734 1 98.5 125 ALA B CA 1
ATOM 2517 C C . ALA B 1 125 ? -7.777 15.266 12.875 1 98.5 125 ALA B C 1
ATOM 2519 O O . ALA B 1 125 ? -8.453 15.531 11.875 1 98.5 125 ALA B O 1
ATOM 2520 N N . LEU B 1 126 ? -7.488 14.047 13.258 1 98.62 126 LEU B N 1
ATOM 2521 C CA . LEU B 1 126 ? -8.023 12.898 12.531 1 98.62 126 LEU B CA 1
ATOM 2522 C C . LEU B 1 126 ? -9.547 12.906 12.547 1 98.62 126 LEU B C 1
ATOM 2524 O O . LEU B 1 126 ? -10.18 12.711 11.508 1 98.62 126 LEU B O 1
ATOM 2528 N N . SER B 1 127 ? -10.102 13.141 13.68 1 98.56 127 SER B N 1
ATOM 2529 C CA . SER B 1 127 ? -11.555 13.172 13.797 1 98.56 127 SER B CA 1
ATOM 2530 C C . SER B 1 127 ? -12.156 14.219 12.859 1 98.56 127 SER B C 1
ATOM 2532 O O . SER B 1 127 ? -13.141 13.938 12.164 1 98.56 127 SER B O 1
ATOM 2534 N N . ILE B 1 128 ? -11.617 15.359 12.844 1 98.56 128 ILE B N 1
ATOM 2535 C CA . ILE B 1 128 ? -12.086 16.438 11.977 1 98.56 128 ILE B CA 1
ATOM 2536 C C . ILE B 1 128 ? -11.914 16.031 10.516 1 98.56 128 ILE B C 1
ATOM 2538 O O . ILE B 1 128 ? -12.836 16.188 9.711 1 98.56 128 ILE B O 1
ATOM 2542 N N . ALA B 1 129 ? -10.742 15.516 10.164 1 98.75 129 ALA B N 1
ATOM 2543 C CA . ALA B 1 129 ? -10.461 15.094 8.797 1 98.75 129 ALA B CA 1
ATOM 2544 C C . ALA B 1 129 ? -11.461 14.047 8.32 1 98.75 129 ALA B C 1
ATOM 2546 O O . ALA B 1 129 ? -11.945 14.102 7.188 1 98.75 129 ALA B O 1
ATOM 2547 N N . LEU B 1 130 ? -11.75 13.078 9.188 1 98.69 130 LEU B N 1
ATOM 2548 C CA . LEU B 1 130 ? -12.719 12.039 8.859 1 98.69 130 LEU B CA 1
ATOM 2549 C C . LEU B 1 130 ? -14.078 12.648 8.516 1 98.69 130 LEU B C 1
ATOM 2551 O O . LEU B 1 130 ? -14.75 12.188 7.594 1 98.69 130 LEU B O 1
ATOM 2555 N N . SER B 1 131 ? -14.445 13.656 9.266 1 98.19 131 SER B N 1
ATOM 2556 C CA . SER B 1 131 ? -15.75 14.289 9.062 1 98.19 131 SER B CA 1
ATOM 2557 C C . SER B 1 131 ? -15.781 15.078 7.758 1 98.19 131 SER B C 1
ATOM 2559 O O . SER B 1 131 ? -16.844 15.242 7.148 1 98.19 131 SER B O 1
ATOM 2561 N N . LEU B 1 132 ? -14.68 15.531 7.266 1 98.31 132 LEU B N 1
ATOM 2562 C CA . LEU B 1 132 ? -14.594 16.375 6.078 1 98.31 132 LEU B CA 1
ATOM 2563 C C . LEU B 1 132 ? -14.289 15.547 4.836 1 98.31 132 LEU B C 1
ATOM 2565 O O . LEU B 1 132 ? -14.43 16.031 3.711 1 98.31 132 LEU B O 1
ATOM 2569 N N . LEU B 1 133 ? -13.914 14.344 5.047 1 98.31 133 LEU B N 1
ATOM 2570 C CA . LEU B 1 133 ? -13.43 13.508 3.955 1 98.31 133 LEU B CA 1
ATOM 2571 C C . LEU B 1 133 ? -14.562 13.164 2.992 1 98.31 133 LEU B C 1
ATOM 2573 O O . LEU B 1 133 ? -15.664 12.812 3.422 1 98.31 133 LEU B O 1
ATOM 2577 N N . LYS B 1 134 ? -14.312 13.312 1.713 1 97.56 134 LYS B N 1
ATOM 2578 C CA . LYS B 1 134 ? -15.25 12.867 0.688 1 97.56 134 LYS B CA 1
ATOM 2579 C C . LYS B 1 134 ? -15.328 11.344 0.635 1 97.56 134 LYS B C 1
ATOM 2581 O O . LYS B 1 134 ? -14.383 10.656 1.045 1 97.56 134 LYS B O 1
ATOM 2586 N N . LYS B 1 135 ? -16.5 10.859 0.112 1 96.38 135 LYS B N 1
ATOM 2587 C CA . LYS B 1 135 ? -16.531 9.438 -0.233 1 96.38 135 LYS B CA 1
ATOM 2588 C C . LYS B 1 135 ? -15.383 9.086 -1.184 1 96.38 135 LYS B C 1
ATOM 2590 O O . LYS B 1 135 ? -15.148 9.789 -2.168 1 96.38 135 LYS B O 1
ATOM 2595 N N . GLY B 1 136 ? -14.656 8.031 -0.822 1 95.12 136 GLY B N 1
ATOM 2596 C CA . GLY B 1 136 ? -13.508 7.641 -1.626 1 95.12 136 GLY B CA 1
ATOM 2597 C C . GLY B 1 136 ? -12.242 8.391 -1.267 1 95.12 136 GLY B C 1
ATOM 2598 O O . GLY B 1 136 ? -11.164 8.078 -1.777 1 95.12 136 GLY B O 1
ATOM 2599 N N . GLY B 1 137 ? -12.391 9.422 -0.388 1 97.12 137 GLY B N 1
ATOM 2600 C CA . GLY B 1 137 ? -11.227 10.18 0.046 1 97.12 137 GLY B CA 1
ATOM 2601 C C . GLY B 1 137 ? -10.281 9.383 0.923 1 97.12 137 GLY B C 1
ATOM 2602 O O . GLY B 1 137 ? -10.656 8.328 1.447 1 97.12 137 GLY B O 1
ATOM 2603 N N . ILE B 1 138 ? -9.047 9.938 1.103 1 97.5 138 ILE B N 1
ATOM 2604 C CA . ILE B 1 138 ? -8.008 9.164 1.781 1 97.5 138 ILE B CA 1
ATOM 2605 C C . ILE B 1 138 ? -7.332 10.031 2.842 1 97.5 138 ILE B C 1
ATOM 2607 O O . ILE B 1 138 ? -7.035 11.203 2.6 1 97.5 138 ILE B O 1
ATOM 2611 N N . ILE B 1 139 ? -7.125 9.445 4.004 1 98.62 139 ILE B N 1
ATOM 2612 C CA . ILE B 1 139 ? -6.23 9.984 5.02 1 98.62 139 ILE B CA 1
ATOM 2613 C C . ILE B 1 139 ? -5.031 9.047 5.195 1 98.62 139 ILE B C 1
ATOM 2615 O O . ILE B 1 139 ? -5.195 7.832 5.312 1 98.62 139 ILE B O 1
ATOM 2619 N N . SER B 1 140 ? -3.857 9.617 5.168 1 98.12 140 SER B N 1
ATOM 2620 C CA . SER B 1 140 ? -2.674 8.781 5.348 1 98.12 140 SER B CA 1
ATOM 2621 C C . SER B 1 140 ? -1.793 9.305 6.477 1 98.12 140 SER B C 1
ATOM 2623 O O . SER B 1 140 ? -1.693 10.523 6.68 1 98.12 140 SER B O 1
ATOM 2625 N N . PHE B 1 141 ? -1.151 8.375 7.18 1 98.06 141 PHE B N 1
ATOM 2626 C CA . PHE B 1 141 ? -0.177 8.672 8.219 1 98.06 141 PHE B CA 1
ATOM 2627 C C . PHE B 1 141 ? 1.146 7.969 7.941 1 98.06 141 PHE B C 1
ATOM 2629 O O . PHE B 1 141 ? 1.165 6.812 7.512 1 98.06 141 PHE B O 1
ATOM 2636 N N . ILE B 1 142 ? 2.209 8.664 8.078 1 96.94 142 ILE B N 1
ATOM 2637 C CA . ILE B 1 142 ? 3.496 8.047 8.383 1 96.94 142 ILE B CA 1
ATOM 2638 C C . ILE B 1 142 ? 3.826 8.242 9.859 1 96.94 142 ILE B C 1
ATOM 2640 O O . ILE B 1 142 ? 3.893 9.383 10.344 1 96.94 142 ILE B O 1
ATOM 2644 N N . ILE B 1 143 ? 3.99 7.191 10.539 1 95.88 143 ILE B N 1
ATOM 2645 C CA . ILE B 1 143 ? 4.164 7.23 11.992 1 95.88 143 ILE B CA 1
ATOM 2646 C C . ILE B 1 143 ? 5.59 6.82 12.344 1 95.88 143 ILE B C 1
ATOM 2648 O O . ILE B 1 143 ? 5.953 5.645 12.234 1 95.88 143 ILE B O 1
ATOM 2652 N N . TYR B 1 144 ? 6.328 7.77 12.734 1 91.56 144 TYR B N 1
ATOM 2653 C CA . TYR B 1 144 ? 7.617 7.508 13.359 1 91.56 144 TYR B CA 1
ATOM 2654 C C . TYR B 1 144 ? 7.477 7.395 14.875 1 91.56 144 TYR B C 1
ATOM 2656 O O . TYR B 1 144 ? 7.055 8.344 15.539 1 91.56 144 TYR B O 1
ATOM 2664 N N . TYR B 1 145 ? 7.863 6.293 15.422 1 90.81 145 TYR B N 1
ATOM 2665 C CA . TYR B 1 145 ? 7.523 6.117 16.828 1 90.81 145 TYR B CA 1
ATOM 2666 C C . TYR B 1 145 ? 8.766 5.797 17.656 1 90.81 145 TYR B C 1
ATOM 2668 O O . TYR B 1 145 ? 8.664 5.473 18.844 1 90.81 145 TYR B O 1
ATOM 2676 N N . GLY B 1 146 ? 9.938 5.859 17.031 1 87.5 146 GLY B N 1
ATOM 2677 C CA . GLY B 1 146 ? 11.188 5.555 17.703 1 87.5 146 GLY B CA 1
ATOM 2678 C C . GLY B 1 146 ? 11.719 6.711 18.531 1 87.5 146 GLY B C 1
ATOM 2679 O O . GLY B 1 146 ? 12.922 6.816 18.75 1 87.5 146 GLY B O 1
ATOM 2680 N N . HIS B 1 147 ? 10.953 7.742 18.828 1 84.81 147 HIS B N 1
ATOM 2681 C CA . HIS B 1 147 ? 11.336 8.898 19.625 1 84.81 147 HIS B CA 1
ATOM 2682 C C . HIS B 1 147 ? 10.453 9.039 20.859 1 84.81 147 HIS B C 1
ATOM 2684 O O . HIS B 1 147 ? 9.445 8.328 21 1 84.81 147 HIS B O 1
ATOM 2690 N N . LEU B 1 148 ? 10.867 9.898 21.75 1 83.06 148 LEU B N 1
ATOM 2691 C CA . LEU B 1 148 ? 10.102 10.102 22.969 1 83.06 148 LEU B CA 1
ATOM 2692 C C . LEU B 1 148 ? 8.664 10.516 22.656 1 83.06 148 LEU B C 1
ATOM 2694 O O . LEU B 1 148 ? 8.445 11.43 21.859 1 83.06 148 LEU B O 1
ATOM 2698 N N . GLY B 1 149 ? 7.684 9.805 23.188 1 87.31 149 GLY B N 1
ATOM 2699 C CA . GLY B 1 149 ? 6.281 10.102 22.969 1 87.31 149 GLY B CA 1
ATOM 2700 C C . GLY B 1 149 ? 5.711 9.406 21.734 1 87.31 149 GLY B C 1
ATOM 2701 O O . GLY B 1 149 ? 4.492 9.352 21.562 1 87.31 149 GLY B O 1
ATOM 2702 N N . GLY B 1 150 ? 6.621 8.969 20.922 1 90 150 GLY B N 1
ATOM 2703 C CA . GLY B 1 150 ? 6.203 8.367 19.672 1 90 150 GLY B CA 1
ATOM 2704 C C . GLY B 1 150 ? 5.375 7.109 19.859 1 90 150 GLY B C 1
ATOM 2705 O O . GLY B 1 150 ? 4.387 6.898 19.141 1 90 150 GLY B O 1
ATOM 2706 N N . MET B 1 151 ? 5.773 6.332 20.797 1 93.06 151 MET B N 1
ATOM 2707 C CA . MET B 1 151 ? 5.059 5.086 21.062 1 93.06 151 MET B CA 1
ATOM 2708 C C . MET B 1 151 ? 3.646 5.359 21.562 1 93.06 151 MET B C 1
ATOM 2710 O O . MET B 1 151 ? 2.697 4.691 21.156 1 93.06 151 MET B O 1
ATOM 2714 N N . GLU B 1 152 ? 3.514 6.32 22.391 1 94.19 152 GLU B N 1
ATOM 2715 C CA . GLU B 1 152 ? 2.201 6.707 22.906 1 94.19 152 GLU B CA 1
ATOM 2716 C C . GLU B 1 152 ? 1.29 7.188 21.781 1 94.19 152 GLU B C 1
ATOM 2718 O O . GLU B 1 152 ? 0.112 6.832 21.734 1 94.19 152 GLU B O 1
ATOM 2723 N N . GLU B 1 153 ? 1.782 8.031 20.953 1 94.56 153 GLU B N 1
ATOM 2724 C CA . GLU B 1 153 ? 1.01 8.555 19.828 1 94.56 153 GLU B CA 1
ATOM 2725 C C . GLU B 1 153 ? 0.606 7.441 18.875 1 94.56 153 GLU B C 1
ATOM 2727 O O . GLU B 1 153 ? -0.546 7.375 18.438 1 94.56 153 GLU B O 1
ATOM 2732 N N . LYS B 1 154 ? 1.564 6.598 18.562 1 95.94 154 LYS B N 1
ATOM 2733 C CA . LYS B 1 154 ? 1.291 5.434 17.734 1 95.94 154 LYS B CA 1
ATOM 2734 C C . LYS B 1 154 ? 0.148 4.602 18.312 1 95.94 154 LYS B C 1
ATOM 2736 O O . LYS B 1 154 ? -0.824 4.305 17.609 1 95.94 154 LYS B O 1
ATOM 2741 N N . ASN B 1 155 ? 0.269 4.27 19.547 1 97.06 155 ASN B N 1
ATOM 2742 C CA . ASN B 1 155 ? -0.719 3.402 20.172 1 97.06 155 ASN B CA 1
ATOM 2743 C C . ASN B 1 155 ? -2.098 4.059 20.219 1 97.06 155 ASN B C 1
ATOM 2745 O O . ASN B 1 155 ? -3.109 3.395 19.984 1 97.06 155 ASN B O 1
ATOM 2749 N N . ALA B 1 156 ? -2.115 5.34 20.531 1 96.94 156 ALA B N 1
ATOM 2750 C CA . ALA B 1 156 ? -3.381 6.066 20.562 1 96.94 156 ALA B CA 1
ATOM 2751 C C . ALA B 1 156 ? -4.047 6.059 19.188 1 96.94 156 ALA B C 1
ATOM 2753 O O . ALA B 1 156 ? -5.254 5.84 19.078 1 96.94 156 ALA B O 1
ATOM 2754 N N . LEU B 1 157 ? -3.281 6.316 18.219 1 97.56 157 LEU B N 1
ATOM 2755 C CA . LEU B 1 157 ? -3.783 6.355 16.844 1 97.56 157 LEU B CA 1
ATOM 2756 C C . LEU B 1 157 ? -4.305 4.984 16.422 1 97.56 157 LEU B C 1
ATOM 2758 O O . LEU B 1 157 ? -5.406 4.879 15.875 1 97.56 157 LEU B O 1
ATOM 2762 N N . LEU B 1 158 ? -3.482 3.918 16.688 1 97.75 158 LEU B N 1
ATOM 2763 C CA . LEU B 1 158 ? -3.875 2.568 16.297 1 97.75 158 LEU B CA 1
ATOM 2764 C C . LEU B 1 158 ? -5.152 2.145 17.016 1 97.75 158 LEU B C 1
ATOM 2766 O O . LEU B 1 158 ? -6.023 1.511 16.422 1 97.75 158 LEU B O 1
ATOM 2770 N N . THR B 1 159 ? -5.242 2.504 18.266 1 97.75 159 THR B N 1
ATOM 2771 C CA . THR B 1 159 ? -6.453 2.211 19.031 1 97.75 159 THR B CA 1
ATOM 2772 C C . THR B 1 159 ? -7.656 2.928 18.438 1 97.75 159 THR B C 1
ATOM 2774 O O . THR B 1 159 ? -8.727 2.33 18.266 1 97.75 159 THR B O 1
ATOM 2777 N N . TYR B 1 160 ? -7.48 4.16 18.125 1 98.12 160 TYR B N 1
ATOM 2778 C CA . TYR B 1 160 ? -8.562 4.969 17.578 1 98.12 160 TYR B CA 1
ATOM 2779 C C . TYR B 1 160 ? -9.062 4.398 16.25 1 98.12 160 TYR B C 1
ATOM 2781 O O . TYR B 1 160 ? -10.258 4.188 16.078 1 98.12 160 TYR B O 1
ATOM 2789 N N . VAL B 1 161 ? -8.172 4.113 15.32 1 98 161 VAL B N 1
ATOM 2790 C CA . VAL B 1 161 ? -8.562 3.725 13.969 1 98 161 VAL B CA 1
ATOM 2791 C C . VAL B 1 161 ? -9.141 2.311 13.984 1 98 161 VAL B C 1
ATOM 2793 O O . VAL B 1 161 ? -9.953 1.955 13.133 1 98 161 VAL B O 1
ATOM 2796 N N . ASN B 1 162 ? -8.648 1.495 14.93 1 97.19 162 ASN B N 1
ATOM 2797 C CA . ASN B 1 162 ? -9.188 0.146 15.078 1 97.19 162 ASN B CA 1
ATOM 2798 C C . ASN B 1 162 ? -10.672 0.17 15.422 1 97.19 162 ASN B C 1
ATOM 2800 O O . ASN B 1 162 ? -11.383 -0.81 15.195 1 97.19 162 ASN B O 1
ATOM 2804 N N . GLN B 1 163 ? -11.148 1.271 15.922 1 97 163 GLN B N 1
ATOM 2805 C CA . GLN B 1 163 ? -12.523 1.382 16.391 1 97 163 GLN B CA 1
ATOM 2806 C C . GLN B 1 163 ? -13.406 2.041 15.344 1 97 163 GLN B C 1
ATOM 2808 O O . GLN B 1 163 ? -14.625 2.152 15.523 1 97 163 GLN B O 1
ATOM 2813 N N . LEU B 1 164 ? -12.852 2.479 14.258 1 97.94 164 LEU B N 1
ATOM 2814 C CA . LEU B 1 164 ? -13.648 3.098 13.211 1 97.94 164 LEU B CA 1
ATOM 2815 C C . LEU B 1 164 ? -14.641 2.1 12.625 1 97.94 164 LEU B C 1
ATOM 2817 O O . LEU B 1 164 ? -14.312 0.926 12.438 1 97.94 164 LEU B O 1
ATOM 2821 N N . GLU B 1 165 ? -15.805 2.557 12.336 1 96.69 165 GLU B N 1
ATOM 2822 C CA . GLU B 1 165 ? -16.828 1.707 11.742 1 96.69 165 GLU B CA 1
ATOM 2823 C C . GLU B 1 165 ? -16.422 1.218 10.359 1 96.69 165 GLU B C 1
ATOM 2825 O O . GLU B 1 165 ? -16.156 2.023 9.461 1 96.69 165 GLU B O 1
ATOM 2830 N N . ASP B 1 166 ? -16.422 -0.109 10.203 1 95 166 ASP B N 1
ATOM 2831 C CA . ASP B 1 166 ? -15.984 -0.687 8.938 1 95 166 ASP B CA 1
ATOM 2832 C C . ASP B 1 166 ? -17 -0.413 7.828 1 95 166 ASP B C 1
ATOM 2834 O O . ASP B 1 166 ? -16.672 -0.527 6.645 1 95 166 ASP B O 1
ATOM 2838 N N . SER B 1 167 ? -18.25 -0.028 8.156 1 95.81 167 SER B N 1
ATOM 2839 C CA . SER B 1 167 ? -19.25 0.345 7.168 1 95.81 167 SER B CA 1
ATOM 2840 C C . SER B 1 167 ? -18.953 1.721 6.578 1 95.81 167 SER B C 1
ATOM 2842 O O . SER B 1 167 ? -19.453 2.061 5.504 1 95.81 167 SER B O 1
ATOM 2844 N N . LYS B 1 168 ? -18.141 2.531 7.258 1 97.44 168 LYS B N 1
ATOM 2845 C CA . LYS B 1 168 ? -17.922 3.91 6.832 1 97.44 168 LYS B CA 1
ATOM 2846 C C . LYS B 1 168 ? -16.484 4.102 6.348 1 97.44 168 LYS B C 1
ATOM 2848 O O . LYS B 1 168 ? -16.219 4.941 5.48 1 97.44 168 LYS B O 1
ATOM 2853 N N . PHE B 1 169 ? -15.602 3.312 6.965 1 98 169 PHE B N 1
ATOM 2854 C CA . PHE B 1 169 ? -14.188 3.512 6.66 1 98 169 PHE B CA 1
ATOM 2855 C C . PHE B 1 169 ? -13.484 2.176 6.477 1 98 169 PHE B C 1
ATOM 2857 O O . PHE B 1 169 ? -13.891 1.164 7.047 1 98 169 PHE B O 1
ATOM 2864 N N . THR B 1 170 ? -12.492 2.145 5.664 1 97.25 170 THR B N 1
ATOM 2865 C CA . THR B 1 170 ? -11.508 1.071 5.59 1 97.25 170 THR B CA 1
ATOM 2866 C C . THR B 1 170 ? -10.141 1.556 6.074 1 97.25 170 THR B C 1
ATOM 2868 O O . THR B 1 170 ? -9.68 2.629 5.676 1 97.25 170 THR B O 1
ATOM 2871 N N . VAL B 1 171 ? -9.562 0.798 6.949 1 98.06 171 VAL B N 1
ATOM 2872 C CA . VAL B 1 171 ? -8.258 1.17 7.488 1 98.06 171 VAL B CA 1
ATOM 2873 C C . VAL B 1 171 ? -7.227 0.1 7.137 1 98.06 171 VAL B C 1
ATOM 2875 O O . VAL B 1 171 ? -7.402 -1.075 7.469 1 98.06 171 VAL B O 1
ATOM 2878 N N . LEU B 1 172 ? -6.191 0.507 6.512 1 97.06 172 LEU B N 1
ATOM 2879 C CA . LEU B 1 172 ? -5.082 -0.369 6.152 1 97.06 172 LEU B CA 1
ATOM 2880 C C . LEU B 1 172 ? -3.803 0.051 6.863 1 97.06 172 LEU B C 1
ATOM 2882 O O . LEU B 1 172 ? -3.383 1.207 6.766 1 97.06 172 LEU B O 1
ATOM 2886 N N . LYS B 1 173 ? -3.209 -0.844 7.625 1 97.5 173 LYS B N 1
ATOM 2887 C CA . LYS B 1 173 ? -1.924 -0.626 8.281 1 97.5 173 LYS B CA 1
ATOM 2888 C C . LYS B 1 173 ? -0.797 -1.334 7.535 1 97.5 173 LYS B C 1
ATOM 2890 O O . LYS B 1 173 ? -0.883 -2.533 7.266 1 97.5 173 LYS B O 1
ATOM 2895 N N . CYS B 1 174 ? 0.266 -0.655 7.23 1 97.12 174 CYS B N 1
ATOM 2896 C CA . CYS B 1 174 ? 1.427 -1.214 6.547 1 97.12 174 CYS B CA 1
ATOM 2897 C C . CYS B 1 174 ? 2.682 -1.072 7.398 1 97.12 174 CYS B C 1
ATOM 2899 O O . CYS B 1 174 ? 3.018 0.028 7.84 1 97.12 174 CYS B O 1
ATOM 2901 N N . SER B 1 175 ? 3.357 -2.156 7.602 1 96.44 175 SER B N 1
ATOM 2902 C CA . SER B 1 175 ? 4.562 -2.172 8.422 1 96.44 175 SER B CA 1
ATOM 2903 C C . SER B 1 175 ? 5.684 -2.953 7.746 1 96.44 175 SER B C 1
ATOM 2905 O O . SER B 1 175 ? 5.438 -3.984 7.117 1 96.44 175 SER B O 1
ATOM 2907 N N . TYR B 1 176 ? 6.883 -2.449 7.879 1 96.06 176 TYR B N 1
ATOM 2908 C CA . TYR B 1 176 ? 8.047 -3.162 7.371 1 96.06 176 TYR B CA 1
ATOM 2909 C C . TYR B 1 176 ? 8.398 -4.348 8.266 1 96.06 176 TYR B C 1
ATOM 2911 O O . TYR B 1 176 ? 8.555 -4.191 9.477 1 96.06 176 TYR B O 1
ATOM 2919 N N . MET B 1 177 ? 8.547 -5.496 7.699 1 95.88 177 MET B N 1
ATOM 2920 C CA . MET B 1 177 ? 8.68 -6.723 8.484 1 95.88 177 MET B CA 1
ATOM 2921 C C . MET B 1 177 ? 10.148 -7.043 8.742 1 95.88 177 MET B C 1
ATOM 2923 O O . MET B 1 177 ? 10.492 -7.578 9.797 1 95.88 177 MET B O 1
ATOM 2927 N N . ASN B 1 178 ? 11 -6.785 7.773 1 95.62 178 ASN B N 1
ATOM 2928 C CA . ASN B 1 178 ? 12.375 -7.254 7.902 1 95.62 178 ASN B CA 1
ATOM 2929 C C . ASN B 1 178 ? 13.336 -6.102 8.172 1 95.62 178 ASN B C 1
ATOM 2931 O O . ASN B 1 178 ? 14.523 -6.188 7.852 1 95.62 178 ASN B O 1
ATOM 2935 N N . HIS B 1 179 ? 12.859 -4.977 8.594 1 91.44 179 HIS B N 1
ATOM 2936 C CA . HIS B 1 179 ? 13.68 -3.838 9 1 91.44 179 HIS B CA 1
ATOM 2937 C C . HIS B 1 179 ? 13.734 -3.719 10.523 1 91.44 179 HIS B C 1
ATOM 2939 O O . HIS B 1 179 ? 12.734 -3.939 11.211 1 91.44 179 HIS B O 1
ATOM 2945 N N . LYS B 1 180 ? 14.891 -3.381 10.875 1 86.75 180 LYS B N 1
ATOM 2946 C CA . LYS B 1 180 ? 15.102 -3.23 12.312 1 86.75 180 LYS B CA 1
ATOM 2947 C C . LYS B 1 180 ? 15.039 -1.763 12.719 1 86.75 180 LYS B C 1
ATOM 2949 O O . LYS B 1 180 ? 14.922 -0.877 11.875 1 86.75 180 LYS B O 1
ATOM 2954 N N . ASN B 1 181 ? 14.938 -1.463 14.102 1 88.19 181 ASN B N 1
ATOM 2955 C CA . ASN B 1 181 ? 15.078 -0.145 14.719 1 88.19 181 ASN B CA 1
ATOM 2956 C C . ASN B 1 181 ? 13.836 0.714 14.492 1 88.19 181 ASN B C 1
ATOM 2958 O O . ASN B 1 181 ? 13.938 1.842 14.008 1 88.19 181 ASN B O 1
ATOM 2962 N N . ASN B 1 182 ? 12.688 0.242 14.758 1 90.12 182 ASN B N 1
ATOM 2963 C CA . ASN B 1 182 ? 11.406 0.943 14.789 1 90.12 182 ASN B CA 1
ATOM 2964 C C . ASN B 1 182 ? 11.07 1.556 13.43 1 90.12 182 ASN B C 1
ATOM 2966 O O . ASN B 1 182 ? 10.883 2.768 13.32 1 90.12 182 ASN B O 1
ATOM 2970 N N . PRO B 1 183 ? 11.031 0.659 12.406 1 93.12 183 PRO B N 1
ATOM 2971 C CA . PRO B 1 183 ? 10.633 1.209 11.109 1 93.12 183 PRO B CA 1
ATOM 2972 C C . PRO B 1 183 ? 9.273 1.902 11.164 1 93.12 183 PRO B C 1
ATOM 2974 O O . PRO B 1 183 ? 8.422 1.543 11.977 1 93.12 183 PRO B O 1
ATOM 2977 N N . PRO B 1 184 ? 9.141 2.943 10.328 1 94.31 184 PRO B N 1
ATOM 2978 C CA . PRO B 1 184 ? 7.871 3.668 10.344 1 94.31 184 PRO B CA 1
ATOM 2979 C C . PRO B 1 184 ? 6.684 2.779 9.977 1 94.31 184 PRO B C 1
ATOM 2981 O O . PRO B 1 184 ? 6.848 1.77 9.289 1 94.31 184 PRO B O 1
ATOM 2984 N N . ILE B 1 185 ? 5.527 3.131 10.469 1 96.31 185 ILE B N 1
ATOM 2985 C CA . ILE B 1 185 ? 4.25 2.51 10.133 1 96.31 185 ILE B CA 1
ATOM 2986 C C . ILE B 1 185 ? 3.445 3.441 9.227 1 96.31 185 ILE B C 1
ATOM 2988 O O . ILE B 1 185 ? 3.445 4.66 9.43 1 96.31 185 ILE B O 1
ATOM 2992 N N . ILE B 1 186 ? 2.848 2.854 8.281 1 96.88 186 ILE B N 1
ATOM 2993 C CA . ILE B 1 186 ? 1.962 3.609 7.402 1 96.88 186 ILE B CA 1
ATOM 2994 C C . ILE B 1 186 ? 0.509 3.242 7.695 1 96.88 186 ILE B C 1
ATOM 2996 O O . ILE B 1 186 ? 0.167 2.061 7.793 1 96.88 186 ILE B O 1
ATOM 3000 N N . LEU B 1 187 ? -0.315 4.227 7.898 1 97.75 187 LEU B N 1
ATOM 3001 C CA . LEU B 1 187 ? -1.757 4.031 8.008 1 97.75 187 LEU B CA 1
ATOM 3002 C C . LEU B 1 187 ? -2.484 4.719 6.855 1 97.75 187 LEU B C 1
ATOM 3004 O O . LEU B 1 187 ? -2.188 5.871 6.527 1 97.75 187 LEU B O 1
ATOM 3008 N N . ILE B 1 188 ? -3.371 4.008 6.254 1 97.31 188 ILE B N 1
ATOM 3009 C CA . ILE B 1 188 ? -4.215 4.547 5.195 1 97.31 188 ILE B CA 1
ATOM 3010 C C . ILE B 1 188 ? -5.688 4.344 5.555 1 97.31 188 ILE B C 1
ATOM 3012 O O . ILE B 1 188 ? -6.109 3.229 5.859 1 97.31 188 ILE B O 1
ATOM 3016 N N . ILE B 1 189 ? -6.449 5.387 5.551 1 98.25 189 ILE B N 1
ATOM 3017 C CA . ILE B 1 189 ? -7.879 5.359 5.836 1 98.25 189 ILE B CA 1
ATOM 3018 C C . ILE B 1 189 ? -8.656 5.848 4.617 1 98.25 189 ILE B C 1
ATOM 3020 O O . ILE B 1 189 ? -8.383 6.926 4.086 1 98.25 189 ILE B O 1
ATOM 3024 N N . GLU B 1 190 ? -9.578 5.086 4.191 1 97.19 190 GLU B N 1
ATOM 3025 C CA . GLU B 1 190 ? -10.445 5.453 3.074 1 97.19 190 GLU B CA 1
ATOM 3026 C C . GLU B 1 190 ? -11.906 5.531 3.51 1 97.19 190 GLU B C 1
ATOM 3028 O O . GLU B 1 190 ? -12.398 4.648 4.219 1 97.19 190 GLU B O 1
ATOM 3033 N N . LYS B 1 191 ? -12.539 6.59 3.143 1 97.38 191 LYS B N 1
ATOM 3034 C CA . LYS B 1 191 ? -13.969 6.695 3.408 1 97.38 191 LYS B CA 1
ATOM 3035 C C . LYS B 1 191 ? -14.781 5.984 2.334 1 97.38 191 LYS B C 1
ATOM 3037 O O . LYS B 1 191 ? -14.547 6.172 1.139 1 97.38 191 LYS B O 1
ATOM 3042 N N . LYS B 1 192 ? -15.727 5.207 2.77 1 94.5 192 LYS B N 1
ATOM 3043 C CA . LYS B 1 192 ? -16.562 4.426 1.868 1 94.5 192 LYS B CA 1
ATOM 3044 C C . LYS B 1 192 ? -17.719 5.266 1.336 1 94.5 192 LYS B C 1
ATOM 3046 O O . LYS B 1 192 ? -18.203 6.176 2.018 1 94.5 192 LYS B O 1
#

pLDDT: mean 93.03, std 8.84, range [32.2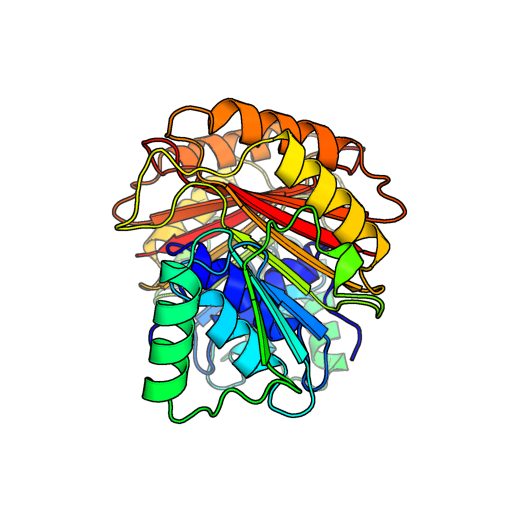5, 98.75]

Organism: NCBI:txid312168

Secondary structure (DSSP, 8-state):
-----TTSHHHHHHHHHHTT--TT-EEEETT-TTSHHHHHHHHHHGGGSEEEEEES-HHHHHHHHHHHHHTT----TTTEEEEES-GGGGGGT--S-EEEEEEE-SB-TTS-TT-B--HHHHHHHHHHHHHHEEEEEEEEEEE--SSTTHHHHHHHHHHHHHTS-TTTEEEEEEEESS--S---EEEEEEE-/-----TTSHHHHHHHHHHTT--TT-EEEETT-TTSHHHHHHHHHH-TTSEEEEEES-HHHHHHHHHHHHHTT----TTTEEEEES-GGGGGGT--S-EEEEEEE-SB-TTS-TT-B--HHHHHHHHHHHHHHEEEEEEEEEEE--SSTTHHHHHHHHHHHHHTS-TTTEEEEEEEESS--S---EEEEEEE-